Protein AF-0000000079718178 (afdb_homodimer)

Structure (mmCIF, N/CA/C/O backbone):
data_AF-0000000079718178-model_v1
#
loop_
_entity.id
_entity.type
_entity.pdbx_description
1 polymer 'Tyrosine-protein phosphatase YwqE'
#
loop_
_atom_site.group_PDB
_atom_site.id
_atom_site.type_symbol
_atom_site.label_atom_id
_atom_site.label_alt_id
_atom_site.label_comp_id
_atom_site.label_asym_id
_atom_site.label_entity_id
_atom_site.label_seq_id
_atom_site.pdbx_PDB_ins_code
_atom_site.Cartn_x
_atom_sit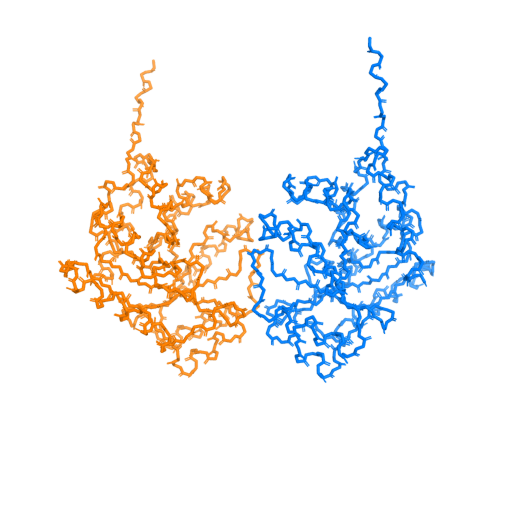e.Cartn_y
_atom_site.Cartn_z
_atom_site.occupancy
_atom_site.B_iso_or_equiv
_atom_site.auth_seq_id
_atom_site.auth_comp_id
_atom_site.auth_asym_id
_atom_site.auth_atom_id
_atom_site.pdbx_PDB_model_num
ATOM 1 N N . MET A 1 1 ? 39.031 29.297 -9.156 1 27.77 1 MET A N 1
ATOM 2 C CA . MET A 1 1 ? 37.594 29.203 -9.398 1 27.77 1 MET A CA 1
ATOM 3 C C . MET A 1 1 ? 36.812 29.203 -8.086 1 27.77 1 MET A C 1
ATOM 5 O O . MET A 1 1 ? 36.969 28.281 -7.281 1 27.77 1 MET A O 1
ATOM 9 N N . PHE A 1 2 ? 36.531 30.281 -7.508 1 37.47 2 PHE A N 1
ATOM 10 C CA . PHE A 1 2 ? 35.938 30.547 -6.203 1 37.47 2 PHE A CA 1
ATOM 11 C C . PHE A 1 2 ? 34.594 29.875 -6.086 1 37.47 2 PHE A C 1
ATOM 13 O O . PHE A 1 2 ? 33.625 30.234 -6.793 1 37.47 2 PHE A O 1
ATOM 20 N N . GLN A 1 3 ? 34.469 28.578 -5.926 1 37.62 3 GLN A N 1
ATOM 21 C CA . GLN A 1 3 ? 33.25 27.891 -5.613 1 37.62 3 GLN A CA 1
ATOM 22 C C . GLN A 1 3 ? 32.5 28.562 -4.465 1 37.62 3 GLN A C 1
ATOM 24 O O . GLN A 1 3 ? 33 28.594 -3.332 1 37.62 3 GLN A O 1
ATOM 29 N N . ILE A 1 4 ? 32.031 29.734 -4.645 1 38.03 4 ILE A N 1
ATOM 30 C CA . ILE A 1 4 ? 31.078 30.359 -3.719 1 38.03 4 ILE A CA 1
ATOM 31 C C . ILE A 1 4 ? 30.172 29.281 -3.125 1 38.03 4 ILE A C 1
ATOM 33 O O . ILE A 1 4 ? 29.375 28.656 -3.842 1 38.03 4 ILE A O 1
ATOM 37 N N . LEU A 1 5 ? 30.625 28.594 -2.213 1 51 5 LEU A N 1
ATOM 38 C CA . LEU A 1 5 ? 29.938 27.578 -1.428 1 51 5 LEU A CA 1
ATOM 39 C C . LEU A 1 5 ? 28.578 28.078 -0.967 1 51 5 LEU A C 1
ATOM 41 O O . LEU A 1 5 ? 28.484 29 -0.146 1 51 5 LEU A O 1
ATOM 45 N N . ASN A 1 6 ? 27.562 28.219 -1.848 1 55.5 6 ASN A N 1
ATOM 46 C CA . ASN A 1 6 ? 26.156 28.5 -1.559 1 55.5 6 ASN A CA 1
ATOM 47 C C . ASN A 1 6 ? 25.672 27.75 -0.323 1 55.5 6 ASN A C 1
ATOM 49 O O . ASN A 1 6 ? 25.641 26.516 -0.315 1 55.5 6 ASN A O 1
ATOM 53 N N . LYS A 1 7 ? 25.797 28.188 0.863 1 78.06 7 LYS A N 1
ATOM 54 C CA . LYS A 1 7 ? 25.531 27.625 2.182 1 78.06 7 LYS A CA 1
ATOM 55 C C . LYS A 1 7 ? 24.062 27.234 2.32 1 78.06 7 LYS A C 1
ATOM 57 O O . LYS A 1 7 ? 23.172 28.047 2.018 1 78.06 7 LYS A 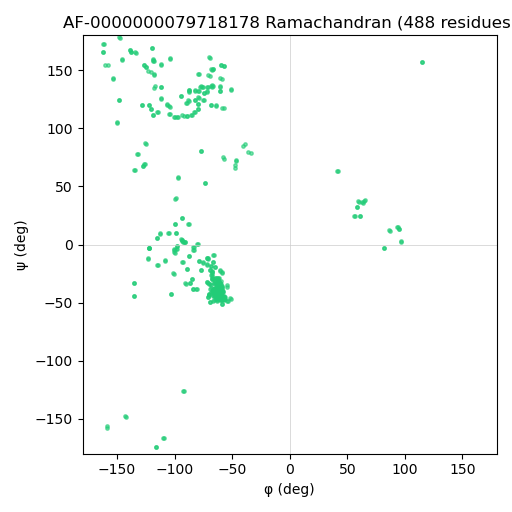O 1
ATOM 62 N N . LYS A 1 8 ? 23.672 26.094 2.506 1 88.44 8 LYS A N 1
ATOM 63 C CA . LYS A 1 8 ? 22.344 25.578 2.791 1 88.44 8 LYS A CA 1
ATOM 64 C C . LYS A 1 8 ? 21.781 26.203 4.07 1 88.44 8 LYS A C 1
ATOM 66 O O . LYS A 1 8 ? 22.531 26.625 4.949 1 88.44 8 LYS A O 1
ATOM 71 N N . LYS A 1 9 ? 20.484 26.469 4.07 1 95.31 9 LYS A N 1
ATOM 72 C CA . LYS A 1 9 ? 19.75 27.031 5.211 1 95.31 9 LYS A CA 1
ATOM 73 C C . LYS A 1 9 ? 18.781 26.016 5.805 1 95.31 9 LYS A C 1
ATOM 75 O O . LYS A 1 9 ? 18.25 25.156 5.086 1 95.31 9 LYS A O 1
ATOM 80 N N . PHE A 1 10 ? 18.484 26.219 7.117 1 97.12 10 PHE A N 1
ATOM 81 C CA . PHE A 1 10 ? 17.594 25.281 7.785 1 97.12 10 PHE A CA 1
ATOM 82 C C . PHE A 1 10 ? 16.141 25.594 7.43 1 97.12 10 PHE A C 1
ATOM 84 O O . PHE A 1 10 ? 15.695 26.734 7.531 1 97.12 10 PHE A O 1
ATOM 91 N N . LEU A 1 11 ? 15.414 24.562 7.066 1 97.69 11 LEU A N 1
ATOM 92 C CA . LEU A 1 11 ? 14 24.656 6.707 1 97.69 11 LEU A CA 1
ATOM 93 C C . LEU A 1 11 ? 13.188 25.25 7.855 1 97.69 11 LEU A C 1
ATOM 95 O O . LEU A 1 11 ? 12.312 26.094 7.633 1 97.69 11 LEU A O 1
ATOM 99 N N . VAL A 1 12 ? 13.5 24.875 9.062 1 97.06 12 VAL A N 1
ATOM 100 C CA . VAL A 1 12 ? 12.672 25.172 10.219 1 97.06 12 VAL A CA 1
ATOM 101 C C . VAL A 1 12 ? 12.68 26.688 10.477 1 97.06 12 VAL A C 1
ATOM 103 O O . VAL A 1 12 ? 11.742 27.219 11.07 1 97.06 12 VAL A O 1
ATOM 106 N N . ASP A 1 13 ? 13.711 27.406 10.055 1 96.62 13 ASP A N 1
ATOM 107 C CA . ASP A 1 13 ? 13.82 28.859 10.242 1 96.62 13 ASP A CA 1
ATOM 108 C C . ASP A 1 13 ? 12.75 29.594 9.438 1 96.62 13 ASP A C 1
ATOM 110 O O . ASP A 1 13 ? 12.516 30.781 9.656 1 96.62 13 ASP A O 1
ATOM 114 N N . TYR A 1 14 ? 12.055 28.859 8.594 1 97.12 14 TYR A N 1
ATOM 115 C CA . TYR A 1 14 ? 11.078 29.484 7.711 1 97.12 14 TYR A CA 1
ATOM 116 C C . TYR A 1 14 ? 9.672 29.016 8.031 1 97.12 14 TYR A C 1
ATOM 118 O O . TYR A 1 14 ? 8.719 29.312 7.309 1 97.12 14 TYR A O 1
ATOM 126 N N . LEU A 1 15 ? 9.531 28.25 9.062 1 97.56 15 LEU A N 1
ATOM 127 C CA . LEU A 1 15 ? 8.234 27.656 9.383 1 97.56 15 LEU A CA 1
ATOM 128 C C . LEU A 1 15 ? 7.52 28.469 10.461 1 97.56 15 LEU A C 1
ATOM 130 O O . LEU A 1 15 ? 6.465 28.062 10.945 1 97.56 15 LEU A O 1
ATOM 134 N N . GLY A 1 16 ? 8.117 29.656 10.734 1 93.12 16 GLY A N 1
ATOM 135 C CA . GLY A 1 16 ? 7.426 30.547 11.656 1 93.12 16 GLY A CA 1
ATOM 136 C C . GLY A 1 16 ? 6.09 31.031 11.133 1 93.12 16 GLY A C 1
ATOM 137 O O . GLY A 1 16 ? 6.008 31.562 10.023 1 93.12 16 GLY A O 1
ATOM 138 N N . HIS A 1 17 ? 4.98 30.781 11.766 1 90.56 17 HIS A N 1
ATOM 139 C CA . HIS A 1 17 ? 3.621 31.188 11.438 1 90.56 17 HIS A CA 1
ATOM 140 C C . HIS A 1 17 ? 3.01 30.25 10.391 1 90.56 17 HIS A C 1
ATOM 142 O O . HIS A 1 17 ? 1.906 30.5 9.898 1 90.56 17 HIS A O 1
ATOM 148 N N . PHE A 1 18 ? 3.785 29.297 9.906 1 97.69 18 PHE A N 1
ATOM 149 C CA . PHE A 1 18 ? 3.291 28.297 8.977 1 97.69 18 PHE A CA 1
ATOM 150 C C . PHE A 1 18 ? 2.02 27.641 9.508 1 97.69 18 PHE A C 1
ATOM 152 O O . PHE A 1 18 ? 1.908 27.375 10.711 1 97.69 18 PHE A O 1
ATOM 159 N N . VAL A 1 19 ? 0.992 27.5 8.656 1 98.69 19 VAL A N 1
ATOM 160 C CA . VAL A 1 19 ? -0.196 26.719 9 1 98.69 19 VAL A CA 1
ATOM 161 C C . VAL A 1 19 ? -0.034 25.297 8.5 1 98.69 19 VAL A C 1
ATOM 163 O O . VAL A 1 19 ? -0.018 25.047 7.289 1 98.69 19 VAL A O 1
ATOM 166 N N . ASP A 1 20 ? 0.101 24.359 9.375 1 98.81 20 ASP A N 1
ATOM 167 C CA . ASP A 1 20 ? 0.228 22.969 8.984 1 98.81 20 ASP A CA 1
ATOM 168 C C . ASP A 1 20 ? -1.141 22.344 8.719 1 98.81 20 ASP A C 1
ATOM 170 O O . ASP A 1 20 ? -2.008 22.344 9.594 1 98.81 20 ASP A O 1
ATOM 174 N N . ILE A 1 21 ? -1.313 21.781 7.52 1 98.88 21 ILE A N 1
ATOM 175 C CA . ILE A 1 21 ? -2.631 21.297 7.125 1 98.88 21 ILE A CA 1
ATOM 176 C C . ILE A 1 21 ? -2.604 19.766 7.004 1 98.88 21 ILE A C 1
ATOM 178 O O . ILE A 1 21 ? -3.545 19.156 6.488 1 98.88 21 ILE A O 1
ATOM 182 N N . HIS A 1 22 ? -1.56 19.094 7.422 1 98.94 22 HIS A N 1
ATOM 183 C CA . HIS A 1 22 ? -1.419 17.641 7.289 1 98.94 22 HIS A CA 1
ATOM 184 C C . HIS A 1 22 ? -0.575 17.062 8.422 1 98.94 22 HIS A C 1
ATOM 186 O O . HIS A 1 22 ? 0.638 17.281 8.469 1 98.94 22 HIS A O 1
ATOM 192 N N . ASN A 1 23 ? -1.18 16.422 9.352 1 98.88 23 ASN A N 1
ATOM 193 C CA . ASN A 1 23 ? -0.516 15.836 10.508 1 98.88 23 ASN A CA 1
ATOM 194 C C . ASN A 1 23 ? -1.399 14.797 11.195 1 98.88 23 ASN A C 1
ATOM 196 O O . ASN A 1 23 ? -2.602 14.727 10.93 1 98.88 23 ASN A O 1
ATOM 200 N N . HIS A 1 24 ? -0.825 14.062 11.992 1 98.75 24 HIS A N 1
ATOM 201 C CA . HIS A 1 24 ? -1.53 12.992 12.688 1 98.75 24 HIS A CA 1
ATOM 202 C C . HIS A 1 24 ? -1.344 13.102 14.203 1 98.75 24 HIS A C 1
ATOM 204 O O . HIS A 1 24 ? -0.814 12.188 14.836 1 98.75 24 HIS A O 1
ATOM 210 N N . ILE A 1 25 ? -1.943 14.141 14.789 1 98.44 25 ILE A N 1
ATOM 211 C CA . ILE A 1 25 ? -1.674 14.57 16.156 1 98.44 25 ILE A CA 1
ATOM 212 C C . ILE A 1 25 ? -2.777 14.062 17.078 1 98.44 25 ILE A C 1
ATOM 214 O O . ILE A 1 25 ? -2.584 13.977 18.297 1 98.44 25 ILE A O 1
ATOM 218 N N . LEU A 1 26 ? -3.98 13.82 16.516 1 98.75 26 LEU A N 1
ATOM 219 C CA . LEU A 1 26 ? -5.094 13.422 17.375 1 98.75 26 LEU A CA 1
ATOM 220 C C . LEU A 1 26 ? -4.852 12.039 17.969 1 98.75 26 LEU A C 1
ATOM 222 O O . LEU A 1 26 ? -4.398 11.133 17.281 1 98.75 26 LEU A O 1
ATOM 226 N N . PRO A 1 27 ? -5.125 11.883 19.172 1 98.81 27 PRO A N 1
ATOM 227 C CA . PRO A 1 27 ? -4.703 10.672 19.891 1 98.81 27 PRO A CA 1
ATOM 228 C C . PRO A 1 27 ? -5.602 9.477 19.609 1 98.81 27 PRO A C 1
ATOM 230 O O . PRO A 1 27 ? -6.828 9.578 19.734 1 98.81 27 PRO A O 1
ATOM 233 N N . GLY A 1 28 ? -4.969 8.398 19.188 1 97.94 28 GLY A N 1
ATOM 234 C CA . GLY A 1 28 ? -5.586 7.086 19.281 1 97.94 28 GLY A CA 1
ATOM 235 C C . GLY A 1 28 ? -6.461 6.746 18.094 1 97.94 28 GLY A C 1
ATOM 236 O O . GLY A 1 28 ? -7.184 5.746 18.109 1 97.94 28 GLY A O 1
ATOM 237 N N . ILE A 1 29 ? -6.379 7.504 17.047 1 97.31 29 ILE A N 1
ATOM 238 C CA . ILE A 1 29 ? -7.391 7.234 16.031 1 97.31 29 ILE A CA 1
ATOM 239 C C . ILE A 1 29 ? -6.715 6.883 14.703 1 97.31 29 ILE A C 1
ATOM 241 O O . ILE A 1 29 ? -7.387 6.555 13.719 1 97.31 29 ILE A O 1
ATOM 245 N N . ASP A 1 30 ? -5.355 6.922 14.633 1 96.75 30 ASP A N 1
ATOM 246 C CA . ASP A 1 30 ? -4.617 6.398 13.492 1 96.75 30 ASP A CA 1
ATOM 247 C C . ASP A 1 30 ? -3.168 6.094 13.867 1 96.75 30 ASP A C 1
ATOM 249 O O . ASP A 1 30 ? -2.879 5.738 15.008 1 96.75 30 ASP A O 1
ATOM 253 N N . ASP A 1 31 ? -2.248 6.07 12.922 1 95.12 31 ASP A N 1
ATOM 254 C CA . ASP A 1 31 ? -0.881 5.637 13.195 1 95.12 31 ASP A CA 1
ATOM 255 C C . ASP A 1 31 ? -0.016 6.809 13.656 1 95.12 31 ASP A C 1
ATOM 257 O O . ASP A 1 31 ? 1.213 6.75 13.57 1 95.12 31 ASP A O 1
ATOM 261 N N . GLY A 1 32 ? -0.642 7.895 14.078 1 97.69 32 GLY A N 1
ATOM 262 C CA . GLY A 1 32 ? 0.061 9.016 14.68 1 97.69 32 GLY A CA 1
ATOM 263 C C . GLY A 1 32 ? 0.152 8.922 16.188 1 97.69 32 GLY A C 1
ATOM 264 O O . GLY A 1 32 ? 0.647 7.926 16.719 1 97.69 32 GLY A O 1
ATOM 265 N N . ALA A 1 33 ? -0.31 9.984 16.859 1 98.56 33 ALA A N 1
ATOM 266 C CA . ALA A 1 33 ? -0.281 10.023 18.312 1 98.56 33 ALA A CA 1
ATOM 267 C C . ALA A 1 33 ? -1.119 8.891 18.906 1 98.56 33 ALA A C 1
ATOM 269 O O . ALA A 1 33 ? -2.279 8.711 18.531 1 98.56 33 ALA A O 1
ATOM 270 N N . LYS A 1 34 ? -0.584 8.164 19.859 1 97.31 34 LYS A N 1
ATOM 271 C CA . LYS A 1 34 ? -1.271 7.027 20.469 1 97.31 34 LYS A CA 1
ATOM 272 C C . LYS A 1 34 ? -2.15 7.473 21.625 1 97.31 34 LYS A C 1
ATOM 274 O O . LYS A 1 34 ? -3.17 6.848 21.922 1 97.31 34 LYS A O 1
ATOM 279 N N . ASN A 1 35 ? -1.659 8.508 22.281 1 98.12 35 ASN A N 1
ATOM 280 C CA . ASN A 1 35 ? -2.336 9.047 23.453 1 98.12 35 ASN A CA 1
ATOM 281 C C . ASN A 1 35 ? -2.133 10.555 23.562 1 98.12 35 ASN A C 1
ATOM 283 O O . ASN A 1 35 ? -1.449 11.164 22.734 1 98.12 35 ASN A O 1
ATOM 287 N N . ILE A 1 36 ? -2.756 11.086 24.562 1 98.44 36 ILE A N 1
ATOM 288 C CA . ILE A 1 36 ? -2.762 12.531 24.75 1 98.44 36 ILE A CA 1
ATOM 289 C C . ILE A 1 36 ? -1.335 13.031 24.984 1 98.44 36 ILE A C 1
ATOM 291 O O . ILE A 1 36 ? -0.977 14.125 24.547 1 98.44 36 ILE A O 1
ATOM 295 N N . SER A 1 37 ? -0.537 12.234 25.641 1 98.5 37 SER A N 1
ATOM 296 C CA . SER A 1 37 ? 0.852 12.617 25.875 1 98.5 37 SER A CA 1
ATOM 297 C C . SER A 1 37 ? 1.617 12.75 24.562 1 98.5 37 SER A C 1
ATOM 299 O O . SER A 1 37 ? 2.361 13.711 24.359 1 98.5 37 SER A O 1
ATOM 301 N N . ASP A 1 38 ? 1.425 11.766 23.672 1 98.62 38 ASP A N 1
ATOM 302 C CA . ASP A 1 38 ? 2.029 11.828 22.344 1 98.62 38 ASP A CA 1
ATOM 303 C C . ASP A 1 38 ? 1.605 13.102 21.609 1 98.62 38 ASP A C 1
ATOM 305 O O . ASP A 1 38 ? 2.434 13.773 20.984 1 98.62 38 ASP A O 1
ATOM 309 N N . SER A 1 39 ? 0.318 13.375 21.656 1 98.75 39 SER A N 1
ATOM 310 C CA . SER A 1 39 ? -0.228 14.562 21 1 98.75 39 SER A CA 1
ATOM 311 C C . SER A 1 39 ? 0.457 15.836 21.484 1 98.75 39 SER A C 1
ATOM 313 O O . SER A 1 39 ? 0.892 16.656 20.688 1 98.75 39 SER A O 1
ATOM 315 N N . LEU A 1 40 ? 0.611 15.914 22.75 1 98.62 40 LEU A N 1
ATOM 316 C CA . LEU A 1 40 ? 1.197 17.109 23.359 1 98.62 40 LEU A CA 1
ATOM 317 C C . LEU A 1 40 ? 2.678 17.219 23 1 98.62 40 LEU A C 1
ATOM 319 O O . LEU A 1 40 ? 3.193 18.328 22.812 1 98.62 40 LEU A O 1
ATOM 323 N N . ASP A 1 41 ? 3.334 16.078 22.969 1 98.5 41 ASP A N 1
ATOM 324 C CA . ASP A 1 41 ? 4.742 16.078 22.578 1 98.5 41 ASP A CA 1
ATOM 325 C C . ASP A 1 41 ? 4.922 16.641 21.172 1 98.5 41 ASP A C 1
ATOM 327 O O . ASP A 1 41 ? 5.824 17.453 20.922 1 98.5 41 ASP A O 1
ATOM 331 N N . ILE A 1 42 ? 4.059 16.219 20.297 1 98.69 42 ILE A N 1
ATOM 332 C CA . ILE A 1 42 ? 4.133 16.688 18.922 1 98.69 42 ILE A CA 1
ATOM 333 C C . ILE A 1 42 ? 3.814 18.188 18.875 1 98.69 42 ILE A C 1
ATOM 335 O O . ILE A 1 42 ? 4.531 18.953 18.234 1 98.69 42 ILE A O 1
ATOM 339 N N . ILE A 1 43 ? 2.799 18.594 19.578 1 98.56 43 ILE A N 1
ATOM 340 C CA . ILE A 1 43 ? 2.377 19.984 19.578 1 98.56 43 ILE A CA 1
ATOM 341 C C . ILE A 1 43 ? 3.49 20.859 20.156 1 98.56 43 ILE A C 1
ATOM 343 O O . ILE A 1 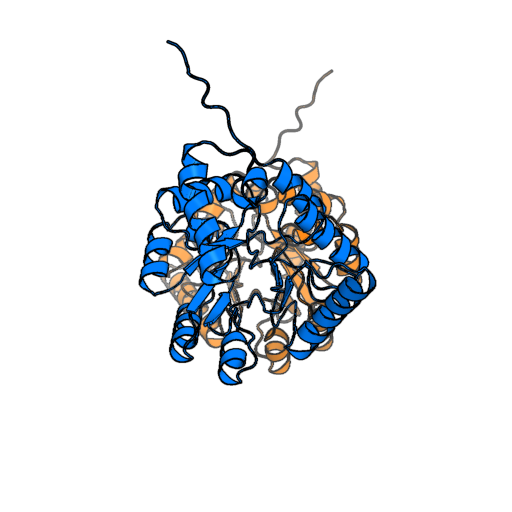43 ? 3.779 21.938 19.625 1 98.56 43 ILE A O 1
ATOM 347 N N . ASN A 1 44 ? 4.094 20.391 21.219 1 97.88 44 ASN A N 1
ATOM 348 C CA . ASN A 1 44 ? 5.223 21.125 21.797 1 97.88 44 ASN A CA 1
ATOM 349 C C . ASN A 1 44 ? 6.367 21.266 20.797 1 97.88 44 ASN A C 1
ATOM 351 O O . ASN A 1 44 ? 6.996 22.312 20.703 1 97.88 44 ASN A O 1
ATOM 355 N N . GLY A 1 45 ? 6.66 20.172 20.094 1 97.94 45 GLY A N 1
ATOM 356 C CA . GLY A 1 45 ? 7.66 20.234 19.031 1 97.94 45 GLY A CA 1
ATOM 357 C C . GLY A 1 45 ? 7.324 21.25 17.953 1 97.94 45 GLY A C 1
ATOM 358 O O . GLY A 1 45 ? 8.195 22 17.516 1 97.94 45 GLY A O 1
ATOM 359 N N . PHE A 1 46 ? 6.047 21.234 17.531 1 98.25 46 PHE A N 1
ATOM 360 C CA . PHE A 1 46 ? 5.57 22.219 16.578 1 98.25 46 PHE A CA 1
ATOM 361 C C . PHE A 1 46 ? 5.77 23.641 17.109 1 98.25 46 PHE A C 1
ATOM 363 O O . PHE A 1 46 ? 6.293 24.5 16.406 1 98.25 46 PHE A O 1
ATOM 370 N N . ASN A 1 47 ? 5.387 23.812 18.312 1 97.06 47 ASN A N 1
ATOM 371 C CA . ASN A 1 47 ? 5.512 25.125 18.953 1 97.06 47 ASN A CA 1
ATOM 372 C C . ASN A 1 47 ? 6.961 25.594 18.984 1 97.06 47 ASN A C 1
ATOM 374 O O . ASN A 1 47 ? 7.238 26.781 18.766 1 97.06 47 ASN A O 1
ATOM 378 N N . GLU A 1 48 ? 7.867 24.75 19.234 1 96.75 48 GLU A N 1
ATOM 379 C CA . GLU A 1 48 ? 9.289 25.062 19.328 1 96.75 48 GLU A CA 1
ATOM 380 C C . GLU A 1 48 ? 9.812 25.594 17.984 1 96.75 48 GLU A C 1
ATOM 382 O O . GLU A 1 48 ? 10.758 26.391 17.953 1 96.75 48 GLU A O 1
ATOM 387 N N . ILE A 1 49 ? 9.203 25.141 16.938 1 96.56 49 ILE A N 1
ATOM 388 C CA . ILE A 1 49 ? 9.719 25.562 15.641 1 96.56 49 ILE A CA 1
ATOM 389 C C . ILE A 1 49 ? 8.773 26.609 15.031 1 96.56 49 ILE A C 1
ATOM 391 O O . ILE A 1 49 ? 8.852 26.891 13.828 1 96.56 49 ILE A O 1
ATOM 395 N N . GLY A 1 50 ? 7.848 27.078 15.812 1 96.44 50 GLY A N 1
ATOM 396 C CA . GLY A 1 50 ? 7.07 28.25 15.453 1 96.44 50 GLY A CA 1
ATOM 397 C C . GLY A 1 50 ? 5.734 27.906 14.812 1 96.44 50 GLY A C 1
ATOM 398 O O . GLY A 1 50 ? 5 28.797 14.383 1 96.44 50 GLY A O 1
ATOM 399 N N . ILE A 1 51 ? 5.363 26.625 14.695 1 98 51 ILE A N 1
ATOM 400 C CA . ILE A 1 51 ? 4.074 26.234 14.141 1 98 51 ILE A CA 1
ATOM 401 C C . ILE A 1 51 ? 3.016 26.234 15.242 1 98 51 ILE A C 1
ATOM 403 O O . ILE A 1 51 ? 3.051 25.406 16.156 1 98 51 ILE A O 1
ATOM 407 N N . THR A 1 52 ? 2.078 27.203 15.133 1 97.88 52 THR A N 1
ATOM 408 C CA . THR A 1 52 ? 1.079 27.344 16.188 1 97.88 52 THR A CA 1
ATOM 409 C C . THR A 1 52 ? -0.331 27.234 15.609 1 97.88 52 THR A C 1
ATOM 411 O O . THR A 1 52 ? -1.311 27.188 16.359 1 97.88 52 THR A O 1
ATOM 414 N N . HIS A 1 53 ? -0.481 27.266 14.344 1 98.31 53 HIS A N 1
ATOM 415 C CA . HIS A 1 53 ? -1.742 27.016 13.656 1 98.31 53 HIS A CA 1
ATOM 416 C C . HIS A 1 53 ? -1.751 25.641 13 1 98.31 53 HIS A C 1
ATOM 418 O O . HIS A 1 53 ? -1.01 25.406 12.047 1 98.31 53 HIS A O 1
ATOM 424 N N . ILE A 1 54 ? -2.582 24.797 13.539 1 98.62 54 ILE A N 1
ATOM 425 C CA . ILE A 1 54 ? -2.533 23.375 13.172 1 98.62 54 ILE A CA 1
ATOM 426 C C . ILE A 1 54 ? -3.928 22.906 12.766 1 98.62 54 ILE A C 1
ATOM 428 O O . ILE A 1 54 ? -4.875 23.016 13.547 1 98.62 54 ILE A O 1
ATOM 432 N N . ILE A 1 55 ? -4.082 22.453 11.578 1 98.69 55 ILE A N 1
ATOM 433 C CA . ILE A 1 55 ? -5.281 21.734 11.148 1 98.69 55 ILE A CA 1
ATOM 434 C C . ILE A 1 55 ? -5.016 20.234 11.164 1 98.69 55 ILE A C 1
ATOM 436 O O . ILE A 1 55 ? -4.234 19.719 10.359 1 98.69 55 ILE A O 1
ATOM 440 N N . THR A 1 56 ? -5.625 19.484 12.094 1 98.75 56 THR A N 1
ATOM 441 C CA . THR A 1 56 ? -5.395 18.047 12.234 1 98.75 56 THR A CA 1
ATOM 442 C C . THR A 1 56 ? -6.152 17.281 11.164 1 98.75 56 THR A C 1
ATOM 444 O O . THR A 1 56 ? -7.305 17.594 10.859 1 98.75 56 THR A O 1
ATOM 447 N N . THR A 1 57 ? -5.48 16.312 10.586 1 98.75 57 THR A N 1
ATOM 448 C CA . THR A 1 57 ? -6.051 15.578 9.461 1 98.75 57 THR A CA 1
ATOM 449 C C . THR A 1 57 ? -5.82 14.078 9.625 1 98.75 57 THR A C 1
ATOM 451 O O . THR A 1 57 ? -5.176 13.445 8.789 1 98.75 57 THR A O 1
ATOM 454 N N . PRO A 1 58 ? -6.434 13.516 10.703 1 98.69 58 PRO A N 1
ATOM 455 C CA . PRO A 1 58 ? -6.297 12.062 10.859 1 98.69 58 PRO A CA 1
ATOM 456 C C . PRO A 1 58 ? -6.789 11.289 9.641 1 98.69 58 PRO A C 1
ATOM 458 O O . PRO A 1 58 ? -7.609 11.797 8.875 1 98.69 58 PRO A O 1
ATOM 461 N N . HIS A 1 59 ? -6.254 10.125 9.445 1 98.25 59 HIS A N 1
ATOM 462 C CA . HIS A 1 59 ? -6.676 9.25 8.359 1 98.25 59 HIS A CA 1
ATOM 463 C C . HIS A 1 59 ? -8.148 8.883 8.484 1 98.25 59 HIS A C 1
ATOM 465 O O . HIS A 1 59 ? -8.641 8.617 9.586 1 98.25 59 HIS A O 1
ATOM 471 N N . VAL A 1 60 ? -8.836 8.922 7.438 1 97.44 60 VAL A N 1
ATOM 472 C CA . VAL A 1 60 ? -10.125 8.266 7.27 1 97.44 60 VAL A CA 1
ATOM 473 C C . VAL A 1 60 ? -10.039 7.238 6.141 1 97.44 60 VAL A C 1
ATOM 475 O O . VAL A 1 60 ? -9.898 7.602 4.973 1 97.44 60 VAL A O 1
ATOM 478 N N . ASN A 1 61 ? -10.117 6.035 6.477 1 92.88 61 ASN A N 1
ATOM 479 C CA . ASN A 1 61 ? -9.977 4.848 5.641 1 92.88 61 ASN A CA 1
ATOM 480 C C . ASN A 1 61 ? -10.836 3.697 6.145 1 92.88 61 ASN A C 1
ATOM 482 O O . ASN A 1 61 ? -10.641 3.213 7.262 1 92.88 61 ASN A O 1
ATOM 486 N N . GLN A 1 62 ? -11.648 3.227 5.289 1 88.94 62 GLN A N 1
ATOM 487 C CA . GLN A 1 62 ? -12.641 2.248 5.734 1 88.94 62 GLN A CA 1
ATOM 488 C C . GLN A 1 62 ? -11.961 0.986 6.266 1 88.94 62 GLN A C 1
ATOM 490 O O . GLN A 1 62 ? -12.453 0.361 7.207 1 88.94 62 GLN A O 1
ATOM 495 N N . ASN A 1 63 ? -10.844 0.631 5.785 1 89.31 63 ASN A N 1
ATOM 496 C CA . ASN A 1 63 ? -10.273 -0.683 6.066 1 89.31 63 ASN A CA 1
ATOM 497 C C . ASN A 1 63 ? -9.203 -0.611 7.152 1 89.31 63 ASN A C 1
ATOM 499 O O . ASN A 1 63 ? -8.789 -1.64 7.691 1 89.31 63 ASN A O 1
ATOM 503 N N . TYR A 1 64 ? -8.844 0.615 7.59 1 91.25 64 TYR A N 1
ATOM 504 C CA . TYR A 1 64 ? -7.742 0.715 8.539 1 91.25 64 TYR A CA 1
ATOM 505 C C . TYR A 1 64 ? -8.078 1.673 9.672 1 91.25 64 TYR A C 1
ATOM 507 O O . TYR A 1 64 ? -7.75 1.415 10.836 1 91.25 64 TYR A O 1
ATOM 515 N N . TYR A 1 65 ? -8.641 2.773 9.266 1 94.31 65 TYR A N 1
ATOM 516 C CA . TYR A 1 65 ? -9 3.824 10.219 1 94.31 65 TYR A CA 1
ATOM 517 C C . TYR A 1 65 ? -10.422 4.312 9.977 1 94.31 65 TYR A C 1
ATOM 519 O O . TYR A 1 65 ? -10.633 5.398 9.43 1 94.31 65 TYR A O 1
ATOM 527 N N . PRO A 1 66 ? -11.375 3.484 10.453 1 93.44 66 PRO A N 1
ATOM 528 C CA . PRO A 1 66 ? -12.773 3.842 10.195 1 93.44 66 PRO A CA 1
ATOM 529 C C . PRO A 1 66 ? -13.25 5.016 11.055 1 93.44 66 PRO A C 1
ATOM 531 O O . PRO A 1 66 ? -14.305 4.938 11.68 1 93.44 66 PRO A O 1
ATOM 534 N N . ASN A 1 67 ? -12.508 6.102 11.023 1 96.56 67 ASN A N 1
ATOM 535 C CA . ASN A 1 67 ? -12.828 7.301 11.789 1 96.56 67 ASN A CA 1
ATOM 536 C C . ASN A 1 67 ? -14.07 8 11.25 1 96.56 67 ASN A C 1
ATOM 538 O O . ASN A 1 67 ? -14.336 7.957 10.047 1 96.56 67 ASN A O 1
ATOM 542 N N . THR A 1 68 ? -14.82 8.562 12.102 1 95.19 68 THR A N 1
ATOM 543 C CA . THR A 1 68 ? -16 9.367 11.781 1 95.19 68 THR A CA 1
ATOM 544 C C . THR A 1 68 ? -15.836 10.797 12.297 1 95.19 68 THR A C 1
ATOM 546 O O . THR A 1 68 ? -14.891 11.094 13.031 1 95.19 68 THR A O 1
ATOM 549 N N . ALA A 1 69 ? -16.75 11.656 11.852 1 93 69 ALA A N 1
ATOM 550 C CA . ALA A 1 69 ? -16.734 13.016 12.383 1 93 69 ALA A CA 1
ATOM 551 C C . ALA A 1 69 ? -16.797 13.016 13.906 1 93 69 ALA A C 1
ATOM 553 O O . ALA A 1 69 ? -16.094 13.805 14.555 1 93 69 ALA A O 1
ATOM 554 N N . GLU A 1 70 ? -17.531 12.062 14.398 1 95.62 70 GLU A N 1
ATOM 555 C CA . GLU A 1 70 ? -17.703 11.984 15.852 1 95.62 70 GLU A CA 1
ATOM 556 C C . GLU A 1 70 ? -16.406 11.57 16.531 1 95.62 70 GLU A C 1
ATOM 558 O O . GLU A 1 70 ? -16 12.188 17.516 1 95.62 70 GLU A O 1
ATOM 563 N N . SER A 1 71 ? -15.773 10.5 16.047 1 97.31 71 SER A N 1
ATOM 564 C CA . SER A 1 71 ? -14.539 10.039 16.672 1 97.31 71 SER A CA 1
ATOM 565 C C . SER A 1 71 ? -13.43 11.086 16.547 1 97.31 71 SER A C 1
ATOM 567 O O . SER A 1 71 ? -12.641 11.266 17.469 1 97.31 71 SER A O 1
ATOM 569 N N . ILE A 1 72 ? -13.398 11.781 15.477 1 97.81 72 ILE A N 1
ATOM 570 C CA . ILE A 1 72 ? -12.383 12.805 15.234 1 97.81 72 ILE A CA 1
ATOM 571 C C . ILE A 1 72 ? -12.625 14 16.156 1 97.81 72 ILE A C 1
ATOM 573 O O . ILE A 1 72 ? -11.695 14.516 16.766 1 97.81 72 ILE A O 1
ATOM 577 N N . HIS A 1 73 ? -13.875 14.391 16.266 1 96.88 73 HIS A N 1
ATOM 578 C CA . HIS A 1 73 ? -14.227 15.508 17.141 1 96.88 73 HIS A CA 1
ATOM 579 C C . HIS A 1 73 ? -13.891 15.188 18.594 1 96.88 73 HIS A C 1
ATOM 581 O O . HIS A 1 73 ? -13.398 16.047 19.328 1 96.88 73 HIS A O 1
ATOM 587 N N . SER A 1 74 ? -14.203 13.984 18.969 1 98.19 74 SER A N 1
ATOM 588 C CA . SER A 1 74 ? -13.906 13.562 20.328 1 98.19 74 SER A CA 1
ATOM 589 C C . SER A 1 74 ? -12.406 13.648 20.609 1 98.19 74 SER A C 1
ATOM 591 O O . SER A 1 74 ? -11.992 14.172 21.656 1 98.19 74 SER A O 1
ATOM 593 N N . ALA A 1 75 ? -11.609 13.125 19.719 1 98.56 75 ALA A N 1
ATOM 594 C CA . ALA A 1 75 ? -10.156 13.172 19.875 1 98.56 75 ALA A CA 1
ATOM 595 C C . ALA A 1 75 ? -9.648 14.609 19.859 1 98.56 75 ALA A C 1
ATOM 597 O O . ALA A 1 75 ? -8.773 14.969 20.656 1 98.56 75 ALA A O 1
ATOM 598 N N . HIS A 1 76 ? -10.219 15.414 19.016 1 98.56 76 HIS A N 1
ATOM 599 C CA . HIS A 1 76 ? -9.875 16.828 18.922 1 98.56 76 HIS A CA 1
ATOM 600 C C . HIS A 1 76 ? -10.148 17.547 20.25 1 98.56 76 HIS A C 1
ATOM 602 O O . HIS A 1 76 ? -9.305 18.297 20.734 1 98.56 76 HIS A O 1
ATOM 608 N N . ASN A 1 77 ? -11.297 17.297 20.781 1 98.44 77 ASN A N 1
ATOM 609 C CA . ASN A 1 77 ? -11.695 17.953 22.031 1 98.44 77 ASN A CA 1
ATOM 610 C C . ASN A 1 77 ? -10.781 17.562 23.188 1 98.44 77 ASN A C 1
ATOM 612 O O . ASN A 1 77 ? -10.492 18.375 24.062 1 98.44 77 ASN A O 1
ATOM 616 N N . GLN A 1 78 ? -10.383 16.312 23.141 1 98.56 78 GLN A N 1
ATOM 617 C CA . GLN A 1 78 ? -9.445 15.867 24.156 1 98.56 78 GLN A CA 1
ATOM 618 C C . GLN A 1 78 ? -8.172 16.719 24.141 1 98.56 78 GLN A C 1
ATOM 620 O O . GLN A 1 78 ? -7.695 17.156 25.188 1 98.56 78 GLN A O 1
ATOM 625 N N . VAL A 1 79 ? -7.68 16.938 22.984 1 98.75 79 VAL A N 1
ATOM 626 C CA . VAL A 1 79 ? -6.445 17.703 22.844 1 98.75 79 VAL A CA 1
ATOM 627 C C . VAL A 1 79 ? -6.703 19.172 23.172 1 98.75 79 VAL A C 1
ATOM 629 O O . VAL A 1 79 ? -5.926 19.797 23.906 1 98.75 79 VAL A O 1
ATOM 632 N N . GLN A 1 80 ? -7.789 19.688 22.641 1 98.25 80 GLN A N 1
ATOM 633 C CA . GLN A 1 80 ? -8.141 21.078 22.875 1 98.25 80 GLN A CA 1
ATOM 634 C C . GLN A 1 80 ? -8.281 21.375 24.375 1 98.25 80 GLN A C 1
ATOM 636 O O . GLN A 1 80 ? -7.793 22.406 24.859 1 98.25 80 GLN A O 1
ATOM 641 N N . ASN A 1 81 ? -8.984 20.531 25.047 1 98.25 81 ASN A N 1
ATOM 642 C CA . ASN A 1 81 ? -9.18 20.719 26.484 1 98.25 81 ASN A CA 1
ATOM 643 C C . ASN A 1 81 ? -7.855 20.688 27.234 1 98.25 81 ASN A C 1
ATOM 645 O O . ASN A 1 81 ? -7.656 21.469 28.172 1 98.25 81 ASN A O 1
ATOM 649 N N . LYS A 1 82 ? -6.992 19.781 26.812 1 98.12 82 LYS A N 1
ATOM 650 C CA . LYS A 1 82 ? -5.691 19.688 27.469 1 98.12 82 LYS A CA 1
ATOM 651 C C . LYS A 1 82 ? -4.863 20.953 27.203 1 98.12 82 LYS A C 1
ATOM 653 O O . LYS A 1 82 ? -4.129 21.406 28.094 1 98.12 82 LYS A O 1
ATOM 658 N N . LEU A 1 83 ? -4.945 21.484 26.031 1 97.94 83 LEU A N 1
ATOM 659 C CA . LEU A 1 83 ? -4.254 22.734 25.703 1 97.94 83 LEU A CA 1
ATOM 660 C C . LEU A 1 83 ? -4.738 23.875 26.594 1 97.94 83 LEU A C 1
ATOM 662 O O . LEU A 1 83 ? -3.936 24.672 27.062 1 97.94 83 LEU A O 1
ATOM 666 N N . LEU A 1 84 ? -6.02 23.906 26.781 1 97 84 LEU A N 1
ATOM 667 C CA . LEU A 1 84 ? -6.605 24.938 27.641 1 97 84 LEU A CA 1
ATOM 668 C C . LEU A 1 84 ? -6.121 24.766 29.078 1 97 84 LEU A C 1
ATOM 670 O O . LEU A 1 84 ? -5.766 25.75 29.734 1 97 84 LEU A O 1
ATOM 674 N N . ASP A 1 85 ? -6.09 23.547 29.516 1 97.62 85 ASP A N 1
ATOM 675 C CA . ASP A 1 85 ? -5.637 23.234 30.859 1 97.62 85 ASP A CA 1
ATOM 676 C C . ASP A 1 85 ? -4.199 23.719 31.078 1 97.62 85 ASP A C 1
ATOM 678 O O . ASP A 1 85 ? -3.838 24.125 32.188 1 97.62 85 ASP A O 1
ATOM 682 N N . LEU A 1 86 ? -3.418 23.625 30.031 1 97.25 86 LEU A N 1
ATOM 683 C CA . LEU A 1 86 ? -1.995 23.938 30.141 1 97.25 86 LEU A CA 1
ATOM 684 C C . LEU A 1 86 ? -1.727 25.391 29.766 1 97.25 86 LEU A C 1
ATOM 686 O O . LEU A 1 86 ? -0.57 25.797 29.641 1 97.25 86 LEU A O 1
ATOM 690 N N . ASP A 1 87 ? -2.768 26.141 29.484 1 96.56 87 ASP A N 1
ATOM 691 C CA . ASP A 1 87 ? -2.715 27.562 29.141 1 96.56 87 ASP A CA 1
ATOM 692 C C . ASP A 1 87 ? -1.944 27.797 27.844 1 96.56 87 ASP A C 1
ATOM 694 O O . ASP A 1 87 ? -1.147 28.734 27.75 1 96.56 87 ASP A O 1
ATOM 698 N N . LEU A 1 88 ? -2.086 26.891 26.922 1 96.81 88 LEU A N 1
ATOM 699 C CA . LEU A 1 88 ? -1.506 27.016 25.594 1 96.81 88 LEU A CA 1
ATOM 700 C C . LEU A 1 88 ? -2.531 27.562 24.594 1 96.81 88 LEU A C 1
ATOM 702 O O . LEU A 1 88 ? -2.725 26.984 23.531 1 96.81 88 LEU A O 1
ATOM 706 N N . LYS A 1 89 ? -3.039 28.703 24.906 1 95.31 89 LYS A N 1
ATOM 707 C CA . LYS A 1 89 ? -4.152 29.297 24.172 1 95.31 89 LYS A CA 1
ATOM 708 C C . LYS A 1 89 ? -3.691 29.859 22.828 1 95.31 89 LYS A C 1
ATOM 710 O O . LYS A 1 89 ? -4.508 30.109 21.953 1 95.31 89 LYS A O 1
ATOM 715 N N . HIS A 1 90 ? -2.387 30 22.719 1 96.56 90 HIS A N 1
ATOM 716 C CA . HIS A 1 90 ? -1.865 30.578 21.484 1 96.56 90 HIS A CA 1
ATOM 717 C C . HIS A 1 90 ? -1.827 29.547 20.375 1 96.56 90 HIS A C 1
ATOM 719 O O . HIS A 1 90 ? -1.632 29.891 19.203 1 96.56 90 HIS A O 1
ATOM 725 N N . ILE A 1 91 ? -1.969 28.297 20.719 1 97.75 91 ILE A N 1
ATOM 726 C CA . ILE A 1 91 ? -2.012 27.234 19.734 1 97.75 91 ILE A CA 1
ATOM 727 C C . ILE A 1 91 ? -3.428 27.094 19.172 1 97.75 91 ILE A C 1
ATOM 729 O O . ILE A 1 91 ? -4.371 26.828 19.922 1 97.75 91 ILE A O 1
ATOM 733 N N . ALA A 1 92 ? -3.586 27.375 17.938 1 97.75 92 ALA A N 1
ATOM 734 C CA . ALA A 1 92 ? -4.859 27.188 17.25 1 97.75 92 ALA A CA 1
ATOM 735 C C . ALA A 1 92 ? -4.961 25.781 16.656 1 97.75 92 ALA A C 1
ATOM 737 O O . ALA A 1 92 ? -4.129 25.391 15.844 1 97.75 92 ALA A O 1
ATOM 738 N N . LEU A 1 93 ? -5.988 25.016 17.047 1 98.12 93 LEU A N 1
ATOM 739 C CA . LEU A 1 93 ? -6.184 23.625 16.625 1 98.12 93 LEU A CA 1
ATOM 740 C C . LEU A 1 93 ? -7.539 23.453 15.945 1 98.12 93 LEU A C 1
ATOM 742 O O . LEU A 1 93 ? -8.57 23.812 16.516 1 98.12 93 LEU A O 1
ATOM 746 N N . GLU A 1 94 ? -7.512 23.047 14.758 1 97.38 94 GLU A N 1
ATOM 747 C CA . GLU A 1 94 ? -8.727 22.688 14.023 1 97.38 94 GLU A CA 1
ATOM 748 C C . GLU A 1 94 ? -8.711 21.234 13.594 1 97.38 94 GLU A C 1
ATOM 750 O O . GLU A 1 94 ? -7.652 20.594 13.562 1 97.38 94 GLU A O 1
ATOM 755 N N . SER A 1 95 ? -9.891 20.688 13.336 1 96.75 95 SER A N 1
ATOM 756 C CA . SER A 1 95 ? -9.938 19.281 12.938 1 96.75 95 SER A CA 1
ATOM 757 C C . SER A 1 95 ? -10.492 19.125 11.523 1 96.75 95 SER A C 1
ATOM 759 O O . SER A 1 95 ? -11.43 19.844 11.141 1 96.75 95 SER A O 1
ATOM 761 N N . SER A 1 96 ? -9.93 18.344 10.766 1 98.06 96 SER A N 1
ATOM 762 C CA . SER A 1 96 ? -10.328 17.812 9.461 1 98.06 96 SER A CA 1
ATOM 763 C C . SER A 1 96 ? -9.906 16.359 9.289 1 98.06 96 SER A C 1
ATOM 765 O O . SER A 1 96 ? -9.969 15.578 10.234 1 98.06 96 SER A O 1
ATOM 767 N N . SER A 1 97 ? -9.578 15.992 8.008 1 98.5 97 SER A N 1
ATOM 768 C CA . SER A 1 97 ? -9.172 14.602 7.793 1 98.5 97 SER A CA 1
ATOM 769 C C . SER A 1 97 ? -8.391 14.461 6.492 1 98.5 97 SER A C 1
ATOM 771 O O . SER A 1 97 ? -8.445 15.336 5.625 1 98.5 97 SER A O 1
ATOM 773 N N . GLU A 1 98 ? -7.602 13.492 6.48 1 98.75 98 GLU A N 1
ATOM 774 C CA . GLU A 1 98 ? -7.031 12.961 5.246 1 98.75 98 GLU A CA 1
ATOM 775 C C . GLU A 1 98 ? -7.816 11.75 4.758 1 98.75 98 GLU A C 1
ATOM 777 O O . GLU A 1 98 ? -7.723 10.664 5.344 1 98.75 98 GLU A O 1
ATOM 782 N N . TYR A 1 99 ? -8.508 11.906 3.695 1 98.5 99 TYR A N 1
ATOM 783 C CA . TYR A 1 99 ? -9.414 10.859 3.246 1 98.5 99 TYR A CA 1
ATOM 784 C C . TYR A 1 99 ? -8.742 9.953 2.223 1 98.5 99 TYR A C 1
ATOM 786 O O . TYR A 1 99 ? -8.211 10.43 1.216 1 98.5 99 TYR A O 1
ATOM 794 N N . MET A 1 100 ? -8.812 8.68 2.492 1 97.44 100 MET A N 1
ATOM 795 C CA . MET A 1 100 ? -8.422 7.699 1.483 1 97.44 100 MET A CA 1
ATOM 796 C C . MET A 1 100 ? -9.484 7.586 0.396 1 97.44 100 MET A C 1
ATOM 798 O O . MET A 1 100 ? -10.672 7.457 0.693 1 97.44 100 MET A O 1
ATOM 802 N N . ILE A 1 101 ? -9.023 7.672 -0.823 1 96.88 101 ILE A N 1
ATOM 803 C CA . ILE A 1 101 ? -9.945 7.367 -1.915 1 96.88 101 ILE A CA 1
ATOM 804 C C . ILE A 1 101 ? -10.117 5.855 -2.039 1 96.88 101 ILE A C 1
ATOM 806 O O . ILE A 1 101 ? -9.477 5.219 -2.885 1 96.88 101 ILE A O 1
ATOM 810 N N . ASP A 1 102 ? -10.93 5.348 -1.198 1 94.12 102 ASP A N 1
ATOM 811 C CA . ASP A 1 102 ? -11.273 3.928 -1.211 1 94.12 102 ASP A CA 1
ATOM 812 C C . ASP A 1 102 ? -12.711 3.713 -1.681 1 94.12 102 ASP A C 1
ATOM 814 O O . ASP A 1 102 ? -13.328 4.621 -2.24 1 94.12 102 ASP A O 1
ATOM 818 N N . SER A 1 103 ? -13.25 2.533 -1.497 1 90.69 103 SER A N 1
ATOM 819 C CA . SER A 1 103 ? -14.555 2.18 -2.045 1 90.69 103 SER A CA 1
ATOM 820 C C . SER A 1 103 ? -15.68 2.9 -1.308 1 90.69 103 SER A C 1
ATOM 822 O O . SER A 1 103 ? -16.797 3.008 -1.819 1 90.69 103 SER A O 1
ATOM 824 N N . ASN A 1 104 ? -15.375 3.41 -0.142 1 92.69 104 ASN A N 1
ATOM 825 C CA . ASN A 1 104 ? -16.422 4.047 0.662 1 92.69 104 ASN A CA 1
ATOM 826 C C . ASN A 1 104 ? -16.359 5.566 0.546 1 92.69 104 ASN A C 1
ATOM 828 O O . ASN A 1 104 ? -17.219 6.266 1.085 1 92.69 104 ASN A O 1
ATOM 832 N N . PHE A 1 105 ? -15.406 6.141 -0.135 1 96.38 105 PHE A N 1
ATOM 833 C CA . PHE A 1 105 ? -15.125 7.574 -0.129 1 96.38 105 PHE A CA 1
ATOM 834 C C . PHE A 1 105 ? -16.312 8.359 -0.693 1 96.38 105 PHE A C 1
ATOM 836 O O . PHE A 1 105 ? -16.766 9.32 -0.08 1 96.38 105 PHE A O 1
ATOM 843 N N . GLU A 1 106 ? -16.812 7.91 -1.848 1 96.06 106 GLU A N 1
ATOM 844 C CA . GLU A 1 106 ? -17.922 8.625 -2.475 1 96.06 106 GLU A CA 1
ATOM 845 C C . GLU A 1 106 ? -19.172 8.578 -1.604 1 96.06 106 GLU A C 1
ATOM 847 O O . GLU A 1 106 ? -19.969 9.523 -1.583 1 96.06 106 GLU A O 1
ATOM 852 N N . ASN A 1 107 ? -19.297 7.457 -0.902 1 94.94 107 ASN A N 1
ATOM 853 C CA . ASN A 1 107 ? -20.422 7.359 0.019 1 94.94 107 ASN A CA 1
ATOM 854 C C . ASN A 1 107 ? -20.344 8.414 1.12 1 94.94 107 ASN A C 1
ATOM 856 O O . ASN A 1 107 ? -21.359 9 1.504 1 94.94 107 ASN A O 1
ATOM 860 N N . LEU A 1 108 ? -19.188 8.633 1.629 1 95.44 108 LEU A N 1
ATOM 861 C CA . LEU A 1 108 ? -18.984 9.68 2.629 1 95.44 108 LEU A CA 1
ATOM 862 C C . LEU A 1 108 ? -19.359 11.047 2.076 1 95.44 108 LEU A C 1
ATOM 864 O O . LEU A 1 108 ? -20.016 11.836 2.764 1 95.44 108 LEU A O 1
ATOM 868 N N . LEU A 1 109 ? -19 11.32 0.842 1 96.25 109 LEU A N 1
ATOM 869 C CA . LEU A 1 109 ? -19.312 12.586 0.192 1 96.25 109 LEU A CA 1
ATOM 870 C C . LEU A 1 109 ? -20.812 12.75 0.021 1 96.25 109 LEU A C 1
ATOM 872 O O . LEU A 1 109 ? -21.375 13.812 0.334 1 96.25 109 LEU A O 1
ATOM 876 N N . ASP A 1 110 ? -21.453 11.672 -0.365 1 96.56 110 ASP A N 1
ATOM 877 C CA . ASP A 1 110 ? -22.891 11.719 -0.64 1 96.56 110 ASP A CA 1
ATOM 878 C C . ASP A 1 110 ? -23.688 11.953 0.641 1 96.56 110 ASP A C 1
ATOM 880 O O . ASP A 1 110 ? -24.703 12.648 0.627 1 96.56 110 ASP A O 1
ATOM 884 N N . GLN A 1 111 ? -23.172 11.398 1.654 1 95.38 111 GLN A N 1
ATOM 885 C CA . GLN A 1 111 ? -23.891 11.477 2.92 1 95.38 111 GLN A CA 1
ATOM 886 C C . GLN A 1 111 ? -23.438 12.68 3.742 1 95.38 111 GLN A C 1
ATOM 888 O O . GLN A 1 111 ? -23.859 12.852 4.887 1 95.38 111 GLN A O 1
ATOM 893 N N . LYS A 1 112 ? -22.547 13.477 3.211 1 93.31 112 LYS A N 1
ATOM 894 C CA . LYS A 1 112 ? -22.031 14.68 3.852 1 93.31 112 LYS A CA 1
ATOM 895 C C . LYS A 1 112 ? -21.344 14.352 5.18 1 93.31 112 LYS A C 1
ATOM 897 O O . LYS A 1 112 ? -21.531 15.07 6.164 1 93.31 112 LYS A O 1
ATOM 902 N N . LEU A 1 113 ? -20.688 13.234 5.148 1 94.31 113 LEU A N 1
ATOM 903 C CA . LEU A 1 113 ? -19.953 12.789 6.328 1 94.31 113 LEU A CA 1
ATOM 904 C C . LEU A 1 113 ? -18.469 13.109 6.195 1 94.31 113 LEU A C 1
ATOM 906 O O . LEU A 1 113 ? -17.609 12.281 6.508 1 94.31 113 LEU A O 1
ATOM 910 N N . ILE A 1 114 ? -18.172 14.305 5.633 1 95.06 114 ILE A N 1
ATOM 911 C CA . ILE A 1 114 ? -16.797 14.75 5.441 1 95.06 114 ILE A CA 1
ATOM 912 C C . ILE A 1 114 ? -16.547 16.031 6.242 1 95.06 114 ILE A C 1
ATOM 914 O O . ILE A 1 114 ? -17.5 16.719 6.625 1 95.06 114 ILE A O 1
ATOM 918 N N . ALA A 1 115 ? -15.305 16.328 6.543 1 95.62 115 ALA A N 1
ATOM 919 C CA . ALA A 1 115 ? -14.875 17.531 7.238 1 95.62 115 ALA A CA 1
ATOM 920 C C . ALA A 1 115 ? -13.82 18.297 6.43 1 95.62 115 ALA A C 1
ATOM 922 O O . ALA A 1 115 ? -12.625 18.141 6.656 1 95.62 115 ALA A O 1
ATOM 923 N N . PRO A 1 116 ? -14.281 19.141 5.559 1 96.5 116 PRO A N 1
ATOM 924 C CA . PRO A 1 116 ? -13.344 19.875 4.707 1 96.5 116 PRO A CA 1
ATOM 925 C C . PRO A 1 116 ? -12.5 20.875 5.484 1 96.5 116 PRO A C 1
ATOM 927 O O . PRO A 1 116 ? -12.945 21.406 6.508 1 96.5 116 PRO A O 1
ATOM 930 N N . ILE A 1 117 ? -11.312 21.141 5.031 1 97.62 117 ILE A N 1
ATOM 931 C CA . ILE A 1 117 ? -10.469 22.219 5.551 1 97.62 117 ILE A CA 1
ATOM 932 C C . ILE A 1 117 ? -11.07 23.578 5.184 1 97.62 117 ILE A C 1
ATOM 934 O O . ILE A 1 117 ? -11.312 23.844 4.008 1 97.62 117 ILE A O 1
ATOM 938 N N . ARG A 1 118 ? -11.391 24.375 6.184 1 95.69 118 ARG A N 1
ATOM 939 C CA . ARG A 1 118 ? -11.977 25.703 6 1 95.69 118 ARG A CA 1
ATOM 940 C C . ARG A 1 118 ? -13.258 25.625 5.184 1 95.69 118 ARG A C 1
ATOM 942 O O . ARG A 1 118 ? -13.586 26.562 4.441 1 95.69 118 ARG A O 1
ATOM 949 N N . ASN A 1 119 ? -13.883 24.484 5.219 1 94.69 119 ASN A N 1
ATOM 950 C CA . ASN A 1 119 ? -15.133 24.234 4.516 1 94.69 119 ASN A CA 1
ATOM 951 C C . ASN A 1 119 ? -14.977 24.406 3.008 1 94.69 119 ASN A C 1
ATOM 953 O O . ASN A 1 119 ? -15.953 24.688 2.307 1 94.69 119 ASN A O 1
ATOM 957 N N . LYS A 1 120 ? -13.734 24.25 2.512 1 97.56 120 LYS A N 1
ATOM 958 C CA . LYS A 1 120 ? -13.5 24.531 1.097 1 97.56 120 LYS A CA 1
ATOM 959 C C . LYS A 1 120 ? -12.641 23.438 0.462 1 97.56 120 LYS A C 1
ATOM 961 O O . LYS A 1 120 ? -12.766 23.141 -0.729 1 97.56 120 LYS A O 1
ATOM 966 N N . PHE A 1 121 ? -11.75 22.891 1.243 1 98.62 121 PHE A N 1
ATOM 967 C CA . PHE A 1 121 ? -10.766 21.969 0.676 1 98.62 121 PHE A CA 1
ATOM 968 C C . PHE A 1 121 ? -10.906 20.578 1.28 1 98.62 121 PHE A C 1
ATOM 970 O O . PHE A 1 121 ? -11.242 20.438 2.457 1 98.62 121 PHE A O 1
ATOM 977 N N . LEU A 1 122 ? -10.641 19.578 0.487 1 98.56 122 LEU A N 1
ATOM 978 C CA . LEU A 1 122 ? -10.602 18.203 0.958 1 98.56 122 LEU A CA 1
ATOM 979 C C . LEU A 1 122 ? -9.227 17.578 0.713 1 98.56 122 LEU A C 1
ATOM 981 O O . LEU A 1 122 ? -8.789 17.484 -0.433 1 98.56 122 LEU A O 1
ATOM 985 N N . LEU A 1 123 ? -8.555 17.219 1.821 1 98.88 123 LEU A N 1
ATOM 986 C CA . LEU A 1 123 ? -7.289 16.5 1.71 1 98.88 123 LEU A CA 1
ATOM 987 C C . LEU A 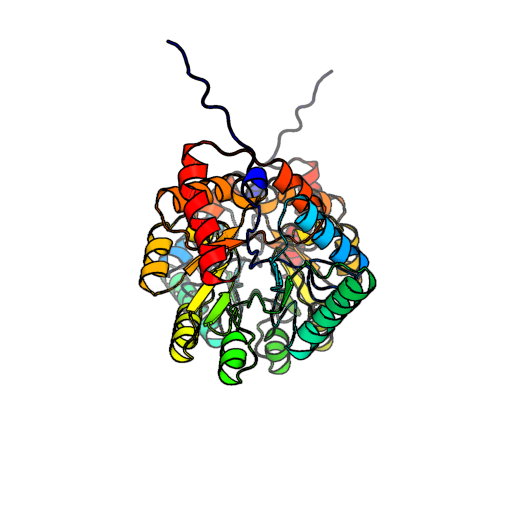1 123 ? -7.527 15.016 1.438 1 98.88 123 LEU A C 1
ATOM 989 O O . LEU A 1 123 ? -8.203 14.336 2.217 1 98.88 123 LEU A O 1
ATOM 993 N N . VAL A 1 124 ? -6.977 14.523 0.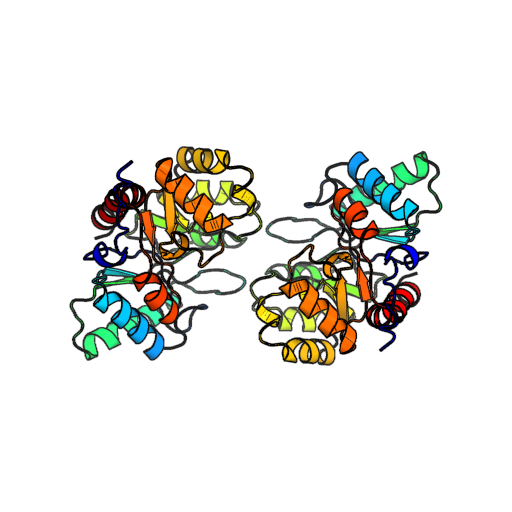29 1 98.81 124 VAL A N 1
ATOM 994 C CA . VAL A 1 124 ? -7.227 13.133 -0.091 1 98.81 124 VAL A CA 1
ATOM 995 C C . VAL A 1 124 ? -5.898 12.422 -0.345 1 98.81 124 VAL A C 1
ATOM 997 O O . VAL A 1 124 ? -4.883 13.07 -0.611 1 98.81 124 VAL A O 1
ATOM 1000 N N . GLU A 1 125 ? -5.961 11.18 -0.175 1 98.31 125 GLU A N 1
ATOM 1001 C CA . GLU A 1 125 ? -4.805 10.336 -0.45 1 98.31 125 GLU A CA 1
ATOM 1002 C C . GLU A 1 125 ? -5.219 9.055 -1.169 1 98.31 125 GLU A C 1
ATOM 1004 O O . GLU A 1 125 ? -6.41 8.773 -1.315 1 98.31 125 GLU A O 1
ATOM 1009 N N . MET A 1 126 ? -4.242 8.375 -1.709 1 95.81 126 MET A N 1
ATOM 1010 C CA . MET A 1 126 ? -4.391 7.074 -2.354 1 95.81 126 MET A CA 1
ATOM 1011 C C . MET A 1 126 ? -3.236 6.148 -1.984 1 95.81 126 MET A C 1
ATOM 1013 O O . MET A 1 126 ? -2.277 6.574 -1.336 1 95.81 126 MET A O 1
ATOM 1017 N N . PRO A 1 127 ? -3.385 4.93 -2.289 1 92.06 127 PRO A N 1
ATOM 1018 C CA . PRO A 1 127 ? -2.24 4.055 -2.02 1 92.06 127 PRO A CA 1
ATOM 1019 C C . PRO A 1 127 ? -0.985 4.477 -2.777 1 92.06 127 PRO A C 1
ATOM 1021 O O . PRO A 1 127 ? -1.078 5.004 -3.891 1 92.06 127 PRO A O 1
ATOM 1024 N N . PHE A 1 128 ? 0.127 4.113 -2.223 1 92.38 128 PHE A N 1
ATOM 1025 C CA . PHE A 1 128 ? 1.387 4.629 -2.744 1 92.38 128 PHE A CA 1
ATOM 1026 C C . PHE A 1 128 ? 1.773 3.912 -4.031 1 92.38 128 PHE A C 1
ATOM 1028 O O . PHE A 1 128 ? 2.545 4.441 -4.836 1 92.38 128 PHE A O 1
ATOM 1035 N N . LEU A 1 129 ? 1.188 2.674 -4.199 1 88.12 129 LEU A N 1
ATOM 1036 C CA . LEU A 1 129 ? 1.75 1.829 -5.25 1 88.12 129 LEU A CA 1
ATOM 1037 C C . LEU A 1 129 ? 0.793 1.722 -6.43 1 88.12 129 LEU A C 1
ATOM 1039 O O . LEU A 1 129 ? 1.186 1.284 -7.516 1 88.12 129 LEU A O 1
ATOM 1043 N N . GLN A 1 130 ? -0.426 2.146 -6.184 1 89.06 130 GLN A N 1
ATOM 1044 C CA . GLN A 1 130 ? -1.401 1.979 -7.254 1 89.06 130 GLN A CA 1
ATOM 1045 C C . GLN A 1 130 ? -2.518 3.014 -7.152 1 89.06 130 GLN A C 1
ATOM 1047 O O . GLN A 1 130 ? -2.99 3.314 -6.055 1 89.06 130 GLN A O 1
ATOM 1052 N N . ILE A 1 131 ? -2.98 3.484 -8.305 1 93.19 131 ILE A N 1
ATOM 1053 C CA . ILE A 1 131 ? -4.082 4.441 -8.352 1 93.19 131 ILE A CA 1
ATOM 1054 C C . ILE A 1 131 ? -5.414 3.703 -8.242 1 93.19 131 ILE A C 1
ATOM 1056 O O . ILE A 1 131 ? -5.609 2.664 -8.875 1 93.19 131 ILE A O 1
ATOM 1060 N N . PRO A 1 132 ? -6.305 4.152 -7.402 1 94.75 132 PRO A N 1
ATOM 1061 C CA . PRO A 1 132 ? -7.617 3.512 -7.336 1 94.75 132 PRO A CA 1
ATOM 1062 C C . PRO A 1 132 ? -8.438 3.703 -8.609 1 94.75 132 PRO A C 1
ATOM 1064 O O . PRO A 1 132 ? -8.352 4.754 -9.25 1 94.75 132 PRO A O 1
ATOM 1067 N N . ILE A 1 133 ? -9.312 2.715 -8.867 1 92.94 133 ILE A N 1
ATOM 1068 C CA . ILE A 1 133 ? -10.062 2.732 -10.117 1 92.94 133 ILE A CA 1
ATOM 1069 C C . ILE A 1 133 ? -11.078 3.877 -10.094 1 92.94 133 ILE A C 1
ATOM 1071 O O . ILE A 1 133 ? -11.484 4.371 -11.148 1 92.94 133 ILE A O 1
ATOM 1075 N N . ASN A 1 134 ? -11.406 4.305 -8.891 1 95.69 134 ASN A N 1
ATOM 1076 C CA . ASN A 1 134 ? -12.422 5.348 -8.781 1 95.69 134 ASN A CA 1
ATOM 1077 C C . ASN A 1 134 ? -11.797 6.723 -8.57 1 95.69 134 ASN A C 1
ATOM 1079 O O . ASN A 1 134 ? -12.477 7.66 -8.148 1 95.69 134 ASN A O 1
ATOM 1083 N N . PHE A 1 135 ? -10.531 6.93 -8.844 1 97.31 135 PHE A N 1
ATOM 1084 C CA . PHE A 1 135 ? -9.844 8.18 -8.57 1 97.31 135 PHE A CA 1
ATOM 1085 C C . PHE A 1 135 ? -10.516 9.344 -9.289 1 97.31 135 PHE A C 1
ATOM 1087 O O . PHE A 1 135 ? -10.883 10.344 -8.664 1 97.31 135 PHE A O 1
ATOM 1094 N N . ASP A 1 136 ? -10.719 9.156 -10.609 1 97.19 136 ASP A N 1
ATOM 1095 C CA . ASP A 1 136 ? -11.297 10.234 -11.398 1 97.19 136 ASP A CA 1
ATOM 1096 C C . ASP A 1 136 ? -12.719 10.547 -10.945 1 97.19 136 ASP A C 1
ATOM 1098 O O . ASP A 1 136 ? -13.102 11.711 -10.844 1 97.19 136 ASP A O 1
ATOM 1102 N N . GLN A 1 137 ? -13.43 9.531 -10.695 1 97.25 137 GLN A N 1
ATOM 1103 C CA . GLN A 1 137 ? -14.797 9.711 -10.211 1 97.25 137 GLN A CA 1
ATOM 1104 C C . GLN A 1 137 ? -14.812 10.438 -8.867 1 97.25 137 GLN A C 1
ATOM 1106 O O . GLN A 1 137 ? -15.664 11.297 -8.633 1 97.25 137 GLN A O 1
ATOM 1111 N N . ALA A 1 138 ? -13.914 10.016 -8.016 1 97.81 138 ALA A N 1
ATOM 1112 C CA . ALA A 1 138 ? -13.812 10.641 -6.699 1 97.81 138 ALA A CA 1
ATOM 1113 C C . ALA A 1 138 ? -13.508 12.133 -6.82 1 97.81 138 ALA A C 1
ATOM 1115 O O . ALA A 1 138 ? -14.164 12.961 -6.184 1 97.81 138 ALA A O 1
ATOM 1116 N N . ILE A 1 139 ? -12.562 12.484 -7.664 1 98.12 139 ILE A N 1
ATOM 1117 C CA . ILE A 1 139 ? -12.156 13.867 -7.867 1 98.12 139 ILE A CA 1
ATOM 1118 C C . ILE A 1 139 ? -13.328 14.672 -8.43 1 98.12 139 ILE A C 1
ATOM 1120 O O . ILE A 1 139 ? -13.617 15.773 -7.969 1 98.12 139 ILE A O 1
ATOM 1124 N N . PHE A 1 140 ? -14.008 14.102 -9.359 1 97.31 140 PHE A N 1
ATOM 1125 C CA . PHE A 1 140 ? -15.164 14.734 -9.969 1 97.31 140 PHE A CA 1
ATOM 1126 C C . PHE A 1 140 ? -16.25 15 -8.93 1 97.31 140 PHE A C 1
ATOM 1128 O O . PHE A 1 140 ? -16.828 16.078 -8.891 1 97.31 140 PHE A O 1
ATOM 1135 N N . LYS A 1 141 ? -16.469 14.039 -8.148 1 97.75 141 LYS A N 1
ATOM 1136 C CA . LYS A 1 141 ? -17.516 14.148 -7.137 1 97.75 141 LYS A CA 1
ATOM 1137 C C . LYS A 1 141 ? -17.172 15.234 -6.113 1 97.75 141 LYS A C 1
ATOM 1139 O O . LYS A 1 141 ? -18.062 15.953 -5.648 1 97.75 141 LYS A O 1
ATOM 1144 N N . ILE A 1 142 ? -15.914 15.336 -5.711 1 98.12 142 ILE A N 1
ATOM 1145 C CA . ILE A 1 142 ? -15.484 16.391 -4.809 1 98.12 142 ILE A CA 1
ATOM 1146 C C . ILE A 1 142 ? -15.883 17.75 -5.379 1 98.12 142 ILE A C 1
ATOM 1148 O O . ILE A 1 142 ? -16.484 18.578 -4.684 1 98.12 142 ILE A O 1
ATOM 1152 N N . ALA A 1 143 ? -15.578 17.953 -6.645 1 96.31 143 ALA A N 1
ATOM 1153 C CA . ALA A 1 143 ? -15.852 19.219 -7.32 1 96.31 143 ALA A CA 1
ATOM 1154 C C . ALA A 1 143 ? -17.344 19.484 -7.395 1 96.31 143 ALA A C 1
ATOM 1156 O O . ALA A 1 143 ? -17.797 20.609 -7.164 1 96.31 143 ALA A O 1
ATOM 1157 N N . THR A 1 144 ? -18.109 18.5 -7.676 1 96.12 144 THR A N 1
ATOM 1158 C CA . THR A 1 144 ? -19.547 18.672 -7.84 1 96.12 144 THR A CA 1
ATOM 1159 C C . THR A 1 144 ? -20.203 19.016 -6.512 1 96.12 144 THR A C 1
ATOM 1161 O O . THR A 1 144 ? -21.281 19.625 -6.484 1 96.12 144 THR A O 1
ATOM 1164 N N . LYS A 1 145 ? -19.578 18.594 -5.449 1 96.88 145 LYS A N 1
ATOM 1165 C CA . LYS A 1 145 ? -20.094 18.922 -4.121 1 96.88 145 LYS A CA 1
ATOM 1166 C C . LYS A 1 145 ? -19.625 20.297 -3.678 1 96.88 145 LYS A C 1
ATOM 1168 O O . LYS A 1 145 ? -19.984 20.766 -2.598 1 96.88 145 LYS A O 1
ATOM 1173 N N . GLY A 1 146 ? -18.766 20.953 -4.488 1 96.75 146 GLY A N 1
ATOM 1174 C CA . GLY A 1 146 ? -18.359 22.328 -4.238 1 96.75 146 GLY A CA 1
ATOM 1175 C C . GLY A 1 146 ? -17.062 22.438 -3.463 1 96.75 146 GLY A C 1
ATOM 1176 O O . GLY A 1 146 ? -16.734 23.5 -2.924 1 96.75 146 GLY A O 1
ATOM 1177 N N . TYR A 1 147 ? -16.312 21.328 -3.34 1 98 147 TYR A N 1
ATOM 1178 C CA . TYR A 1 147 ? -15.039 21.344 -2.627 1 98 147 TYR A CA 1
ATOM 1179 C C . TYR A 1 147 ? -13.867 21.328 -3.602 1 98 147 TYR A C 1
ATOM 1181 O O . TYR A 1 147 ? -14.039 21.016 -4.781 1 98 147 TYR A O 1
ATOM 1189 N N . ASN A 1 148 ? -12.727 21.734 -3.145 1 98.44 148 ASN A N 1
ATOM 1190 C CA . ASN A 1 148 ? -11.461 21.688 -3.871 1 98.44 148 ASN A CA 1
ATOM 1191 C C . ASN A 1 148 ? -10.57 20.547 -3.379 1 98.44 148 ASN A C 1
ATOM 1193 O O . ASN A 1 148 ? -10.156 20.531 -2.219 1 98.44 148 ASN A O 1
ATOM 1197 N N . PRO A 1 149 ? -10.25 19.625 -4.211 1 98.75 149 PRO A N 1
ATOM 1198 C CA . PRO A 1 149 ? -9.406 18.531 -3.764 1 98.75 149 PRO A CA 1
ATOM 1199 C C . PRO A 1 149 ? -7.938 18.922 -3.619 1 98.75 149 PRO A C 1
ATOM 1201 O O . PRO A 1 149 ? -7.398 19.625 -4.473 1 98.75 149 PRO A O 1
ATOM 1204 N N . ILE A 1 150 ? -7.312 18.516 -2.529 1 98.94 150 ILE A N 1
ATOM 1205 C CA . ILE A 1 150 ? -5.871 18.578 -2.312 1 98.94 150 ILE A CA 1
ATOM 1206 C C . ILE A 1 150 ? -5.301 17.156 -2.209 1 98.94 150 ILE A C 1
ATOM 1208 O O . ILE A 1 150 ? -5.652 16.406 -1.299 1 98.94 150 ILE A O 1
ATOM 1212 N N . LEU A 1 151 ? -4.492 16.766 -3.162 1 98.88 151 LEU A N 1
ATOM 1213 C CA . LEU A 1 151 ? -3.828 15.461 -3.102 1 98.88 151 LEU A CA 1
ATOM 1214 C C . LEU A 1 151 ? -2.621 15.508 -2.172 1 98.88 151 LEU A C 1
ATOM 1216 O O . LEU A 1 151 ? -1.663 16.234 -2.432 1 98.88 151 LEU A O 1
ATOM 1220 N N . ALA A 1 152 ? -2.691 14.742 -1.127 1 98.88 152 ALA A N 1
ATOM 1221 C CA . ALA A 1 152 ? -1.597 14.68 -0.162 1 98.88 152 ALA A CA 1
ATOM 1222 C C . ALA A 1 152 ? -0.367 14.008 -0.773 1 98.88 152 ALA A C 1
ATOM 1224 O O . ALA A 1 152 ? -0.485 13.023 -1.502 1 98.88 152 ALA A O 1
ATOM 1225 N N . HIS A 1 153 ? 0.783 14.555 -0.543 1 98.88 153 HIS A N 1
ATOM 1226 C CA . HIS A 1 153 ? 2.123 14.039 -0.79 1 98.88 153 HIS A CA 1
ATOM 1227 C C . HIS A 1 153 ? 2.199 13.328 -2.137 1 98.88 153 HIS A C 1
ATOM 1229 O O . HIS A 1 153 ? 2.572 12.156 -2.207 1 98.88 153 HIS A O 1
ATOM 1235 N N . PRO A 1 154 ? 1.979 14.102 -3.219 1 98.88 154 PRO A N 1
ATOM 1236 C CA . PRO A 1 154 ? 2.043 13.492 -4.551 1 98.88 154 PRO A CA 1
ATOM 1237 C C . PRO A 1 154 ? 3.4 12.859 -4.844 1 98.88 154 PRO A C 1
ATOM 1239 O O . PRO A 1 154 ? 3.48 11.891 -5.605 1 98.88 154 PRO A O 1
ATOM 1242 N N . GLU A 1 155 ? 4.434 13.305 -4.184 1 98.81 155 GLU A N 1
ATOM 1243 C CA . GLU A 1 155 ? 5.793 12.836 -4.426 1 98.81 155 GLU A CA 1
ATOM 1244 C C . GLU A 1 155 ? 5.984 11.414 -3.902 1 98.81 155 GLU A C 1
ATOM 1246 O O . GLU A 1 155 ? 6.969 10.75 -4.23 1 98.81 155 GLU A O 1
ATOM 1251 N N . ARG A 1 156 ? 5.012 10.984 -3.141 1 98 156 ARG A N 1
ATOM 1252 C CA . ARG A 1 156 ? 5.18 9.68 -2.512 1 98 156 ARG A CA 1
ATOM 1253 C C . ARG A 1 156 ? 4.469 8.586 -3.309 1 98 156 ARG A C 1
ATOM 1255 O O . ARG A 1 156 ? 4.547 7.406 -2.965 1 98 156 ARG A O 1
ATOM 1262 N N . TYR A 1 157 ? 3.799 8.953 -4.395 1 97.44 157 TYR A N 1
ATOM 1263 C CA . TYR A 1 157 ? 3.127 7.961 -5.227 1 97.44 157 TYR A CA 1
ATOM 1264 C C . TYR A 1 157 ? 4.062 7.438 -6.309 1 97.44 157 TYR A C 1
ATOM 1266 O O . TYR A 1 157 ? 4.266 8.094 -7.336 1 97.44 157 TYR A O 1
ATOM 1274 N N . PHE A 1 158 ? 4.441 6.219 -6.16 1 93.25 158 PHE A N 1
ATOM 1275 C CA . PHE A 1 158 ? 5.508 5.656 -6.98 1 93.25 158 PHE A CA 1
ATOM 1276 C C . PHE A 1 158 ? 5.043 5.469 -8.422 1 93.25 158 PHE A C 1
ATOM 1278 O O . PHE A 1 158 ? 5.832 5.629 -9.352 1 93.25 158 PHE A O 1
ATOM 1285 N N . PHE A 1 159 ? 3.818 5.164 -8.578 1 90.56 159 PHE A N 1
ATOM 1286 C CA . PHE A 1 159 ? 3.289 4.922 -9.914 1 90.56 159 PHE A CA 1
ATOM 1287 C C . PHE A 1 159 ? 3.307 6.199 -10.742 1 90.56 159 PHE A C 1
ATOM 1289 O O . PHE A 1 159 ? 3.209 6.148 -11.969 1 90.56 159 PHE A O 1
ATOM 1296 N N . LEU A 1 160 ? 3.482 7.312 -10.125 1 96.56 160 LEU A N 1
ATOM 1297 C CA . LEU A 1 160 ? 3.502 8.586 -10.836 1 96.56 160 LEU A CA 1
ATOM 1298 C C . LEU A 1 160 ? 4.914 8.93 -11.289 1 96.56 160 LEU A C 1
ATOM 1300 O O . LEU A 1 160 ? 5.098 9.773 -12.172 1 96.56 160 LEU A O 1
ATOM 1304 N N . HIS A 1 161 ? 5.898 8.344 -10.656 1 96.31 161 HIS A N 1
ATOM 1305 C CA . HIS A 1 161 ? 7.281 8.734 -10.906 1 96.31 161 HIS A CA 1
ATOM 1306 C C . HIS A 1 161 ? 7.684 8.461 -12.352 1 96.31 161 HIS A C 1
ATOM 1308 O O . HIS A 1 161 ? 8.414 9.25 -12.953 1 96.31 161 HIS A O 1
ATOM 1314 N N . SER A 1 162 ? 7.113 7.367 -12.898 1 92.69 162 SER A N 1
ATOM 1315 C CA . SER A 1 162 ? 7.453 6.996 -14.266 1 92.69 162 SER A CA 1
ATOM 1316 C C . SER A 1 162 ? 6.543 7.699 -15.266 1 92.69 162 SER A C 1
ATOM 1318 O O . SER A 1 162 ? 6.77 7.625 -16.484 1 92.69 162 SER A O 1
ATOM 1320 N N . ASN A 1 163 ? 5.559 8.312 -14.789 1 94.5 163 ASN A N 1
ATOM 1321 C CA . ASN A 1 163 ? 4.633 9.078 -15.617 1 94.5 163 ASN A CA 1
ATOM 1322 C C . ASN A 1 163 ? 4.461 10.5 -15.094 1 94.5 163 ASN A C 1
ATOM 1324 O O . ASN A 1 163 ? 3.348 10.914 -14.766 1 94.5 163 ASN A O 1
ATOM 1328 N N . TYR A 1 164 ? 5.512 11.25 -15.203 1 96.56 164 TYR A N 1
ATOM 1329 C CA . TYR A 1 164 ? 5.609 12.562 -14.586 1 96.56 164 TYR A CA 1
ATOM 1330 C C . TYR A 1 164 ? 4.559 13.516 -15.156 1 96.56 164 TYR A C 1
ATOM 1332 O O . TYR A 1 164 ? 4.086 14.414 -14.461 1 96.56 164 TYR A O 1
ATOM 1340 N N . LYS A 1 165 ? 4.137 13.336 -16.391 1 96.81 165 LYS A N 1
ATOM 1341 C CA . LYS A 1 165 ? 3.148 14.195 -17.031 1 96.81 165 LYS A CA 1
ATOM 1342 C C . LYS A 1 165 ? 1.821 14.164 -16.281 1 96.81 165 LYS A C 1
ATOM 1344 O O . LYS A 1 165 ? 1.033 15.109 -16.359 1 96.81 165 LYS A O 1
ATOM 1349 N N . LYS A 1 166 ? 1.601 13.109 -15.523 1 97.38 166 LYS A N 1
ATOM 1350 C CA . LYS A 1 166 ? 0.35 12.938 -14.797 1 97.38 166 LYS A CA 1
ATOM 1351 C C . LYS A 1 166 ? 0.179 14.031 -13.734 1 97.38 166 LYS A C 1
ATOM 1353 O O . LYS A 1 166 ? -0.944 14.43 -13.422 1 97.38 166 LYS A O 1
ATOM 1358 N N . TYR A 1 167 ? 1.255 14.539 -13.219 1 98.12 167 TYR A N 1
ATOM 1359 C CA . TYR A 1 167 ? 1.158 15.633 -12.25 1 98.12 167 TYR A CA 1
ATOM 1360 C C . TYR A 1 167 ? 0.515 16.859 -12.883 1 98.12 167 TYR A C 1
ATOM 1362 O O . TYR A 1 167 ? -0.345 17.5 -12.273 1 98.12 167 TYR A O 1
ATOM 1370 N N . HIS A 1 168 ? 0.979 17.141 -14.062 1 97.19 168 HIS A N 1
ATOM 1371 C CA . HIS A 1 168 ? 0.388 18.266 -14.789 1 97.19 168 HIS A CA 1
ATOM 1372 C C . HIS A 1 168 ? -1.085 18 -15.086 1 97.19 168 HIS A C 1
ATOM 1374 O O . HIS A 1 168 ? -1.915 18.906 -14.961 1 97.19 168 HIS A O 1
ATOM 1380 N N . ASP A 1 169 ? -1.372 16.781 -15.453 1 97.44 169 ASP A N 1
ATOM 1381 C CA . ASP A 1 169 ? -2.756 16.391 -15.719 1 97.44 169 ASP A CA 1
ATOM 1382 C C . ASP A 1 169 ? -3.633 16.609 -14.492 1 97.44 169 ASP A C 1
ATOM 1384 O O . ASP A 1 169 ? -4.762 17.094 -14.602 1 97.44 169 ASP A O 1
ATOM 1388 N N . TYR A 1 170 ? -3.123 16.203 -13.305 1 98 170 TYR A N 1
ATOM 1389 C CA . TYR A 1 170 ? -3.859 16.391 -12.062 1 98 170 TYR A CA 1
ATOM 1390 C C . TYR A 1 170 ? -4.164 17.859 -11.82 1 98 170 TYR A C 1
ATOM 1392 O O . TYR A 1 170 ? -5.289 18.219 -11.469 1 98 170 TYR A O 1
ATOM 1400 N N . LYS A 1 171 ? -3.275 18.719 -12.07 1 97.38 171 LYS A N 1
ATOM 1401 C CA . LYS A 1 171 ? -3.449 20.156 -11.867 1 97.38 171 LYS A CA 1
ATOM 1402 C C . LYS A 1 171 ? -4.492 20.719 -12.82 1 97.38 171 LYS A C 1
ATOM 1404 O O . LYS A 1 171 ? -5.324 21.547 -12.43 1 97.38 171 LYS A O 1
ATOM 1409 N N . THR A 1 172 ? -4.422 20.25 -14.016 1 96.06 172 THR A N 1
ATOM 1410 C CA . THR A 1 172 ? -5.367 20.75 -15.016 1 96.06 172 THR A CA 1
ATOM 1411 C C . THR A 1 172 ? -6.789 20.297 -14.68 1 96.06 172 THR A C 1
ATOM 1413 O O . THR A 1 172 ? -7.758 20.938 -15.102 1 96.06 172 THR A O 1
ATOM 1416 N N . LYS A 1 173 ? -6.898 19.25 -13.922 1 95.88 173 LYS A N 1
ATOM 1417 C CA . LYS A 1 173 ? -8.195 18.75 -13.484 1 95.88 173 LYS A CA 1
ATOM 1418 C C . LYS A 1 173 ? -8.688 19.5 -12.242 1 95.88 173 LYS A C 1
ATOM 1420 O O . LYS A 1 173 ? -9.742 19.172 -11.695 1 95.88 173 LYS A O 1
ATOM 1425 N N . GLY A 1 174 ? -7.895 20.391 -11.758 1 96.94 174 GLY A N 1
ATOM 1426 C CA . GLY A 1 174 ? -8.305 21.203 -10.625 1 96.94 174 GLY A CA 1
ATOM 1427 C C . GLY A 1 174 ? -7.867 20.641 -9.289 1 96.94 174 GLY A C 1
ATOM 1428 O O . GLY A 1 174 ? -8.352 21.047 -8.234 1 96.94 174 GLY A O 1
ATOM 1429 N N . ILE A 1 175 ? -6.934 19.688 -9.328 1 98.62 175 ILE A N 1
ATOM 1430 C CA . ILE A 1 175 ? -6.426 19.078 -8.102 1 98.62 175 ILE A CA 1
ATOM 1431 C C . ILE A 1 175 ? -5.246 19.891 -7.578 1 98.62 175 ILE A C 1
ATOM 1433 O O . ILE A 1 175 ? -4.262 20.109 -8.297 1 98.62 175 ILE A O 1
ATOM 1437 N N . PHE A 1 176 ? -5.316 20.359 -6.309 1 98.88 176 PHE A N 1
ATOM 1438 C CA . PHE A 1 176 ? -4.168 20.969 -5.648 1 98.88 176 PHE A CA 1
ATOM 1439 C C . PHE A 1 176 ? -3.213 19.906 -5.133 1 98.88 176 PHE A C 1
ATOM 1441 O O . PHE A 1 176 ? -3.641 18.797 -4.773 1 98.88 176 PHE A O 1
ATOM 1448 N N . LEU A 1 177 ? -1.934 20.203 -5.152 1 98.94 177 LEU A N 1
ATOM 1449 C CA . LEU A 1 177 ? -0.926 19.25 -4.695 1 98.94 177 LEU A CA 1
ATOM 1450 C C . LEU A 1 177 ? -0.269 19.734 -3.406 1 98.94 177 LEU A C 1
ATOM 1452 O O . LEU A 1 177 ? 0.216 20.859 -3.338 1 98.94 177 LEU A O 1
ATOM 1456 N N . GLN A 1 178 ? -0.278 18.922 -2.365 1 98.94 178 GLN A N 1
ATOM 1457 C CA . GLN A 1 178 ? 0.35 19.219 -1.082 1 98.94 178 GLN A CA 1
ATOM 1458 C C . GLN A 1 178 ? 1.625 18.406 -0.89 1 98.94 178 GLN A C 1
ATOM 1460 O O . GLN A 1 178 ? 1.586 17.172 -0.889 1 98.94 178 GLN A O 1
ATOM 1465 N N . LEU A 1 179 ? 2.734 19.047 -0.718 1 98.94 179 LEU A N 1
ATOM 1466 C CA . LEU A 1 179 ? 4.051 18.453 -0.511 1 98.94 179 LEU A CA 1
ATOM 1467 C C . LEU A 1 179 ? 4.297 18.188 0.969 1 98.94 179 LEU A C 1
ATOM 1469 O O . LEU A 1 179 ? 4.004 19.031 1.817 1 98.94 179 LEU A O 1
ATOM 1473 N N . ASN A 1 180 ? 4.777 16.922 1.287 1 98.94 180 ASN A N 1
ATOM 1474 C CA . ASN A 1 180 ? 5.297 16.688 2.631 1 98.94 180 ASN A CA 1
ATOM 1475 C C . ASN A 1 180 ? 6.645 17.375 2.836 1 98.94 180 ASN A C 1
ATOM 1477 O O . ASN A 1 180 ? 7.578 17.156 2.061 1 98.94 180 ASN A O 1
ATOM 1481 N N . LEU A 1 181 ? 6.805 18.078 3.9 1 98.88 181 LEU A N 1
ATOM 1482 C CA . LEU A 1 181 ? 8.047 18.797 4.141 1 98.88 181 LEU A CA 1
ATOM 1483 C C . LEU A 1 181 ? 9.211 17.828 4.344 1 98.88 181 LEU A C 1
ATOM 1485 O O . LEU A 1 181 ? 10.328 18.094 3.906 1 98.88 181 LEU A O 1
ATOM 1489 N N . LEU A 1 182 ? 8.945 16.688 4.918 1 98.62 182 LEU A N 1
ATOM 1490 C CA . LEU A 1 182 ? 10 15.703 5.148 1 98.62 182 LEU A CA 1
ATOM 1491 C C . LEU A 1 182 ? 10.5 15.125 3.832 1 98.62 182 LEU A C 1
ATOM 1493 O O . LEU A 1 182 ? 11.578 14.531 3.783 1 98.62 182 LEU A O 1
ATOM 1497 N N . SER A 1 183 ? 9.742 15.258 2.758 1 98.69 183 SER A N 1
ATOM 1498 C CA . SER A 1 183 ? 10.148 14.75 1.453 1 98.69 183 SER A CA 1
ATOM 1499 C C . SER A 1 183 ? 11.289 15.578 0.867 1 98.69 183 SER A C 1
ATOM 1501 O O . SER A 1 183 ? 11.914 15.172 -0.115 1 98.69 183 SER A O 1
ATOM 1503 N N . LEU A 1 184 ? 11.578 16.75 1.444 1 98.44 184 LEU A N 1
ATOM 1504 C CA . LEU A 1 184 ? 12.703 17.562 1.005 1 98.44 184 LEU A CA 1
ATOM 1505 C C . LEU A 1 184 ? 14.016 17.047 1.576 1 98.44 184 LEU A C 1
ATOM 1507 O O . LEU A 1 184 ? 15.086 17.609 1.322 1 98.44 184 LEU A O 1
ATOM 1511 N N . SER A 1 185 ? 13.914 15.953 2.352 1 97.44 185 SER A N 1
ATOM 1512 C CA . SER A 1 185 ? 15.023 15.094 2.738 1 97.44 185 SER A CA 1
ATOM 1513 C C . SER A 1 185 ? 14.852 13.68 2.178 1 97.44 185 SER A C 1
ATOM 1515 O O . SER A 1 185 ? 13.93 13.43 1.405 1 97.44 185 SER A O 1
ATOM 1517 N N . ASN A 1 186 ? 15.742 12.789 2.568 1 95.81 186 ASN A N 1
ATOM 1518 C CA . ASN A 1 186 ? 15.656 11.422 2.057 1 95.81 186 ASN A CA 1
ATOM 1519 C C . ASN A 1 186 ? 14.859 10.516 2.998 1 95.81 186 ASN A C 1
ATOM 1521 O O . ASN A 1 186 ? 15.023 9.297 2.975 1 95.81 186 ASN A O 1
ATOM 1525 N N . TYR A 1 187 ? 14.023 11.219 3.781 1 96.06 187 TYR A N 1
ATOM 1526 C CA . TYR A 1 187 ? 13.289 10.453 4.785 1 96.06 187 TYR A CA 1
ATOM 1527 C C . TYR A 1 187 ? 12.477 9.344 4.137 1 96.06 187 TYR A C 1
ATOM 1529 O O . TYR A 1 187 ? 12.477 8.203 4.617 1 96.06 187 TYR A O 1
ATOM 1537 N N . TYR A 1 188 ? 11.758 9.609 3.039 1 95.12 188 TYR A N 1
ATOM 1538 C CA . TYR A 1 188 ? 10.898 8.641 2.375 1 95.12 188 TYR A CA 1
ATOM 1539 C C . TYR A 1 188 ? 11.641 7.93 1.25 1 95.12 188 TYR A C 1
ATOM 1541 O O . TYR A 1 188 ? 11.039 7.207 0.457 1 95.12 188 TYR A O 1
ATOM 1549 N N . GLY A 1 189 ? 12.922 8.242 1.134 1 93.44 189 GLY A N 1
ATOM 1550 C CA . GLY A 1 189 ? 13.727 7.652 0.074 1 93.44 189 GLY A CA 1
ATOM 1551 C C . GLY A 1 189 ? 14.227 8.68 -0.929 1 93.44 189 GLY A C 1
ATOM 1552 O O . GLY A 1 189 ? 13.57 9.688 -1.169 1 93.44 189 GLY A O 1
ATOM 1553 N N . LYS A 1 190 ? 15.312 8.32 -1.599 1 95 190 LYS A N 1
ATOM 1554 C CA . LYS A 1 190 ? 16 9.227 -2.514 1 95 190 LYS A CA 1
ATOM 1555 C C . LYS A 1 190 ? 15.117 9.578 -3.707 1 95 190 LYS A C 1
ATOM 1557 O O . LYS A 1 190 ? 15.086 10.734 -4.145 1 95 190 LYS A O 1
ATOM 1562 N N . GLN A 1 191 ? 14.414 8.586 -4.164 1 95.38 191 GLN A N 1
ATOM 1563 C CA . GLN A 1 191 ? 13.562 8.82 -5.328 1 95.38 191 GLN A CA 1
ATOM 1564 C C . GLN A 1 191 ? 12.43 9.789 -5.004 1 95.38 191 GLN A C 1
ATOM 1566 O O . GLN A 1 191 ? 12.086 10.648 -5.816 1 95.38 191 GLN A O 1
ATOM 1571 N N . VAL A 1 192 ? 11.867 9.695 -3.854 1 97.81 192 VAL A N 1
ATOM 1572 C CA . VAL A 1 192 ? 10.797 10.578 -3.41 1 97.81 192 VAL A CA 1
ATOM 1573 C C . VAL A 1 192 ? 11.328 12.008 -3.297 1 97.81 192 VAL A C 1
ATOM 1575 O O . VAL A 1 192 ? 10.672 12.953 -3.742 1 97.81 192 VAL A O 1
ATOM 1578 N N . SER A 1 193 ? 12.539 12.141 -2.703 1 98.31 193 SER A N 1
ATOM 1579 C CA . SER A 1 193 ? 13.148 13.453 -2.57 1 98.31 193 SER A CA 1
ATOM 1580 C C . SER A 1 193 ? 13.398 14.086 -3.936 1 98.31 193 SER A C 1
ATOM 1582 O O . SER A 1 193 ? 13.18 15.289 -4.117 1 98.31 193 SER A O 1
ATOM 1584 N N . LYS A 1 194 ? 13.82 13.297 -4.895 1 98.19 194 LYS A N 1
ATOM 1585 C CA . LYS A 1 194 ? 14.062 13.781 -6.246 1 98.19 194 LYS A CA 1
ATOM 1586 C C . LYS A 1 194 ? 12.781 14.289 -6.891 1 98.19 194 LYS A C 1
ATOM 1588 O O . LYS A 1 194 ? 12.766 15.367 -7.5 1 98.19 194 LYS A O 1
ATOM 1593 N N . ILE A 1 195 ? 11.766 13.531 -6.711 1 98.69 195 ILE A N 1
ATOM 1594 C CA . ILE A 1 195 ? 10.484 13.906 -7.301 1 98.69 195 ILE A CA 1
ATOM 1595 C C . ILE A 1 195 ? 9.945 15.156 -6.605 1 98.69 195 ILE A C 1
ATOM 1597 O O . ILE A 1 195 ? 9.406 16.047 -7.258 1 98.69 195 ILE A O 1
ATOM 1601 N N . ALA A 1 196 ? 10.078 15.25 -5.273 1 98.75 196 ALA A N 1
ATOM 1602 C CA . ALA A 1 196 ? 9.664 16.422 -4.52 1 98.75 196 ALA A CA 1
ATOM 1603 C C . ALA A 1 196 ? 10.344 17.688 -5.047 1 98.75 196 ALA A C 1
ATOM 1605 O O . ALA A 1 196 ? 9.68 18.703 -5.297 1 98.75 196 ALA A O 1
ATOM 1606 N N . GLN A 1 197 ? 11.617 17.594 -5.25 1 98.44 197 GLN A N 1
ATOM 1607 C CA . GLN A 1 197 ? 12.383 18.719 -5.766 1 98.44 197 GLN A CA 1
ATOM 1608 C C . GLN A 1 197 ? 11.93 19.094 -7.172 1 98.44 197 GLN A C 1
ATOM 1610 O O . GLN A 1 197 ? 11.766 20.281 -7.477 1 98.44 197 GLN A O 1
ATOM 1615 N N . LYS A 1 198 ? 11.758 18.094 -7.957 1 98.44 198 LYS A N 1
ATOM 1616 C CA . LYS A 1 198 ? 11.344 18.344 -9.336 1 98.44 198 LYS A CA 1
ATOM 1617 C C . LYS A 1 198 ? 9.977 19.031 -9.383 1 98.44 198 LYS A C 1
ATOM 1619 O O . LYS A 1 198 ? 9.789 20 -10.125 1 98.44 198 LYS A O 1
ATOM 1624 N N . LEU A 1 199 ? 9.062 18.516 -8.586 1 98.75 199 LEU A N 1
ATOM 1625 C CA . LEU A 1 199 ? 7.73 19.109 -8.531 1 98.75 199 LEU A CA 1
ATOM 1626 C C . LEU A 1 199 ? 7.805 20.562 -8.078 1 98.75 199 LEU A C 1
ATOM 1628 O O . LEU A 1 199 ? 7.082 21.422 -8.602 1 98.75 199 LEU A O 1
ATOM 1632 N N . LEU A 1 200 ? 8.672 20.875 -7.113 1 98.31 200 LEU A N 1
ATOM 1633 C CA . LEU A 1 200 ? 8.875 22.234 -6.625 1 98.31 200 LEU A CA 1
ATOM 1634 C C . LEU A 1 200 ? 9.43 23.125 -7.727 1 98.31 200 LEU A C 1
ATOM 1636 O O . LEU A 1 200 ? 8.906 24.219 -7.965 1 98.31 200 LEU A O 1
ATOM 1640 N N . MET A 1 201 ? 10.438 22.625 -8.422 1 97.94 201 MET A N 1
ATOM 1641 C CA . MET A 1 201 ? 11.109 23.422 -9.453 1 97.94 201 MET A CA 1
ATOM 1642 C C . MET A 1 201 ? 10.18 23.672 -10.633 1 97.94 201 MET A C 1
ATOM 1644 O O . MET A 1 201 ? 10.25 24.719 -11.266 1 97.94 201 MET A O 1
ATOM 1648 N N . ASP A 1 202 ? 9.297 22.766 -10.836 1 97.81 202 ASP A N 1
ATOM 1649 C CA . ASP A 1 202 ? 8.391 22.875 -11.969 1 97.81 202 ASP A CA 1
ATOM 1650 C C . ASP A 1 202 ? 7.113 23.609 -11.586 1 97.81 202 ASP A C 1
ATOM 1652 O O . ASP A 1 202 ? 6.164 23.656 -12.375 1 97.81 202 ASP A O 1
ATOM 1656 N N . ASN A 1 203 ? 7.039 24.062 -10.359 1 97.88 203 ASN A N 1
ATOM 1657 C CA . ASN A 1 203 ? 5.941 24.875 -9.859 1 97.88 203 ASN A CA 1
ATOM 1658 C C . ASN A 1 203 ? 4.625 24.094 -9.852 1 97.88 203 ASN A C 1
ATOM 1660 O O . ASN A 1 203 ? 3.576 24.641 -10.195 1 97.88 203 ASN A O 1
ATOM 1664 N N . HIS A 1 204 ? 4.715 22.797 -9.5 1 98.5 204 HIS A N 1
ATOM 1665 C CA . HIS A 1 204 ? 3.52 21.969 -9.453 1 98.5 204 HIS A CA 1
ATOM 1666 C C . HIS A 1 204 ? 2.916 21.938 -8.055 1 98.5 204 HIS A C 1
ATOM 1668 O O . HIS A 1 204 ? 1.754 21.578 -7.879 1 98.5 204 HIS A O 1
ATOM 1674 N N . ILE A 1 205 ? 3.633 22.359 -7.02 1 98.88 205 ILE A N 1
ATOM 1675 C CA . ILE A 1 205 ? 3.195 22.234 -5.633 1 98.88 205 ILE A CA 1
ATOM 1676 C C . ILE A 1 205 ? 2.357 23.453 -5.254 1 98.88 205 ILE A C 1
ATOM 1678 O O . ILE A 1 205 ? 2.75 24.594 -5.516 1 98.88 205 ILE A O 1
ATOM 1682 N N . ASP A 1 206 ? 1.207 23.219 -4.633 1 98.88 206 ASP A N 1
ATOM 1683 C CA . ASP A 1 206 ? 0.324 24.312 -4.227 1 98.88 206 ASP A CA 1
ATOM 1684 C C . ASP A 1 206 ? 0.44 24.578 -2.729 1 98.88 206 ASP A C 1
ATOM 1686 O O . ASP A 1 206 ? 0.435 25.734 -2.299 1 98.88 206 ASP A O 1
ATOM 1690 N N . PHE A 1 207 ? 0.491 23.562 -1.962 1 98.94 207 PHE A N 1
ATOM 1691 C CA . PHE A 1 207 ? 0.54 23.656 -0.508 1 98.94 207 PHE A CA 1
ATOM 1692 C C . PHE A 1 207 ? 1.602 22.734 0.066 1 98.94 207 PHE A C 1
ATOM 1694 O O . PHE A 1 207 ? 2.105 21.844 -0.632 1 98.94 207 PHE A O 1
ATOM 1701 N N . ALA A 1 208 ? 1.96 22.938 1.316 1 98.88 208 ALA A N 1
ATOM 1702 C CA . ALA A 1 208 ? 2.861 22.062 2.057 1 98.88 208 ALA A CA 1
ATOM 1703 C C . ALA A 1 208 ? 2.215 21.578 3.352 1 98.88 208 ALA A C 1
ATOM 1705 O O . ALA A 1 208 ? 1.256 22.172 3.838 1 98.88 208 ALA A O 1
ATOM 1706 N N . GLY A 1 209 ? 2.564 20.484 3.84 1 98.88 209 GLY A N 1
ATOM 1707 C CA . GLY A 1 209 ? 2.201 19.906 5.125 1 98.88 209 GLY A CA 1
ATOM 1708 C C . GLY A 1 209 ? 3.312 19.078 5.746 1 98.88 209 GLY A C 1
ATOM 1709 O O . GLY A 1 209 ? 4.246 18.672 5.059 1 98.88 209 GLY A O 1
ATOM 1710 N N . THR A 1 210 ? 3.24 18.891 6.996 1 98.75 210 THR A N 1
ATOM 1711 C CA . THR A 1 210 ? 4.32 18.172 7.652 1 98.75 210 THR A CA 1
ATOM 1712 C C . THR A 1 210 ? 4.105 16.672 7.539 1 98.75 210 THR A C 1
ATOM 1714 O O . THR A 1 210 ? 5.066 15.906 7.379 1 98.75 210 THR A O 1
ATOM 1717 N N . ASP A 1 211 ? 2.846 16.25 7.656 1 98.81 211 ASP A N 1
ATOM 1718 C CA . ASP A 1 211 ? 2.475 14.844 7.723 1 98.81 211 ASP A CA 1
ATOM 1719 C C . ASP A 1 211 ? 3.16 14.148 8.898 1 98.81 211 ASP A C 1
ATOM 1721 O O . ASP A 1 211 ? 3.537 12.977 8.805 1 98.81 211 ASP A O 1
ATOM 1725 N N . ILE A 1 212 ? 3.383 14.867 9.945 1 98.62 212 ILE A N 1
ATOM 1726 C CA . ILE A 1 212 ? 4.09 14.359 11.117 1 98.62 212 ILE A CA 1
ATOM 1727 C C . ILE A 1 212 ? 3.209 13.359 11.867 1 98.62 212 ILE A C 1
ATOM 1729 O O . ILE A 1 212 ? 2.021 13.609 12.078 1 98.62 212 ILE A O 1
ATOM 1733 N N . HIS A 1 213 ? 3.818 12.258 12.25 1 98.31 213 HIS A N 1
ATOM 1734 C CA . HIS A 1 213 ? 3.123 11.203 12.977 1 98.31 213 HIS A CA 1
ATOM 1735 C C . HIS A 1 213 ? 3.672 11.055 14.391 1 98.31 213 HIS A C 1
ATOM 1737 O O . HIS A 1 213 ? 3.027 10.453 15.25 1 98.31 213 HIS A O 1
ATOM 1743 N N . ASN A 1 214 ? 4.875 11.617 14.578 1 97.38 214 ASN A N 1
ATOM 1744 C CA . ASN A 1 214 ? 5.527 11.445 15.875 1 97.38 214 ASN A CA 1
ATOM 1745 C C . ASN A 1 214 ? 6.633 12.477 16.078 1 97.38 214 ASN A C 1
ATOM 1747 O O . ASN A 1 214 ? 7.012 13.188 15.148 1 97.38 214 ASN A O 1
ATOM 1751 N N . VAL A 1 215 ? 7.164 12.477 17.297 1 97.38 215 VAL A N 1
ATOM 1752 C CA . VAL A 1 215 ? 8.094 13.523 17.703 1 97.38 215 VAL A CA 1
ATOM 1753 C C . VAL A 1 215 ? 9.43 13.328 16.984 1 97.38 215 VAL A C 1
ATOM 1755 O O . VAL A 1 215 ? 10.125 14.305 16.656 1 97.38 215 VAL A O 1
ATOM 1758 N N . LYS A 1 216 ? 9.805 12.109 16.703 1 97 216 LYS A N 1
ATOM 1759 C CA . LYS A 1 216 ? 11.062 11.844 16.016 1 97 216 LYS A CA 1
ATOM 1760 C C . LYS A 1 216 ? 11.086 12.523 14.648 1 97 216 LYS A C 1
ATOM 1762 O O . LYS A 1 216 ? 12.125 13.008 14.203 1 97 216 LYS A O 1
ATOM 1767 N N . GLN A 1 217 ? 9.969 12.539 14.055 1 98 217 GLN A N 1
ATOM 1768 C CA . GLN A 1 217 ? 9.859 13.172 12.742 1 98 217 GLN A CA 1
ATOM 1769 C C . GLN A 1 217 ? 10.047 14.68 12.844 1 98 217 GLN A C 1
ATOM 1771 O O . GLN A 1 217 ? 10.523 15.32 11.898 1 98 217 GLN A O 1
ATOM 1776 N N . ILE A 1 218 ? 9.68 15.258 13.953 1 97.56 218 ILE A N 1
ATOM 1777 C CA . ILE A 1 218 ? 9.914 16.688 14.172 1 97.56 218 ILE A CA 1
ATOM 1778 C C . ILE A 1 218 ? 11.422 16.953 14.242 1 97.56 218 ILE A C 1
ATOM 1780 O O . ILE A 1 218 ? 11.906 17.922 13.672 1 97.56 218 ILE A O 1
ATOM 1784 N N . GLU A 1 219 ? 12.109 16.094 14.938 1 97.06 219 GLU A N 1
ATOM 1785 C CA . GLU A 1 219 ? 13.555 16.234 15.031 1 97.06 219 GLU A CA 1
ATOM 1786 C C . GLU A 1 219 ? 14.211 16.156 13.656 1 97.06 219 GLU A C 1
ATOM 1788 O O . GLU A 1 219 ? 15.141 16.906 13.367 1 97.06 219 GLU A O 1
ATOM 1793 N N . LEU A 1 220 ? 13.734 15.273 12.844 1 97.62 220 LEU A N 1
ATOM 1794 C CA . LEU A 1 220 ? 14.25 15.156 11.484 1 97.62 220 LEU A CA 1
ATOM 1795 C C . LEU A 1 220 ? 13.953 16.406 10.672 1 97.62 220 LEU A C 1
ATOM 1797 O O . LEU A 1 220 ? 14.773 16.859 9.875 1 97.62 220 LEU A O 1
ATOM 1801 N N . LEU A 1 221 ? 12.781 16.906 10.93 1 97.69 221 LEU A N 1
ATOM 1802 C CA . LEU A 1 221 ? 12.391 18.141 10.258 1 97.69 221 LEU A CA 1
ATOM 1803 C C . LEU A 1 221 ? 13.344 19.281 10.609 1 97.69 221 LEU A C 1
ATOM 1805 O O . LEU A 1 221 ? 13.711 20.078 9.742 1 97.69 221 LEU A O 1
ATOM 1809 N N . LYS A 1 222 ? 13.781 19.375 11.82 1 97.06 222 LYS A N 1
ATOM 1810 C CA . LYS A 1 222 ? 14.68 20.422 12.312 1 97.06 222 LYS A CA 1
ATOM 1811 C C . LYS A 1 222 ? 16.047 20.328 11.641 1 97.06 222 LYS A C 1
ATOM 1813 O O . LYS A 1 222 ? 16.75 21.344 11.531 1 97.06 222 LYS A O 1
ATOM 1818 N N . ASP A 1 223 ? 16.344 19.156 11.07 1 97.12 223 ASP A N 1
ATOM 1819 C CA . ASP A 1 223 ? 17.672 18.922 10.539 1 97.12 223 ASP A CA 1
ATOM 1820 C C . ASP A 1 223 ? 17.719 19.156 9.023 1 97.12 223 ASP A C 1
ATOM 1822 O O . ASP A 1 223 ? 18.781 19.109 8.414 1 97.12 223 ASP A O 1
ATOM 1826 N N . ILE A 1 224 ? 16.625 19.438 8.445 1 97.94 224 ILE A N 1
ATOM 1827 C CA . ILE A 1 224 ? 16.578 19.578 6.992 1 97.94 224 ILE A CA 1
ATOM 1828 C C . ILE A 1 224 ? 17.219 20.906 6.586 1 97.94 224 ILE A C 1
ATOM 1830 O O . ILE A 1 224 ? 16.828 21.969 7.078 1 97.94 224 ILE A O 1
ATOM 1834 N N . LYS A 1 225 ? 18.203 20.875 5.723 1 97.75 225 LYS A N 1
ATOM 1835 C CA . LYS A 1 225 ? 18.844 22.031 5.109 1 97.75 225 LYS A CA 1
ATOM 1836 C C . LYS A 1 225 ? 18.547 22.109 3.617 1 97.75 225 LYS A C 1
ATOM 1838 O O . LYS A 1 225 ? 18.562 21.078 2.926 1 97.75 225 LYS A O 1
ATOM 1843 N N . LEU A 1 226 ? 18.234 23.266 3.154 1 97.75 226 LEU A N 1
ATOM 1844 C CA . LEU A 1 226 ? 17.828 23.438 1.765 1 97.75 226 LEU A CA 1
ATOM 1845 C C . LEU A 1 226 ? 18.734 24.453 1.061 1 97.75 226 LEU A C 1
ATOM 1847 O O . LEU A 1 226 ? 19.234 25.375 1.688 1 97.75 226 LEU A O 1
ATOM 1851 N N . SER A 1 227 ? 18.922 24.266 -0.225 1 96.5 227 SER A N 1
ATOM 1852 C CA . SER A 1 227 ? 19.609 25.25 -1.049 1 96.5 227 SER A CA 1
ATOM 1853 C C . SER A 1 227 ? 18.766 26.516 -1.217 1 96.5 227 SER A C 1
ATOM 1855 O O . SER A 1 227 ? 17.562 26.5 -0.991 1 96.5 227 SER A O 1
ATOM 1857 N N . ASN A 1 228 ? 19.469 27.562 -1.591 1 95.81 228 ASN A N 1
ATOM 1858 C CA . ASN A 1 228 ? 18.75 28.812 -1.861 1 95.81 228 ASN A CA 1
ATOM 1859 C C . ASN A 1 228 ? 17.719 28.641 -2.971 1 95.81 228 ASN A C 1
ATOM 1861 O O . ASN A 1 228 ? 16.641 29.219 -2.908 1 95.81 228 ASN A O 1
ATOM 1865 N N . GLY A 1 229 ? 18.062 27.875 -3.934 1 96.19 229 GLY A N 1
ATOM 1866 C CA . GLY A 1 229 ? 17.141 27.609 -5.02 1 96.19 229 GLY A CA 1
ATOM 1867 C C . GLY A 1 229 ? 15.852 26.938 -4.562 1 96.19 229 GLY A C 1
ATOM 1868 O O . GLY A 1 229 ? 14.758 27.344 -4.949 1 96.19 229 GLY A O 1
ATOM 1869 N N . THR A 1 230 ? 16 25.938 -3.746 1 97.44 230 THR A N 1
ATOM 1870 C CA . THR A 1 230 ? 14.844 25.219 -3.219 1 97.44 230 THR A CA 1
ATOM 1871 C C . THR A 1 230 ? 14.008 26.125 -2.32 1 97.44 230 THR A C 1
ATOM 1873 O O . THR A 1 230 ? 12.773 26.141 -2.412 1 97.44 230 THR A O 1
ATOM 1876 N N . LEU A 1 231 ? 14.688 26.906 -1.512 1 97.44 231 LEU A N 1
ATOM 1877 C CA . LEU A 1 231 ? 14 27.797 -0.592 1 97.44 231 LEU A CA 1
ATOM 1878 C C . LEU A 1 231 ? 13.203 28.859 -1.355 1 97.44 231 LEU A C 1
ATOM 1880 O O . LEU A 1 231 ? 12.086 29.203 -0.961 1 97.44 231 LEU A O 1
ATOM 1884 N N . ASN A 1 232 ? 13.773 29.312 -2.361 1 97.5 232 ASN A N 1
ATOM 1885 C CA . ASN A 1 232 ? 13.109 30.328 -3.172 1 97.5 232 ASN A CA 1
ATOM 1886 C C . ASN A 1 232 ? 11.797 29.797 -3.75 1 97.5 232 ASN A C 1
ATOM 1888 O O . ASN A 1 232 ? 10.844 30.562 -3.924 1 97.5 232 ASN A O 1
ATOM 1892 N N . LYS A 1 233 ? 11.75 28.516 -4.008 1 98.44 233 LYS A N 1
ATOM 1893 C CA . LYS A 1 233 ? 10.539 27.906 -4.535 1 98.44 233 LYS A CA 1
ATOM 1894 C C . LYS A 1 233 ? 9.57 27.547 -3.414 1 98.44 233 LYS A C 1
ATOM 1896 O O . LYS A 1 233 ? 8.352 27.578 -3.607 1 98.44 233 LYS A O 1
ATOM 1901 N N . LEU A 1 234 ? 10.078 27.25 -2.27 1 98.5 234 LEU A N 1
ATOM 1902 C CA . LEU A 1 234 ? 9.281 26.734 -1.16 1 98.5 234 LEU A CA 1
ATOM 1903 C C . LEU A 1 234 ? 8.578 27.875 -0.43 1 98.5 234 LEU A C 1
ATOM 1905 O O . LEU A 1 234 ? 7.422 27.734 -0.023 1 98.5 234 LEU A O 1
ATOM 1909 N N . ILE A 1 235 ? 9.195 29.047 -0.245 1 98.19 235 ILE A N 1
ATOM 1910 C CA . ILE A 1 235 ? 8.719 30.141 0.591 1 98.19 235 ILE A CA 1
ATOM 1911 C C . ILE A 1 235 ? 7.355 30.625 0.085 1 98.19 235 ILE A C 1
ATOM 1913 O O . ILE A 1 235 ? 6.418 30.781 0.868 1 98.19 235 ILE A O 1
ATOM 1917 N N . PRO A 1 236 ? 7.18 30.781 -1.236 1 98.5 236 PRO A N 1
ATOM 1918 C CA . PRO A 1 236 ? 5.852 31.172 -1.712 1 98.5 236 PRO A CA 1
ATOM 1919 C C . PRO A 1 236 ? 4.773 30.156 -1.358 1 98.5 236 PRO A C 1
ATOM 1921 O O . PRO A 1 236 ? 3.617 30.531 -1.131 1 98.5 236 PRO A O 1
ATOM 1924 N N . ILE A 1 237 ? 5.105 28.906 -1.328 1 98.75 237 ILE A N 1
ATOM 1925 C CA . ILE A 1 237 ? 4.16 27.844 -0.994 1 98.75 237 ILE A CA 1
ATOM 1926 C C . ILE A 1 237 ? 3.791 27.922 0.485 1 98.75 237 ILE A C 1
ATOM 1928 O O . ILE A 1 237 ? 2.615 27.828 0.846 1 98.75 237 ILE A O 1
ATOM 1932 N N . LEU A 1 238 ? 4.789 28.156 1.353 1 98.62 238 LEU A N 1
ATOM 1933 C CA . LEU A 1 238 ? 4.543 28.328 2.779 1 98.62 238 LEU A CA 1
ATOM 1934 C C . LEU A 1 238 ? 3.633 29.531 3.033 1 98.62 238 LEU A C 1
ATOM 1936 O O . LEU A 1 238 ? 2.719 29.453 3.857 1 98.62 238 LEU A O 1
ATOM 1940 N N . ASN A 1 239 ? 3.881 30.609 2.312 1 98.38 239 ASN A N 1
ATOM 1941 C CA . ASN A 1 239 ? 3.049 31.797 2.432 1 98.38 239 ASN A CA 1
ATOM 1942 C C . ASN A 1 239 ? 1.62 31.531 1.968 1 98.38 239 ASN A C 1
ATOM 1944 O O . ASN A 1 239 ? 0.667 32.031 2.561 1 98.38 239 ASN A O 1
ATOM 1948 N N . ARG A 1 240 ? 1.478 30.766 0.961 1 98.56 240 ARG A N 1
ATOM 1949 C CA . ARG A 1 240 ? 0.151 30.422 0.454 1 98.56 240 ARG A CA 1
ATOM 1950 C C . ARG A 1 240 ? -0.639 29.625 1.479 1 98.56 240 ARG A C 1
ATOM 1952 O O . ARG A 1 240 ? -1.857 29.781 1.591 1 98.56 240 ARG A O 1
ATOM 1959 N N . ASN A 1 241 ? 0.071 28.688 2.189 1 98.75 241 ASN A N 1
ATOM 1960 C CA . ASN A 1 241 ? -0.597 28.016 3.301 1 98.75 241 ASN A CA 1
ATOM 1961 C C . ASN A 1 241 ? -1.231 29.016 4.262 1 98.75 241 ASN A C 1
ATOM 1963 O O . ASN A 1 241 ? -2.396 28.875 4.633 1 98.75 241 ASN A O 1
ATOM 1967 N N . VAL A 1 242 ? -0.489 30.031 4.613 1 98.25 242 VAL A N 1
ATOM 1968 C CA . VAL A 1 242 ? -0.946 31.031 5.57 1 98.25 242 VAL A CA 1
ATOM 1969 C C . VAL A 1 242 ? -2.104 31.828 4.973 1 98.25 242 VAL A C 1
ATOM 1971 O O . VAL A 1 242 ? -3.154 31.969 5.602 1 98.25 242 VAL A O 1
ATOM 1974 N N . GLU A 1 243 ? -1.936 32.281 3.779 1 98.12 243 GLU A N 1
ATOM 1975 C CA . GLU A 1 243 ? -2.949 33.094 3.115 1 98.12 243 GLU A CA 1
ATOM 1976 C C . GLU A 1 243 ? -4.258 32.312 2.961 1 98.12 243 GLU A C 1
ATOM 1978 O O . GLU A 1 243 ? -5.34 32.906 3.084 1 98.12 243 GLU A O 1
ATOM 1983 N N . THR A 1 244 ? -4.129 31.047 2.771 1 98.25 244 THR A N 1
ATOM 1984 C CA . THR A 1 244 ? -5.301 30.25 2.422 1 98.25 244 THR A CA 1
ATOM 1985 C C . THR A 1 244 ? -5.973 29.703 3.676 1 98.25 244 THR A C 1
ATOM 1987 O O . THR A 1 244 ? -7.199 29.594 3.729 1 98.25 244 THR A O 1
ATOM 1990 N N . PHE A 1 245 ? -5.16 29.375 4.766 1 97.94 245 PHE A N 1
ATOM 1991 C CA . PHE A 1 245 ? -5.73 28.531 5.809 1 97.94 245 PHE A CA 1
ATOM 1992 C C . PHE A 1 245 ? -5.68 29.234 7.16 1 97.94 245 PHE A C 1
ATOM 1994 O O . PHE A 1 245 ? -6.188 28.719 8.156 1 97.94 245 PHE A O 1
ATOM 2001 N N . TYR A 1 246 ? -5.113 30.406 7.254 1 93.75 246 TYR A N 1
ATOM 2002 C CA . TYR A 1 246 ? -5.07 31.109 8.531 1 93.75 246 TYR A CA 1
ATOM 2003 C C . TYR A 1 246 ? -6.449 31.641 8.914 1 93.75 246 TYR A C 1
ATOM 2005 O O . TYR A 1 246 ? -7.191 32.125 8.055 1 93.75 246 TYR A O 1
ATOM 2013 N N . MET B 1 1 ? 44.25 -21.969 4.617 1 28.12 1 MET B N 1
ATOM 2014 C CA . MET B 1 1 ? 42.844 -22.047 4.996 1 28.12 1 MET B CA 1
ATOM 2015 C C . MET B 1 1 ? 41.938 -22.156 3.76 1 28.12 1 MET B C 1
ATOM 2017 O O . MET B 1 1 ? 41.875 -21.234 2.949 1 28.12 1 MET B O 1
ATOM 2021 N N . PHE B 1 2 ? 41.781 -23.312 3.186 1 37.62 2 PHE B N 1
ATOM 2022 C CA . PHE B 1 2 ? 41.125 -23.672 1.946 1 37.62 2 PHE B CA 1
ATOM 2023 C C . PHE B 1 2 ? 39.656 -23.219 1.977 1 37.62 2 PHE B C 1
ATOM 2025 O O . PHE B 1 2 ? 38.875 -23.719 2.775 1 37.62 2 PHE B O 1
ATOM 2032 N N . GLN B 1 3 ? 39.344 -21.953 1.83 1 38.03 3 GLN B N 1
ATOM 2033 C CA . GLN B 1 3 ? 37.969 -21.484 1.645 1 38.03 3 GLN B CA 1
ATOM 2034 C C . GLN B 1 3 ? 37.25 -22.297 0.583 1 38.03 3 GLN B C 1
ATOM 2036 O O . GLN B 1 3 ? 37.594 -22.266 -0.594 1 38.03 3 GLN B O 1
ATOM 2041 N N . ILE B 1 4 ? 36.969 -23.5 0.823 1 38.88 4 ILE B N 1
ATOM 2042 C CA . ILE B 1 4 ? 36.062 -24.297 0.007 1 38.88 4 ILE B CA 1
ATOM 2043 C C . ILE B 1 4 ? 34.906 -23.406 -0.499 1 38.88 4 ILE B C 1
ATOM 2045 O O . ILE B 1 4 ? 34.094 -22.906 0.29 1 38.88 4 ILE B O 1
ATOM 2049 N N . LEU B 1 5 ? 35.156 -22.688 -1.462 1 50.91 5 LEU B N 1
ATOM 2050 C CA . LEU B 1 5 ? 34.219 -21.828 -2.182 1 50.91 5 LEU B CA 1
ATOM 2051 C C . LEU B 1 5 ? 32.938 -22.562 -2.488 1 50.91 5 LEU B C 1
ATOM 2053 O O . LEU B 1 5 ? 32.938 -23.5 -3.285 1 50.91 5 LEU B O 1
ATOM 2057 N N . ASN B 1 6 ? 32.031 -22.844 -1.505 1 55.59 6 ASN B N 1
ATOM 2058 C CA . ASN B 1 6 ? 30.688 -23.375 -1.642 1 55.59 6 ASN B CA 1
ATOM 2059 C C . ASN B 1 6 ? 29.953 -22.75 -2.826 1 55.59 6 ASN B C 1
ATOM 2061 O O . ASN B 1 6 ? 29.703 -21.547 -2.836 1 55.59 6 ASN B O 1
ATOM 2065 N N . LYS B 1 7 ? 30.062 -23.172 -4.008 1 78.19 7 LYS B N 1
ATOM 2066 C CA . LYS B 1 7 ? 29.562 -22.703 -5.293 1 78.19 7 LYS B CA 1
ATOM 2067 C C . LYS B 1 7 ? 28.047 -22.578 -5.289 1 78.19 7 LYS B C 1
ATOM 2069 O O . LYS B 1 7 ? 27.344 -23.516 -4.898 1 78.19 7 LYS B O 1
ATOM 2074 N N . LYS B 1 8 ? 27.438 -21.5 -5.445 1 88.44 8 LYS B N 1
ATOM 2075 C CA . LYS B 1 8 ? 26.016 -21.234 -5.594 1 88.44 8 LYS B CA 1
ATOM 2076 C C . LYS B 1 8 ? 25.453 -21.938 -6.82 1 88.44 8 LYS B C 1
ATOM 2078 O O . LYS B 1 8 ? 26.172 -22.234 -7.77 1 88.44 8 LYS B O 1
ATOM 2083 N N . LYS B 1 9 ? 24.219 -22.422 -6.703 1 95.25 9 LYS B N 1
ATOM 2084 C CA . LYS B 1 9 ? 23.5 -23.109 -7.773 1 95.25 9 LYS B CA 1
ATOM 2085 C C . LYS B 1 9 ? 22.328 -22.266 -8.266 1 95.25 9 LYS B C 1
ATOM 2087 O O . LYS B 1 9 ? 21.719 -21.516 -7.492 1 95.25 9 LYS B O 1
ATOM 2092 N N . PHE B 1 10 ? 21.938 -22.531 -9.539 1 97.06 10 PHE B N 1
ATOM 2093 C CA . PHE B 1 10 ? 20.828 -21.781 -10.109 1 97.06 10 PHE B CA 1
ATOM 2094 C C . PHE B 1 10 ? 19.5 -22.328 -9.617 1 97.06 10 PHE B C 1
ATOM 2096 O O . PHE B 1 10 ? 19.25 -23.531 -9.688 1 97.06 10 PHE B O 1
ATOM 2103 N N . LEU B 1 11 ? 18.641 -21.422 -9.188 1 97.62 11 LEU B N 1
ATOM 2104 C CA . LEU B 1 11 ? 17.312 -21.766 -8.695 1 97.62 11 LEU B CA 1
ATOM 2105 C C . LEU B 1 11 ? 16.516 -22.5 -9.758 1 97.62 11 LEU B C 1
ATOM 2107 O O . LEU B 1 11 ? 15.828 -23.484 -9.461 1 97.62 11 LEU B O 1
ATOM 2111 N N . VAL B 1 12 ? 16.641 -22.078 -10.992 1 97 12 VAL B N 1
ATOM 2112 C CA . VAL B 1 12 ? 15.758 -22.547 -12.062 1 97 12 VAL B CA 1
ATOM 2113 C C . VAL B 1 12 ? 16.016 -24.031 -12.336 1 97 12 VAL B C 1
ATOM 2115 O O . VAL B 1 12 ? 15.133 -24.734 -12.844 1 97 12 VAL B O 1
ATOM 2118 N N . ASP B 1 13 ? 17.188 -24.547 -12.008 1 96.56 13 ASP B N 1
ATOM 2119 C CA . ASP B 1 13 ? 17.531 -25.953 -12.219 1 96.56 13 ASP B CA 1
ATOM 2120 C C . ASP B 1 13 ? 16.688 -26.859 -11.32 1 96.56 13 ASP B C 1
ATOM 2122 O O . ASP B 1 13 ? 16.641 -28.078 -11.523 1 96.56 13 ASP B O 1
ATOM 2126 N N . TYR B 1 14 ? 15.961 -26.25 -10.414 1 97.06 14 TYR B N 1
ATOM 2127 C CA . TYR B 1 14 ? 15.195 -27.031 -9.445 1 97.06 14 TYR B CA 1
ATOM 2128 C C . TYR B 1 14 ? 13.703 -26.812 -9.625 1 97.06 14 TYR B C 1
ATOM 2130 O O . TYR B 1 14 ? 12.898 -27.281 -8.812 1 97.06 14 TYR B O 1
ATOM 2138 N N . LEU B 1 15 ? 13.336 -26.109 -10.617 1 97.5 15 LEU B N 1
ATOM 2139 C CA . LEU B 1 15 ? 11.93 -25.75 -10.805 1 97.5 15 LEU B CA 1
ATOM 2140 C C . LEU B 1 15 ? 11.266 -26.672 -11.82 1 97.5 15 LEU B C 1
ATOM 2142 O O . LEU B 1 15 ? 10.109 -26.453 -12.195 1 97.5 15 LEU B O 1
ATOM 2146 N N . GLY B 1 16 ? 12.031 -27.734 -12.164 1 92.94 16 GLY B N 1
ATOM 2147 C CA . GLY B 1 16 ? 11.422 -28.734 -13.023 1 92.94 16 GLY B CA 1
ATOM 2148 C C . GLY B 1 16 ? 10.242 -29.438 -12.383 1 92.94 16 GLY B C 1
ATOM 2149 O O . GLY B 1 16 ? 10.359 -29.969 -11.273 1 92.94 16 GLY B O 1
ATOM 2150 N N . HIS B 1 17 ? 9.055 -29.391 -12.898 1 90.5 17 HIS B N 1
ATOM 2151 C CA . HIS B 1 17 ? 7.824 -30.016 -12.438 1 90.5 17 HIS B CA 1
ATOM 2152 C C . HIS B 1 17 ? 7.16 -29.203 -11.336 1 90.5 17 HIS B C 1
ATOM 2154 O O . HIS B 1 17 ? 6.164 -29.625 -10.75 1 90.5 17 HIS B O 1
ATOM 2160 N N . PHE B 1 18 ? 7.801 -28.125 -10.922 1 97.62 18 PHE B N 1
ATOM 2161 C CA . PHE B 1 18 ? 7.234 -27.219 -9.945 1 97.62 18 PHE B CA 1
ATOM 2162 C C . PHE B 1 18 ? 5.824 -26.797 -10.344 1 97.62 18 PHE B C 1
ATOM 2164 O O . PHE B 1 18 ? 5.551 -26.562 -11.523 1 97.62 18 PHE B O 1
ATOM 2171 N N . VAL B 1 19 ? 4.879 -26.844 -9.398 1 98.69 19 VAL B N 1
ATOM 2172 C CA . VAL B 1 19 ? 3.547 -26.281 -9.609 1 98.69 19 VAL B CA 1
ATOM 2173 C C . VAL B 1 19 ? 3.504 -24.828 -9.117 1 98.69 19 VAL B C 1
ATOM 2175 O O . VAL B 1 19 ? 3.6 -24.578 -7.918 1 98.69 19 VAL B O 1
ATOM 2178 N N . ASP B 1 20 ? 3.395 -23.906 -10 1 98.81 20 ASP B N 1
ATOM 2179 C CA . ASP B 1 20 ? 3.316 -22.5 -9.609 1 98.81 20 ASP B CA 1
ATOM 2180 C C . ASP B 1 20 ? 1.892 -22.125 -9.211 1 98.81 20 ASP B C 1
ATOM 2182 O O . ASP B 1 20 ? 0.958 -22.266 -10 1 98.81 20 ASP B O 1
ATOM 2186 N N . ILE B 1 21 ? 1.735 -21.594 -7.992 1 98.88 21 ILE B N 1
ATOM 2187 C CA . ILE B 1 21 ? 0.397 -21.328 -7.473 1 98.88 21 ILE B CA 1
ATOM 2188 C C . ILE B 1 21 ? 0.17 -19.828 -7.344 1 98.88 21 ILE B C 1
ATOM 2190 O O . ILE B 1 21 ? -0.809 -19.391 -6.734 1 98.88 21 ILE B O 1
ATOM 2194 N N . HIS B 1 22 ? 1.042 -18.984 -7.855 1 98.94 22 HIS B N 1
ATOM 2195 C CA . HIS B 1 22 ? 0.941 -17.531 -7.723 1 98.94 22 HIS B CA 1
ATOM 2196 C C . HIS B 1 22 ? 1.56 -16.828 -8.922 1 98.94 22 HIS B C 1
ATOM 2198 O O . HIS B 1 22 ? 2.781 -16.828 -9.094 1 98.94 22 HIS B O 1
ATOM 2204 N N . ASN B 1 23 ? 0.764 -16.312 -9.789 1 98.88 23 ASN B N 1
ATOM 2205 C CA . ASN B 1 23 ? 1.201 -15.625 -11 1 98.88 23 ASN B CA 1
ATOM 2206 C C . ASN B 1 23 ? 0.089 -14.758 -11.586 1 98.88 23 ASN B C 1
ATOM 2208 O O . ASN B 1 23 ? -1.076 -14.898 -11.211 1 98.88 23 ASN B O 1
ATOM 2212 N N . HIS B 1 24 ? 0.443 -13.945 -12.43 1 98.75 24 HIS B N 1
ATOM 2213 C CA . HIS B 1 24 ? -0.502 -13.016 -13.047 1 98.75 24 HIS B CA 1
ATOM 2214 C C . HIS B 1 24 ? -0.443 -13.109 -14.57 1 98.75 24 HIS B C 1
ATOM 2216 O O . HIS B 1 24 ? -0.134 -12.117 -15.242 1 98.75 24 HIS B O 1
ATOM 2222 N N . ILE B 1 25 ? -0.906 -14.234 -15.109 1 98.44 25 ILE B N 1
ATOM 2223 C CA . ILE B 1 25 ? -0.698 -14.617 -16.5 1 98.44 25 ILE B CA 1
ATOM 2224 C C . ILE B 1 25 ? -1.959 -14.328 -17.312 1 98.44 25 ILE B C 1
ATOM 2226 O O . ILE B 1 25 ? -1.905 -14.219 -18.531 1 98.44 25 ILE B O 1
ATOM 2230 N N . LEU B 1 26 ? -3.127 -14.297 -16.625 1 98.75 26 LEU B N 1
ATOM 2231 C CA . LEU B 1 26 ? -4.371 -14.102 -17.359 1 98.75 26 LEU B CA 1
ATOM 2232 C C . LEU B 1 26 ? -4.434 -12.703 -17.969 1 98.75 26 LEU B C 1
ATOM 2234 O O . LEU B 1 26 ? -4.086 -11.727 -17.312 1 98.75 26 LEU B O 1
ATOM 2238 N N . PRO B 1 27 ? -4.844 -12.594 -19.141 1 98.81 27 PRO B N 1
ATOM 2239 C CA . PRO B 1 27 ? -4.711 -11.336 -19.875 1 98.81 27 PRO B CA 1
ATOM 2240 C C . PRO B 1 27 ? -5.777 -10.312 -19.5 1 98.81 27 PRO B C 1
ATOM 2242 O O . PRO B 1 27 ? -6.973 -10.633 -19.5 1 98.81 27 PRO B O 1
ATOM 2245 N N . GLY B 1 28 ? -5.316 -9.141 -19.141 1 97.94 28 GLY B N 1
ATOM 2246 C CA . GLY B 1 28 ? -6.16 -7.961 -19.172 1 97.94 28 GLY B CA 1
ATOM 2247 C C . GLY B 1 28 ? -6.961 -7.766 -17.891 1 97.94 28 GLY B C 1
ATOM 2248 O O . GLY B 1 28 ? -7.84 -6.906 -17.828 1 97.94 28 GLY B O 1
ATOM 2249 N N . ILE B 1 29 ? -6.641 -8.492 -16.859 1 97.25 29 ILE B N 1
ATOM 2250 C CA . ILE B 1 29 ? -7.582 -8.391 -15.742 1 97.25 29 ILE B CA 1
ATOM 2251 C C . ILE B 1 29 ? -6.848 -7.914 -14.484 1 97.25 29 ILE B C 1
ATOM 2253 O O . ILE B 1 29 ? -7.469 -7.695 -13.445 1 97.25 29 ILE B O 1
ATOM 2257 N N . ASP B 1 30 ? -5.508 -7.727 -14.555 1 96.69 30 ASP B N 1
ATOM 2258 C CA . ASP B 1 30 ? -4.762 -7.078 -13.477 1 96.69 30 ASP B CA 1
ATOM 2259 C C . ASP B 1 30 ? -3.43 -6.527 -13.992 1 96.69 30 ASP B C 1
ATOM 2261 O O . ASP B 1 30 ? -3.318 -6.137 -15.156 1 96.69 30 ASP B O 1
ATOM 2265 N N . ASP B 1 31 ? -2.449 -6.32 -13.141 1 95.12 31 ASP B N 1
ATOM 2266 C CA . ASP B 1 31 ? -1.213 -5.656 -13.539 1 95.12 31 ASP B CA 1
ATOM 2267 C C . ASP B 1 31 ? -0.202 -6.66 -14.086 1 95.12 31 ASP B C 1
ATOM 2269 O O . ASP B 1 31 ? 1 -6.387 -14.117 1 95.12 31 ASP B O 1
ATOM 2273 N N . GLY B 1 32 ? -0.663 -7.848 -14.469 1 97.69 32 GLY B N 1
ATOM 2274 C CA . GLY B 1 32 ? 0.165 -8.836 -15.141 1 97.69 32 GLY B CA 1
ATOM 2275 C C . GLY B 1 32 ? 0.09 -8.734 -16.656 1 97.69 32 GLY B C 1
ATOM 2276 O O . GLY B 1 32 ? 0.346 -7.676 -17.234 1 97.69 32 GLY B O 1
ATOM 2277 N N . ALA B 1 33 ? -0.234 -9.867 -17.281 1 98.56 33 ALA B N 1
ATOM 2278 C CA . ALA B 1 33 ? -0.339 -9.914 -18.734 1 98.56 33 ALA B CA 1
ATOM 2279 C C . ALA B 1 33 ? -1.415 -8.953 -19.234 1 98.56 33 ALA B C 1
ATOM 2281 O O . ALA B 1 33 ? -2.547 -8.969 -18.75 1 98.56 33 ALA B O 1
ATOM 2282 N N . LYS B 1 34 ? -1.114 -8.156 -20.219 1 97.31 34 LYS B N 1
ATOM 2283 C CA . LYS B 1 34 ? -2.043 -7.16 -20.75 1 97.31 34 LYS B CA 1
ATOM 2284 C C . LYS B 1 34 ? -2.943 -7.766 -21.828 1 97.31 34 LYS B C 1
ATOM 2286 O O . LYS B 1 34 ? -4.078 -7.328 -22.016 1 97.31 34 LYS B O 1
ATOM 2291 N N . ASN B 1 35 ? -2.346 -8.703 -22.531 1 98.12 35 ASN B N 1
ATOM 2292 C CA . ASN B 1 35 ? -3.033 -9.359 -23.625 1 98.12 35 ASN B CA 1
ATOM 2293 C C . ASN B 1 35 ? -2.58 -10.812 -23.781 1 98.12 35 ASN B C 1
ATOM 2295 O O . ASN B 1 35 ? -1.721 -11.281 -23.031 1 98.12 35 ASN B O 1
ATOM 2299 N N . ILE B 1 36 ? -3.193 -11.453 -24.734 1 98.44 36 ILE B N 1
ATOM 2300 C CA . ILE B 1 36 ? -2.963 -12.875 -24.938 1 98.44 36 ILE B CA 1
ATOM 2301 C C . ILE B 1 36 ? -1.5 -13.117 -25.297 1 98.44 36 ILE B C 1
ATOM 2303 O O . ILE B 1 36 ? -0.916 -14.133 -24.906 1 98.44 36 ILE B O 1
ATOM 2307 N N . SER B 1 37 ? -0.915 -12.195 -26.031 1 98.5 37 SER B N 1
ATOM 2308 C CA . SER B 1 37 ? 0.49 -12.336 -26.391 1 98.5 37 SER B CA 1
ATOM 2309 C C . SER B 1 37 ? 1.39 -12.32 -25.172 1 98.5 37 SER B C 1
ATOM 2311 O O . SER B 1 37 ? 2.303 -13.133 -25.047 1 98.5 37 SER B O 1
ATOM 2313 N N . ASP B 1 38 ? 1.116 -11.375 -24.25 1 98.62 38 ASP B N 1
ATOM 2314 C CA . ASP B 1 38 ? 1.85 -11.32 -22.984 1 98.62 38 ASP B CA 1
ATOM 2315 C C . ASP B 1 38 ? 1.727 -12.641 -22.219 1 98.62 38 ASP B C 1
ATOM 2317 O O . ASP B 1 38 ? 2.715 -13.156 -21.688 1 98.62 38 ASP B O 1
ATOM 2321 N N . SER B 1 39 ? 0.509 -13.141 -22.156 1 98.75 39 SER B N 1
ATOM 2322 C CA . SER B 1 39 ? 0.244 -14.391 -21.453 1 98.75 39 SER B CA 1
ATOM 2323 C C . SER B 1 39 ? 1.089 -15.531 -22.016 1 98.75 39 SER B C 1
ATOM 2325 O O . SER B 1 39 ? 1.738 -16.266 -21.266 1 98.75 39 SER B O 1
ATOM 2327 N N . LEU B 1 40 ? 1.133 -15.602 -23.281 1 98.62 40 LEU B N 1
ATOM 2328 C CA . LEU B 1 40 ? 1.858 -16.672 -23.953 1 98.62 40 LEU B CA 1
ATOM 2329 C C . LEU B 1 40 ? 3.363 -16.531 -23.75 1 98.62 40 LEU B C 1
ATOM 2331 O O . LEU B 1 40 ? 4.078 -17.516 -23.609 1 98.62 40 LEU B O 1
ATOM 2335 N N . ASP B 1 41 ? 3.807 -15.281 -23.766 1 98.5 41 ASP B N 1
ATOM 2336 C CA . ASP B 1 41 ? 5.227 -15.039 -23.5 1 98.5 41 ASP B CA 1
ATOM 2337 C C . ASP B 1 41 ? 5.633 -15.547 -22.125 1 98.5 41 ASP B C 1
ATOM 2339 O O . ASP B 1 41 ? 6.68 -16.188 -21.984 1 98.5 41 ASP B O 1
ATOM 2343 N N . ILE B 1 42 ? 4.805 -15.273 -21.172 1 98.69 42 ILE B N 1
ATOM 2344 C CA . ILE B 1 42 ? 5.09 -15.719 -19.812 1 98.69 42 ILE B CA 1
ATOM 2345 C C . ILE B 1 42 ? 5.043 -17.25 -19.75 1 98.69 42 ILE B C 1
ATOM 2347 O O . ILE B 1 42 ? 5.941 -17.875 -19.203 1 98.69 42 ILE B O 1
ATOM 2351 N N . ILE B 1 43 ? 4.051 -17.828 -20.359 1 98.56 43 ILE B N 1
ATOM 2352 C CA . ILE B 1 43 ? 3.879 -19.281 -20.328 1 98.56 43 ILE B CA 1
ATOM 2353 C C . ILE B 1 43 ? 5.062 -19.953 -21.031 1 98.56 43 ILE B C 1
ATOM 2355 O O . ILE B 1 43 ? 5.582 -20.969 -20.547 1 98.56 43 ILE B O 1
ATOM 2359 N N . ASN B 1 44 ? 5.465 -19.391 -22.141 1 97.81 44 ASN B N 1
ATOM 2360 C CA . ASN B 1 44 ? 6.641 -19.922 -22.828 1 97.81 44 ASN B CA 1
ATOM 2361 C C . ASN B 1 44 ? 7.883 -19.844 -21.938 1 97.81 44 ASN B C 1
ATOM 2363 O O . ASN B 1 44 ? 8.688 -20.781 -21.922 1 97.81 44 ASN B O 1
ATOM 2367 N N . GLY B 1 45 ? 8.055 -18.719 -21.266 1 97.88 45 GLY B N 1
ATOM 2368 C CA . GLY B 1 45 ? 9.148 -18.594 -20.312 1 97.88 45 GLY B CA 1
ATOM 2369 C C . GLY B 1 45 ? 9.094 -19.641 -19.219 1 97.88 45 GLY B C 1
ATOM 2370 O O . GLY B 1 45 ? 10.117 -20.234 -18.859 1 97.88 45 GLY B O 1
ATOM 2371 N N . PHE B 1 46 ? 7.887 -19.859 -18.672 1 98.19 46 PHE B N 1
ATOM 2372 C CA . PHE B 1 46 ? 7.684 -20.906 -17.672 1 98.19 46 PHE B CA 1
ATOM 2373 C C . PHE B 1 46 ? 8.07 -22.266 -18.234 1 98.19 46 PHE B C 1
ATOM 2375 O O . PHE B 1 46 ? 8.805 -23.016 -17.594 1 98.19 46 PHE B O 1
ATOM 2382 N N . ASN B 1 47 ? 7.609 -22.516 -19.406 1 97 47 ASN B N 1
ATOM 2383 C CA . ASN B 1 47 ? 7.895 -23.781 -20.062 1 97 47 ASN B CA 1
ATOM 2384 C C . ASN B 1 47 ? 9.398 -24 -20.234 1 97 47 ASN B C 1
ATOM 2386 O O . ASN B 1 47 ? 9.891 -25.109 -20.062 1 97 47 ASN B O 1
ATOM 2390 N N . GLU B 1 48 ? 10.109 -23.016 -20.578 1 96.69 48 GLU B N 1
ATOM 2391 C CA . GLU B 1 48 ? 11.547 -23.078 -20.797 1 96.69 48 GLU B CA 1
ATOM 2392 C C . GLU B 1 48 ? 12.281 -23.484 -19.516 1 96.69 48 GLU B C 1
ATOM 2394 O O . GLU B 1 48 ? 13.352 -24.109 -19.578 1 96.69 48 GLU B O 1
ATOM 2399 N N . ILE B 1 49 ? 11.711 -23.156 -18.406 1 96.5 49 ILE B N 1
ATOM 2400 C CA . ILE B 1 49 ? 12.406 -23.469 -17.172 1 96.5 49 ILE B CA 1
ATOM 2401 C C . ILE B 1 49 ? 11.727 -24.656 -16.484 1 96.5 49 ILE B C 1
ATOM 2403 O O . ILE B 1 49 ? 11.961 -24.906 -15.305 1 96.5 49 ILE B O 1
ATOM 2407 N N . GLY B 1 50 ? 10.82 -25.281 -17.188 1 96.31 50 GLY B N 1
ATOM 2408 C CA . GLY B 1 50 ? 10.297 -26.578 -16.75 1 96.31 50 GLY B CA 1
ATOM 2409 C C . GLY B 1 50 ? 8.992 -26.453 -15.992 1 96.31 50 GLY B C 1
ATOM 2410 O O . GLY B 1 50 ? 8.469 -27.453 -15.492 1 96.31 50 GLY B O 1
ATOM 2411 N N . ILE B 1 51 ? 8.422 -25.266 -15.82 1 97.94 51 ILE B N 1
ATOM 2412 C CA . ILE B 1 51 ? 7.141 -25.094 -15.141 1 97.94 51 ILE B CA 1
ATOM 2413 C C . ILE B 1 51 ? 6 -25.297 -16.141 1 97.94 51 ILE B C 1
ATOM 2415 O O . ILE B 1 51 ? 5.805 -24.469 -17.031 1 97.94 51 ILE B O 1
ATOM 2419 N N . THR B 1 52 ? 5.266 -26.406 -15.938 1 97.81 52 THR B N 1
ATOM 2420 C CA . THR B 1 52 ? 4.207 -26.719 -16.891 1 97.81 52 THR B CA 1
ATOM 2421 C C . THR B 1 52 ? 2.861 -26.844 -16.188 1 97.81 52 THR B C 1
ATOM 2423 O O . THR B 1 52 ? 1.822 -26.984 -16.844 1 97.81 52 THR B O 1
ATOM 2426 N N . HIS B 1 53 ? 2.848 -26.906 -14.914 1 98.31 53 HIS B N 1
ATOM 2427 C CA . HIS B 1 53 ? 1.632 -26.875 -14.102 1 98.31 53 HIS B CA 1
ATOM 2428 C C . HIS B 1 53 ? 1.447 -25.516 -13.438 1 98.31 53 HIS B C 1
ATOM 2430 O O . HIS B 1 53 ? 2.227 -25.141 -12.562 1 98.31 53 HIS B O 1
ATOM 2436 N N . ILE B 1 54 ? 0.428 -24.828 -13.891 1 98.62 54 ILE B N 1
ATOM 2437 C CA . ILE B 1 54 ? 0.268 -23.422 -13.516 1 98.62 54 ILE B CA 1
ATOM 2438 C C . ILE B 1 54 ? -1.143 -23.203 -12.977 1 98.62 54 ILE B C 1
ATOM 2440 O O . ILE B 1 54 ? -2.129 -23.469 -13.664 1 98.62 54 ILE B O 1
ATOM 2444 N N . ILE B 1 55 ? -1.254 -22.766 -11.773 1 98.69 55 ILE B N 1
ATOM 2445 C CA . ILE B 1 55 ? -2.512 -22.266 -11.227 1 98.69 55 ILE B CA 1
ATOM 2446 C C . ILE B 1 55 ? -2.516 -20.734 -11.25 1 98.69 55 ILE B C 1
ATOM 2448 O O . ILE B 1 55 ? -1.76 -20.094 -10.516 1 98.69 55 ILE B O 1
ATOM 2452 N N . THR B 1 56 ? -3.334 -20.125 -12.109 1 98.75 56 THR B N 1
ATOM 2453 C CA . THR B 1 56 ? -3.371 -18.672 -12.258 1 98.75 56 THR B CA 1
ATOM 2454 C C . THR B 1 56 ? -4.145 -18.031 -11.117 1 98.75 56 THR B C 1
ATOM 2456 O O . THR B 1 56 ? -5.188 -18.547 -10.695 1 98.75 56 THR B O 1
ATOM 2459 N N . THR B 1 57 ? -3.596 -16.969 -10.594 1 98.75 57 THR B N 1
ATOM 2460 C CA . THR B 1 57 ? -4.172 -16.328 -9.414 1 98.75 57 THR B CA 1
ATOM 2461 C C . THR B 1 57 ? -4.227 -14.812 -9.586 1 98.75 57 THR B C 1
ATOM 2463 O O . THR B 1 57 ? -3.619 -14.07 -8.812 1 98.75 57 THR B O 1
ATOM 2466 N N . 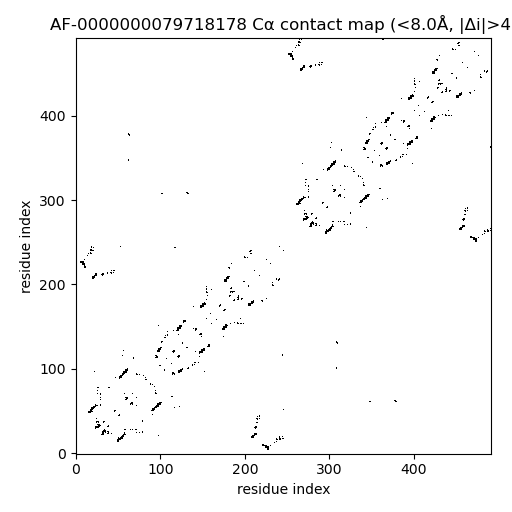PRO B 1 58 ? -5.035 -14.375 -10.594 1 98.69 58 PRO B N 1
ATOM 2467 C CA . PRO B 1 58 ? -5.172 -12.93 -10.75 1 98.69 58 PRO B CA 1
ATOM 2468 C C . PRO B 1 58 ? -5.672 -12.234 -9.484 1 98.69 58 PRO B C 1
ATOM 2470 O O . PRO B 1 58 ? -6.316 -12.867 -8.648 1 98.69 58 PRO B O 1
ATOM 2473 N N . HIS B 1 59 ? -5.336 -10.992 -9.328 1 98.25 59 HIS B N 1
ATOM 2474 C CA . HIS B 1 59 ? -5.793 -10.195 -8.203 1 98.25 59 HIS B CA 1
ATOM 2475 C C . HIS B 1 59 ? -7.312 -10.086 -8.18 1 98.25 59 HIS B C 1
ATOM 2477 O O . HIS B 1 59 ? -7.941 -9.914 -9.227 1 98.25 59 HIS B O 1
ATOM 2483 N N . VAL B 1 60 ? -7.859 -10.25 -7.074 1 97.44 60 VAL B N 1
ATOM 2484 C CA . VAL B 1 60 ? -9.227 -9.828 -6.777 1 97.44 60 VAL B CA 1
ATOM 2485 C C . VAL B 1 60 ? -9.211 -8.797 -5.652 1 97.44 60 VAL B C 1
ATOM 2487 O O . VAL B 1 60 ? -8.891 -9.117 -4.508 1 97.44 60 VAL B O 1
ATOM 2490 N N . ASN B 1 61 ? -9.523 -7.625 -5.969 1 92.88 61 ASN B N 1
ATOM 2491 C CA . ASN B 1 61 ? -9.508 -6.422 -5.141 1 92.88 61 ASN B CA 1
ATOM 2492 C C . ASN B 1 61 ? -10.602 -5.441 -5.555 1 92.88 61 ASN B C 1
ATOM 2494 O O . ASN B 1 61 ? -10.602 -4.945 -6.684 1 92.88 61 ASN B O 1
ATOM 2498 N N . GLN B 1 62 ? -11.391 -5.105 -4.621 1 88.69 62 GLN B N 1
ATOM 2499 C CA . GLN B 1 62 ? -12.57 -4.316 -4.961 1 88.69 62 GLN B CA 1
ATOM 2500 C C . GLN B 1 62 ? -12.172 -2.959 -5.539 1 88.69 62 GLN B C 1
ATOM 2502 O O . GLN B 1 62 ? -12.852 -2.434 -6.426 1 88.69 62 GLN B O 1
ATOM 2507 N N . ASN B 1 63 ? -11.094 -2.406 -5.156 1 89.19 63 ASN B N 1
ATOM 2508 C CA . ASN B 1 63 ? -10.789 -1.016 -5.477 1 89.19 63 ASN B CA 1
ATOM 2509 C C . ASN B 1 63 ? -9.844 -0.912 -6.668 1 89.19 63 ASN B C 1
ATOM 2511 O O . ASN B 1 63 ? -9.664 0.17 -7.23 1 89.19 63 ASN B O 1
ATOM 2515 N N . TYR B 1 64 ? -9.328 -2.074 -7.141 1 91.31 64 TYR B N 1
ATOM 2516 C CA . TYR B 1 64 ? -8.32 -1.988 -8.188 1 91.31 64 TYR B CA 1
ATOM 2517 C C . TYR B 1 64 ? -8.602 -3 -9.297 1 91.31 64 TYR B C 1
ATOM 2519 O O . TYR B 1 64 ? -8.43 -2.697 -10.484 1 91.31 64 TYR B O 1
ATOM 2527 N N . TYR B 1 65 ? -8.922 -4.176 -8.859 1 94.25 65 TYR B N 1
ATOM 2528 C CA . TYR B 1 65 ? -9.18 -5.281 -9.773 1 94.25 65 TYR B CA 1
ATOM 2529 C C . TYR B 1 65 ? -10.469 -6.004 -9.406 1 94.25 65 TYR B C 1
ATOM 2531 O O . TYR B 1 65 ? -10.438 -7.105 -8.852 1 94.25 65 TYR B O 1
ATOM 2539 N N . PRO B 1 66 ? -11.594 -5.348 -9.797 1 93.44 66 PRO B N 1
ATOM 2540 C CA . PRO B 1 66 ? -12.875 -5.941 -9.414 1 93.44 66 PRO B CA 1
ATOM 2541 C C . PRO B 1 66 ? -13.219 -7.184 -10.227 1 93.44 66 PRO B C 1
ATOM 2543 O O . PRO B 1 66 ? -14.328 -7.293 -10.758 1 93.44 66 PRO B O 1
ATOM 2546 N N . ASN B 1 67 ? -12.312 -8.125 -10.266 1 96.56 67 ASN B N 1
ATOM 2547 C CA . ASN B 1 67 ? -12.492 -9.367 -11.008 1 96.56 67 ASN B CA 1
ATOM 2548 C C . ASN B 1 67 ? -13.531 -10.273 -10.352 1 96.56 67 ASN B C 1
ATOM 2550 O O . ASN B 1 67 ? -13.68 -10.266 -9.133 1 96.56 67 ASN B O 1
ATOM 2554 N N . THR B 1 68 ? -14.25 -10.977 -11.141 1 95.19 68 THR B N 1
ATOM 2555 C CA . THR B 1 68 ? -15.227 -11.969 -10.719 1 95.19 68 THR B CA 1
ATOM 2556 C C . THR B 1 68 ? -14.859 -13.352 -11.258 1 95.19 68 THR B C 1
ATOM 2558 O O . THR B 1 68 ? -13.961 -13.477 -12.086 1 95.19 68 THR B O 1
ATOM 2561 N N . ALA B 1 69 ? -15.57 -14.344 -10.742 1 92.94 69 ALA B N 1
ATOM 2562 C CA . ALA B 1 69 ? -15.375 -15.688 -11.273 1 92.94 69 ALA B CA 1
ATOM 2563 C C . ALA B 1 69 ? -15.57 -15.711 -12.789 1 92.94 69 ALA B C 1
ATOM 2565 O O . ALA B 1 69 ? -14.82 -16.375 -13.508 1 92.94 69 ALA B O 1
ATOM 2566 N N . GLU B 1 70 ? -16.516 -14.906 -13.195 1 95.62 70 GLU B N 1
ATOM 2567 C CA . GLU B 1 70 ? -16.828 -14.867 -14.617 1 95.62 70 GLU B CA 1
ATOM 2568 C C . GLU B 1 70 ? -15.703 -14.242 -15.43 1 95.62 70 GLU B C 1
ATOM 2570 O O . GLU B 1 70 ? -15.289 -14.789 -16.453 1 95.62 70 GLU B O 1
ATOM 2575 N N . SER B 1 71 ? -15.227 -13.07 -15 1 97.31 71 SER B N 1
ATOM 2576 C CA . SER B 1 71 ? -14.156 -12.406 -15.734 1 97.31 71 SER B CA 1
ATOM 2577 C C . SER B 1 71 ? -12.883 -13.242 -15.734 1 97.31 71 SER B C 1
ATOM 2579 O O . SER B 1 71 ? -12.164 -13.289 -16.734 1 97.31 71 SER B O 1
ATOM 2581 N N . ILE B 1 72 ? -12.617 -13.914 -14.672 1 97.81 72 ILE B N 1
ATOM 2582 C CA . ILE B 1 72 ? -11.422 -14.742 -14.539 1 97.81 72 ILE B CA 1
ATOM 2583 C C . ILE B 1 72 ? -11.547 -15.969 -15.438 1 97.81 72 ILE B C 1
ATOM 2585 O O . ILE B 1 72 ? -10.602 -16.328 -16.156 1 97.81 72 ILE B O 1
ATOM 2589 N N . HIS B 1 73 ? -12.711 -16.578 -15.438 1 96.88 73 HIS B N 1
ATOM 2590 C CA . HIS B 1 73 ? -12.938 -17.734 -16.281 1 96.88 73 HIS B CA 1
ATOM 2591 C C . HIS B 1 73 ? -12.812 -17.391 -17.766 1 96.88 73 HIS B C 1
ATOM 2593 O O . HIS B 1 73 ? -12.25 -18.156 -18.547 1 96.88 73 HIS B O 1
ATOM 2599 N N . SER B 1 74 ? -13.359 -16.266 -18.078 1 98.19 74 SER B N 1
ATOM 2600 C CA . SER B 1 74 ? -13.266 -15.812 -19.469 1 98.19 74 SER B CA 1
ATOM 2601 C C . SER B 1 74 ? -11.812 -15.633 -19.891 1 98.19 74 SER B C 1
ATOM 2603 O O . SER B 1 74 ? -11.422 -16.094 -20.969 1 98.19 74 SER B O 1
ATOM 2605 N N . ALA B 1 75 ? -11.039 -14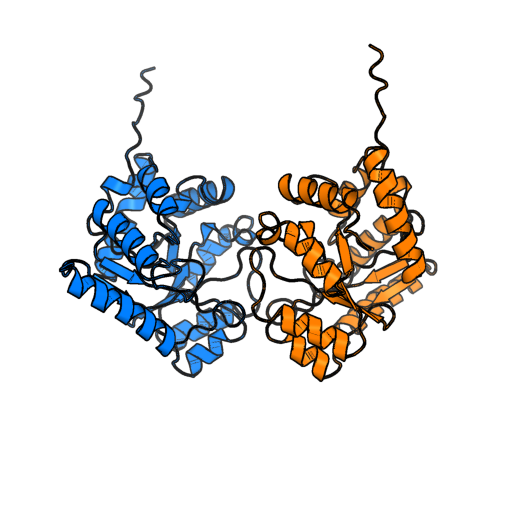.969 -19.078 1 98.56 75 ALA B N 1
ATOM 2606 C CA . ALA B 1 75 ? -9.617 -14.758 -19.375 1 98.56 75 ALA B CA 1
ATOM 2607 C C . ALA B 1 75 ? -8.875 -16.094 -19.422 1 98.56 75 ALA B C 1
ATOM 2609 O O . ALA B 1 75 ? -8.031 -16.297 -20.297 1 98.56 75 ALA B O 1
ATOM 2610 N N . HIS B 1 76 ? -9.211 -16.969 -18.516 1 98.56 76 HIS B N 1
ATOM 2611 C CA . HIS B 1 76 ? -8.617 -18.312 -18.484 1 98.56 76 HIS B CA 1
ATOM 2612 C C . HIS B 1 76 ? -8.883 -19.062 -19.781 1 98.56 76 HIS B C 1
ATOM 2614 O O . HIS B 1 76 ? -7.977 -19.672 -20.344 1 98.56 76 HIS B O 1
ATOM 2620 N N . ASN B 1 77 ? -10.109 -19.031 -20.188 1 98.5 77 ASN B N 1
ATOM 2621 C CA . ASN B 1 77 ? -10.508 -19.75 -21.391 1 98.5 77 ASN B CA 1
ATOM 2622 C C . ASN B 1 77 ? -9.789 -19.219 -22.625 1 98.5 77 ASN B C 1
ATOM 2624 O O . ASN B 1 77 ? -9.445 -19.969 -23.547 1 98.5 77 ASN B O 1
ATOM 2628 N N . GLN B 1 78 ? -9.617 -17.922 -22.625 1 98.56 78 GLN B N 1
ATOM 2629 C CA . GLN B 1 78 ? -8.867 -17.328 -23.719 1 98.56 78 GLN B CA 1
ATOM 2630 C C . GLN B 1 78 ? -7.473 -17.938 -23.828 1 98.56 78 GLN B C 1
ATOM 2632 O O . GLN B 1 78 ? -7.031 -18.297 -24.922 1 98.56 78 GLN B O 1
ATOM 2637 N N . VAL B 1 79 ? -6.836 -18.062 -22.734 1 98.75 79 VAL B N 1
ATOM 2638 C CA . VAL B 1 79 ? -5.477 -18.594 -22.719 1 98.75 79 VAL B CA 1
ATOM 2639 C C . VAL B 1 79 ? -5.504 -20.078 -23.031 1 98.75 79 VAL B C 1
ATOM 2641 O O . VAL B 1 79 ? -4.707 -20.562 -23.844 1 98.75 79 VAL B O 1
ATOM 2644 N N . GLN B 1 80 ? -6.434 -20.797 -22.406 1 98.31 80 GLN B N 1
ATOM 2645 C CA . GLN B 1 80 ? -6.555 -22.234 -22.625 1 98.31 80 GLN B CA 1
ATOM 2646 C C . GLN B 1 80 ? -6.785 -22.562 -24.094 1 98.31 80 GLN B C 1
ATOM 2648 O O . GLN B 1 80 ? -6.176 -23.484 -24.625 1 98.31 80 GLN B O 1
ATOM 2653 N N . ASN B 1 81 ? -7.688 -21.844 -24.703 1 98.25 81 ASN B N 1
ATOM 2654 C CA . ASN B 1 81 ? -7.988 -22.062 -26.109 1 98.25 81 ASN B CA 1
ATOM 2655 C C . ASN B 1 81 ? -6.766 -21.828 -26.984 1 98.25 81 ASN B C 1
ATOM 2657 O O . ASN B 1 81 ? -6.527 -22.562 -27.938 1 98.25 81 ASN B O 1
ATOM 2661 N N . LYS B 1 82 ? -6.039 -20.766 -26.625 1 98.12 82 LYS B N 1
ATOM 2662 C CA . LYS B 1 82 ? -4.844 -20.469 -27.406 1 98.12 82 LYS B CA 1
ATOM 2663 C C . LYS B 1 82 ? -3.787 -21.562 -27.25 1 98.12 82 LYS B C 1
ATOM 2665 O O . LYS B 1 82 ? -3.074 -21.891 -28.188 1 98.12 82 LYS B O 1
ATOM 2670 N N . LEU B 1 83 ? -3.66 -22.078 -26.062 1 97.94 83 LEU B N 1
ATOM 2671 C CA . LEU B 1 83 ? -2.732 -23.172 -25.812 1 97.94 83 LEU B CA 1
ATOM 2672 C C . LEU B 1 83 ? -3.094 -24.391 -26.672 1 97.94 83 LEU B C 1
ATOM 2674 O O . LEU B 1 83 ? -2.213 -25.047 -27.234 1 97.94 83 LEU B O 1
ATOM 2678 N N . LEU B 1 84 ? -4.359 -24.656 -26.734 1 97 84 LEU B N 1
ATOM 2679 C CA . LEU B 1 84 ? -4.836 -25.781 -27.547 1 97 84 LEU B CA 1
ATOM 2680 C C . LEU B 1 84 ? -4.531 -25.547 -29.016 1 97 84 LEU B C 1
ATOM 2682 O O . LEU B 1 84 ? -4.07 -26.453 -29.719 1 97 84 LEU B O 1
ATOM 2686 N N . ASP B 1 85 ? -4.758 -24.328 -29.438 1 97.62 85 ASP B N 1
ATOM 2687 C CA . ASP B 1 85 ? -4.5 -23.969 -30.828 1 97.62 85 ASP B CA 1
ATOM 2688 C C . ASP B 1 85 ? -3.031 -24.188 -31.188 1 97.62 85 ASP B C 1
ATOM 2690 O O . ASP B 1 85 ? -2.713 -24.531 -32.312 1 97.62 85 ASP B O 1
ATOM 2694 N N . LEU B 1 86 ? -2.178 -23.953 -30.219 1 97.25 86 LEU B N 1
ATOM 2695 C CA . LEU B 1 86 ? -0.74 -24 -30.469 1 97.25 86 LEU B CA 1
ATOM 2696 C C . LEU B 1 86 ? -0.189 -25.391 -30.141 1 97.25 86 LEU B C 1
ATOM 2698 O O . LEU B 1 86 ? 1.028 -25.594 -30.125 1 97.25 86 LEU B O 1
ATOM 2702 N N . ASP B 1 87 ? -1.051 -26.312 -29.766 1 96.56 87 ASP B N 1
ATOM 2703 C CA . ASP B 1 87 ? -0.721 -27.703 -29.438 1 96.56 87 ASP B CA 1
ATOM 2704 C C . ASP B 1 87 ? 0.199 -27.781 -28.234 1 96.56 87 ASP B C 1
ATOM 2706 O O . ASP B 1 87 ? 1.152 -28.562 -28.219 1 96.56 87 ASP B O 1
ATOM 2710 N N . LEU B 1 88 ? -0.005 -26.906 -27.281 1 96.81 88 LEU B N 1
ATOM 2711 C CA . LEU B 1 88 ? 0.713 -26.922 -26.016 1 96.81 88 LEU B CA 1
ATOM 2712 C C . LEU B 1 88 ? -0.105 -27.625 -24.938 1 96.81 88 LEU B C 1
ATOM 2714 O O . LEU B 1 88 ? -0.291 -27.078 -23.844 1 96.81 88 LEU B O 1
ATOM 2718 N N . LYS B 1 89 ? -0.433 -28.828 -25.203 1 95.25 89 LYS B N 1
ATOM 2719 C CA . LYS B 1 89 ? -1.35 -29.609 -24.375 1 95.25 89 LYS B CA 1
ATOM 2720 C C . LYS B 1 89 ? -0.673 -30.078 -23.078 1 95.25 89 LYS B C 1
ATOM 2722 O O . LYS B 1 89 ? -1.346 -30.469 -22.125 1 95.25 89 LYS B O 1
ATOM 2727 N N . HIS B 1 90 ? 0.635 -29.984 -23.109 1 96.44 90 HIS B N 1
ATOM 2728 C CA . HIS B 1 90 ? 1.362 -30.453 -21.922 1 96.44 90 HIS B CA 1
ATOM 2729 C C . HIS B 1 90 ? 1.328 -29.422 -20.812 1 96.44 90 HIS B C 1
ATOM 2731 O O . HIS B 1 90 ? 1.69 -29.719 -19.672 1 96.44 90 HIS B O 1
ATOM 2737 N N . ILE B 1 91 ? 0.954 -28.234 -21.125 1 97.69 91 ILE B N 1
ATOM 2738 C CA . ILE B 1 91 ? 0.819 -27.172 -20.141 1 97.69 91 ILE B CA 1
ATOM 2739 C C . ILE B 1 91 ? -0.535 -27.297 -19.438 1 97.69 91 ILE B C 1
ATOM 2741 O O . ILE B 1 91 ? -1.581 -27.188 -20.078 1 97.69 91 ILE B O 1
ATOM 2745 N N . ALA B 1 92 ? -0.52 -27.578 -18.203 1 97.69 92 ALA B N 1
ATOM 2746 C CA . ALA B 1 92 ? -1.737 -27.609 -17.391 1 97.69 92 ALA B CA 1
ATOM 2747 C C . ALA B 1 92 ? -2.027 -26.25 -16.781 1 97.69 92 ALA B C 1
ATOM 2749 O O . ALA B 1 92 ? -1.208 -25.703 -16.047 1 97.69 92 ALA B O 1
ATOM 2750 N N . LEU B 1 93 ? -3.207 -25.656 -17.062 1 98.12 93 LEU B N 1
ATOM 2751 C CA . LEU B 1 93 ? -3.6 -24.328 -16.609 1 98.12 93 LEU B CA 1
ATOM 2752 C C . LEU B 1 93 ? -4.891 -24.391 -15.797 1 98.12 93 LEU B C 1
ATOM 2754 O O . LEU B 1 93 ? -5.898 -24.922 -16.266 1 98.12 93 LEU B O 1
ATOM 2758 N N . GLU B 1 94 ? -4.82 -23.969 -14.609 1 97.38 94 GLU B N 1
ATOM 2759 C CA . GLU B 1 94 ? -5.996 -23.828 -13.758 1 97.38 94 GLU B CA 1
ATOM 2760 C C . GLU B 1 94 ? -6.195 -22.391 -13.328 1 97.38 94 GLU B C 1
ATOM 2762 O O . GLU B 1 94 ? -5.27 -21.578 -13.398 1 97.38 94 GLU B O 1
ATOM 2767 N N . SER B 1 95 ? -7.422 -22.062 -12.945 1 96.75 95 SER B N 1
ATOM 2768 C CA . SER B 1 95 ? -7.676 -20.688 -12.531 1 96.75 95 SER B CA 1
ATOM 2769 C C . SER B 1 95 ? -8.117 -20.609 -11.078 1 96.75 95 SER B C 1
ATOM 2771 O O . SER B 1 95 ? -8.867 -21.469 -10.602 1 96.75 95 SER B O 1
ATOM 2773 N N . SER B 1 96 ? -7.609 -19.75 -10.359 1 98 96 SER B N 1
ATOM 2774 C CA . SER B 1 96 ? -7.965 -19.297 -9.023 1 98 96 SER B CA 1
ATOM 2775 C C . SER B 1 96 ? -7.785 -17.781 -8.883 1 98 96 SER B C 1
ATOM 2777 O O . SER B 1 96 ? -8.07 -17.031 -9.812 1 98 96 SER B O 1
ATOM 2779 N N . SER B 1 97 ? -7.434 -17.328 -7.637 1 98.5 97 SER B N 1
ATOM 2780 C CA . SER B 1 97 ? -7.25 -15.898 -7.445 1 98.5 97 SER B CA 1
ATOM 2781 C C . SER B 1 97 ? -6.379 -15.609 -6.23 1 98.5 97 SER B C 1
ATOM 2783 O O . SER B 1 97 ? -6.191 -16.469 -5.371 1 98.5 97 SER B O 1
ATOM 2785 N N . GLU B 1 98 ? -5.781 -14.523 -6.285 1 98.69 98 GLU B N 1
ATOM 2786 C CA . GLU B 1 98 ? -5.195 -13.891 -5.109 1 98.69 98 GLU B CA 1
ATOM 2787 C C . GLU B 1 98 ? -6.129 -12.828 -4.531 1 98.69 98 GLU B C 1
ATOM 2789 O O . GLU B 1 98 ? -6.285 -11.75 -5.113 1 98.69 98 GLU B O 1
ATOM 2794 N N . TYR B 1 99 ? -6.668 -13.102 -3.412 1 98.5 99 TYR B N 1
ATOM 2795 C CA . TYR B 1 99 ? -7.699 -12.219 -2.865 1 98.5 99 TYR B CA 1
ATOM 2796 C C . TYR B 1 99 ? -7.094 -11.203 -1.903 1 98.5 99 TYR B C 1
ATOM 2798 O O . TYR B 1 99 ? -6.398 -11.578 -0.956 1 98.5 99 TYR B O 1
ATOM 2806 N N . MET B 1 100 ? -7.402 -9.969 -2.146 1 97.44 100 MET B N 1
ATOM 2807 C CA . MET B 1 100 ? -7.094 -8.93 -1.172 1 97.44 100 MET B CA 1
ATOM 2808 C C . MET B 1 100 ? -8.047 -8.992 0.013 1 97.44 100 MET B C 1
ATOM 2810 O O . MET B 1 100 ? -9.266 -9.078 -0.169 1 97.44 100 MET B O 1
ATOM 2814 N N . ILE B 1 101 ? -7.469 -8.984 1.174 1 96.81 101 ILE B N 1
ATOM 2815 C CA . ILE B 1 101 ? -8.312 -8.836 2.352 1 96.81 101 ILE B CA 1
ATOM 2816 C C . ILE B 1 101 ? -8.734 -7.371 2.504 1 96.81 101 ILE B C 1
ATOM 2818 O O . ILE B 1 101 ? -8.141 -6.629 3.287 1 96.81 101 ILE B O 1
ATOM 2822 N N . ASP B 1 102 ? -9.711 -7.023 1.754 1 94.06 102 ASP B N 1
ATOM 2823 C CA . ASP B 1 102 ? -10.289 -5.684 1.812 1 94.06 102 ASP B CA 1
ATOM 2824 C C . ASP B 1 102 ? -11.688 -5.719 2.422 1 94.06 102 ASP B C 1
ATOM 2826 O O . ASP B 1 102 ? -12.078 -6.711 3.033 1 94.06 102 ASP B O 1
ATOM 2830 N N . SER B 1 103 ? -12.438 -4.648 2.301 1 90.5 103 SER B N 1
ATOM 2831 C CA . SER B 1 103 ? -13.719 -4.52 2.979 1 90.5 103 SER B CA 1
ATOM 2832 C C . SER B 1 103 ? -14.773 -5.434 2.35 1 90.5 103 SER B C 1
ATOM 2834 O O . SER B 1 103 ? -15.797 -5.727 2.969 1 90.5 103 SER B O 1
ATOM 2836 N N . ASN B 1 104 ? -14.5 -5.887 1.153 1 92.75 104 ASN B N 1
ATOM 2837 C CA . ASN B 1 104 ? -15.484 -6.699 0.451 1 92.75 104 ASN B CA 1
ATOM 2838 C C . ASN B 1 104 ? -15.156 -8.188 0.549 1 92.75 104 ASN B C 1
ATOM 2840 O O . ASN B 1 104 ? -15.938 -9.031 0.102 1 92.75 104 ASN B O 1
ATOM 2844 N N . PHE B 1 105 ? -14.055 -8.578 1.129 1 96.38 105 PHE B N 1
ATOM 2845 C CA . PHE B 1 105 ? -13.531 -9.938 1.08 1 96.38 105 PHE B CA 1
ATOM 2846 C C . PHE B 1 105 ? -14.5 -10.914 1.748 1 96.38 105 PHE B C 1
ATOM 2848 O O . PHE B 1 105 ? -14.844 -11.945 1.174 1 96.38 105 PHE B O 1
ATOM 2855 N N . GLU B 1 106 ? -14.969 -10.547 2.947 1 96 106 GLU B N 1
ATOM 2856 C CA . GLU B 1 106 ? -15.867 -11.445 3.672 1 96 106 GLU B CA 1
ATOM 2857 C C . GLU B 1 106 ? -17.188 -11.617 2.928 1 96 106 GLU B C 1
ATOM 2859 O O . GLU B 1 106 ? -17.797 -12.695 2.977 1 96 106 GLU B O 1
ATOM 2864 N N . ASN B 1 107 ? -17.562 -10.547 2.254 1 94.94 107 ASN B N 1
ATOM 2865 C CA . ASN B 1 107 ? -18.781 -10.656 1.446 1 94.94 107 ASN B CA 1
ATOM 2866 C C . ASN B 1 107 ? -18.625 -11.688 0.333 1 94.94 107 ASN B C 1
ATOM 2868 O O . ASN B 1 107 ? -19.547 -12.445 0.047 1 94.94 107 ASN B O 1
ATOM 2872 N N . LEU B 1 108 ? -17.5 -11.711 -0.281 1 95.5 108 LEU B N 1
ATOM 2873 C CA . LEU B 1 108 ? -17.203 -12.703 -1.307 1 95.5 108 LEU B CA 1
ATOM 2874 C C . LEU B 1 108 ? -17.297 -14.117 -0.733 1 95.5 108 LEU B C 1
ATOM 2876 O O . LEU B 1 108 ? -17.859 -15.008 -1.36 1 95.5 108 LEU B O 1
ATOM 2880 N N . LEU B 1 109 ? -16.75 -14.312 0.456 1 96.31 109 LEU B N 1
ATOM 2881 C CA . LEU B 1 109 ? -16.781 -15.609 1.12 1 96.31 109 LEU B CA 1
ATOM 2882 C C . LEU B 1 109 ? -18.203 -16.031 1.433 1 96.31 109 LEU B C 1
ATOM 2884 O O . LEU B 1 109 ? -18.594 -17.172 1.163 1 96.31 109 LEU B O 1
ATOM 2888 N N . ASP B 1 110 ? -19 -15.086 1.883 1 96.56 110 ASP B N 1
ATOM 2889 C CA . ASP B 1 110 ? -20.359 -15.383 2.293 1 96.56 110 ASP B CA 1
ATOM 2890 C C . ASP B 1 110 ? -21.234 -15.758 1.093 1 96.56 110 ASP B C 1
ATOM 2892 O O . ASP B 1 110 ? -22.094 -16.641 1.194 1 96.56 110 ASP B O 1
ATOM 2896 N N . GLN B 1 111 ? -20.922 -15.125 0.045 1 95.44 111 GLN B N 1
ATOM 2897 C CA . GLN B 1 111 ? -21.734 -15.336 -1.146 1 95.44 111 GLN B CA 1
ATOM 2898 C C . GLN B 1 111 ? -21.156 -16.453 -2.02 1 95.44 111 GLN B C 1
ATOM 2900 O O . GLN B 1 111 ? -21.656 -16.703 -3.119 1 95.44 111 GLN B O 1
ATOM 2905 N N . LYS B 1 112 ? -20.094 -17.078 -1.592 1 93.31 112 LYS B N 1
ATOM 2906 C CA . LYS B 1 112 ? -19.422 -18.188 -2.287 1 93.31 112 LYS B CA 1
ATOM 2907 C C . LYS B 1 112 ? -18.953 -17.75 -3.672 1 93.31 112 LYS B C 1
ATOM 2909 O O . LYS B 1 112 ? -19.094 -18.5 -4.645 1 93.31 112 LYS B O 1
ATOM 2914 N N . LEU B 1 113 ? -18.516 -16.516 -3.693 1 94.38 113 LEU B N 1
ATOM 2915 C CA . LEU B 1 113 ? -17.984 -15.961 -4.93 1 94.38 113 LEU B CA 1
ATOM 2916 C C . LEU B 1 113 ? -16.453 -16.016 -4.941 1 94.38 113 LEU B C 1
ATOM 2918 O O . LEU B 1 113 ? -15.797 -15.031 -5.301 1 94.38 113 LEU B O 1
ATOM 2922 N N . ILE B 1 114 ? -15.898 -17.141 -4.438 1 95.06 114 ILE B N 1
ATOM 2923 C CA . ILE B 1 114 ? -14.453 -17.328 -4.387 1 95.06 114 ILE B CA 1
ATOM 2924 C C . ILE B 1 114 ? -14.07 -18.547 -5.223 1 95.06 114 ILE B C 1
ATOM 2926 O O . ILE B 1 114 ? -14.922 -19.391 -5.527 1 95.06 114 ILE B O 1
ATOM 2930 N N . ALA B 1 115 ? -12.82 -18.641 -5.633 1 95.56 115 ALA B N 1
ATOM 2931 C CA . ALA B 1 115 ? -12.258 -19.766 -6.383 1 95.56 115 ALA B CA 1
ATOM 2932 C C . ALA B 1 115 ? -11.023 -20.328 -5.68 1 95.56 115 ALA B C 1
ATOM 2934 O O . ALA B 1 115 ? -9.891 -19.969 -6.02 1 95.56 115 ALA B O 1
ATOM 2935 N N . PRO B 1 116 ? -11.25 -21.234 -4.777 1 96.44 116 PRO B N 1
ATOM 2936 C CA . PRO B 1 116 ? -10.117 -21.781 -4.023 1 96.44 116 PRO B CA 1
ATOM 2937 C C . PRO B 1 116 ? -9.195 -22.641 -4.887 1 96.44 116 PRO B C 1
ATOM 2939 O O . PRO B 1 116 ? -9.641 -23.25 -5.867 1 96.44 116 PRO B O 1
ATOM 2942 N N . ILE B 1 117 ? -7.941 -22.688 -4.551 1 97.62 117 ILE B N 1
ATOM 2943 C CA . ILE B 1 117 ? -6.98 -23.609 -5.152 1 97.62 117 ILE B CA 1
ATOM 2944 C C . ILE B 1 117 ? -7.297 -25.047 -4.738 1 97.62 117 ILE B C 1
ATOM 2946 O O . ILE B 1 117 ? -7.375 -25.344 -3.547 1 97.62 117 ILE B O 1
ATOM 2950 N N . ARG B 1 118 ? -7.566 -25.906 -5.711 1 95.62 118 ARG B N 1
ATOM 2951 C CA . ARG B 1 118 ? -7.891 -27.312 -5.484 1 95.62 118 ARG B CA 1
ATOM 2952 C C . ARG B 1 118 ? -9.086 -27.453 -4.543 1 95.62 118 ARG B C 1
ATOM 2954 O O . ARG B 1 118 ? -9.172 -28.422 -3.779 1 95.62 118 ARG B O 1
ATOM 2961 N N . ASN B 1 119 ? -9.891 -26.422 -4.512 1 94.56 119 ASN B N 1
ATOM 2962 C CA . ASN B 1 119 ? -11.094 -26.391 -3.688 1 94.56 119 ASN B CA 1
ATOM 2963 C C . ASN B 1 119 ? -10.766 -26.531 -2.205 1 94.56 119 ASN B C 1
ATOM 2965 O O . ASN B 1 119 ? -11.594 -26.984 -1.416 1 94.56 119 ASN B O 1
ATOM 2969 N N . LYS B 1 120 ? -9.523 -26.156 -1.826 1 97.5 120 LYS B N 1
ATOM 2970 C CA . LYS B 1 120 ? -9.109 -26.375 -0.443 1 97.5 120 LYS B CA 1
ATOM 2971 C C . LYS B 1 120 ? -8.391 -25.141 0.113 1 97.5 120 LYS B C 1
ATOM 2973 O O . LYS B 1 120 ? -8.453 -24.875 1.313 1 97.5 120 LYS B O 1
ATOM 2978 N N . PHE B 1 121 ? -7.691 -24.453 -0.75 1 98.62 121 PHE B N 1
ATOM 2979 C CA . PHE B 1 121 ? -6.832 -23.375 -0.276 1 98.62 121 PHE B CA 1
ATOM 2980 C C . PHE B 1 121 ? -7.273 -22.047 -0.85 1 98.62 121 PHE B C 1
ATOM 2982 O O . PHE B 1 121 ? -7.746 -21.969 -1.987 1 98.62 121 PHE B O 1
ATOM 2989 N N . LEU B 1 122 ? -7.117 -21 -0.079 1 98.56 122 LEU B N 1
ATOM 2990 C CA . LEU B 1 122 ? -7.367 -19.641 -0.539 1 98.56 122 LEU B CA 1
ATOM 2991 C C . LEU B 1 122 ? -6.109 -18.781 -0.422 1 98.56 122 LEU B C 1
ATOM 2993 O O . LEU B 1 122 ? -5.582 -18.594 0.676 1 98.56 122 LEU B O 1
ATOM 2997 N N . LEU B 1 123 ? -5.617 -18.312 -1.591 1 98.88 123 LEU B N 1
ATOM 2998 C CA . LEU B 1 123 ? -4.492 -17.391 -1.596 1 98.88 123 LEU B CA 1
ATOM 2999 C C . LEU B 1 123 ? -4.953 -15.961 -1.288 1 98.88 123 LEU B C 1
ATOM 3001 O O . LEU B 1 123 ? -5.812 -15.422 -1.988 1 98.88 123 LEU B O 1
ATOM 3005 N N . VAL B 1 124 ? -4.379 -15.383 -0.194 1 98.81 124 VAL B N 1
ATOM 3006 C CA . VAL B 1 124 ? -4.824 -14.055 0.222 1 98.81 124 VAL B CA 1
ATOM 3007 C C . VAL B 1 124 ? -3.623 -13.125 0.352 1 98.81 124 VAL B C 1
ATOM 3009 O O . VAL B 1 124 ? -2.488 -13.578 0.507 1 98.81 124 VAL B O 1
ATOM 3012 N N . GLU B 1 125 ? -3.92 -11.906 0.2 1 98.31 125 GLU B N 1
ATOM 3013 C CA . GLU B 1 125 ? -2.906 -10.867 0.367 1 98.31 125 GLU B CA 1
ATOM 3014 C C . GLU B 1 125 ? -3.463 -9.672 1.132 1 98.31 125 GLU B C 1
ATOM 3016 O O . GLU B 1 125 ? -4.664 -9.594 1.395 1 98.31 125 GLU B O 1
ATOM 3021 N N . MET B 1 126 ? -2.572 -8.836 1.581 1 95.88 126 MET B N 1
ATOM 3022 C CA . MET B 1 126 ? -2.883 -7.574 2.254 1 95.88 126 MET B CA 1
ATOM 3023 C C . MET B 1 126 ? -1.949 -6.465 1.786 1 95.88 126 MET B C 1
ATOM 3025 O O . MET B 1 126 ? -0.997 -6.719 1.045 1 95.88 126 MET B O 1
ATOM 3029 N N . PRO B 1 127 ? -2.281 -5.289 2.113 1 92 127 PRO B N 1
ATOM 3030 C CA . PRO B 1 127 ? -1.335 -4.23 1.748 1 92 127 PRO B CA 1
ATOM 3031 C C . PRO B 1 127 ? 0.041 -4.426 2.379 1 92 127 PRO B C 1
ATOM 3033 O O . PRO B 1 127 ? 0.146 -4.953 3.49 1 92 127 PRO B O 1
ATOM 3036 N N . PHE B 1 128 ? 1.02 -3.879 1.724 1 92.31 128 PHE B N 1
ATOM 3037 C CA . PHE B 1 128 ? 2.395 -4.164 2.121 1 92.31 128 PHE B CA 1
ATOM 3038 C C . PHE B 1 128 ? 2.77 -3.381 3.373 1 92.31 128 PHE B C 1
ATOM 3040 O O . PHE B 1 128 ? 3.689 -3.764 4.098 1 92.31 128 PHE B O 1
ATOM 3047 N N . LEU B 1 129 ? 1.994 -2.25 3.604 1 88.19 129 LEU B N 1
ATOM 3048 C CA . LEU B 1 129 ? 2.5 -1.312 4.602 1 88.19 129 LEU B CA 1
ATOM 3049 C C . LEU B 1 129 ? 1.656 -1.362 5.871 1 88.19 129 LEU B C 1
ATOM 3051 O O . LEU B 1 129 ? 2.07 -0.859 6.918 1 88.19 129 LEU B O 1
ATOM 3055 N N . GLN B 1 130 ? 0.506 -1.984 5.727 1 89.12 130 GLN B N 1
ATOM 3056 C CA . GLN B 1 130 ? -0.379 -1.977 6.887 1 89.12 130 GLN B CA 1
ATOM 3057 C C . GLN B 1 130 ? -1.303 -3.191 6.883 1 89.12 130 GLN B C 1
ATOM 3059 O O . GLN B 1 130 ? -1.816 -3.584 5.832 1 89.12 130 GLN B O 1
ATOM 3064 N N . ILE B 1 131 ? -1.557 -3.734 8.07 1 93.19 131 ILE B N 1
ATOM 3065 C CA . ILE B 1 131 ? -2.463 -4.867 8.219 1 93.19 131 ILE B CA 1
ATOM 3066 C C . ILE B 1 131 ? -3.906 -4.375 8.25 1 93.19 131 ILE B C 1
ATOM 3068 O O . ILE B 1 131 ? -4.219 -3.383 8.914 1 93.19 131 ILE B O 1
ATOM 3072 N N . PRO B 1 132 ? -4.785 -4.984 7.5 1 94.75 132 PRO B N 1
ATOM 3073 C CA . PRO B 1 132 ? -6.195 -4.582 7.562 1 94.75 132 PRO B CA 1
ATOM 3074 C C . PRO B 1 132 ? -6.836 -4.902 8.906 1 94.75 132 PRO B C 1
ATOM 3076 O O . PRO B 1 132 ? -6.508 -5.914 9.531 1 94.75 132 PRO B O 1
ATOM 3079 N N . ILE B 1 133 ? -7.836 -4.074 9.258 1 92.94 133 ILE B N 1
ATOM 3080 C CA . ILE B 1 133 ? -8.453 -4.211 10.57 1 92.94 133 ILE B CA 1
ATOM 3081 C C . ILE B 1 133 ? -9.25 -5.516 10.641 1 92.94 133 ILE B C 1
ATOM 3083 O O . ILE B 1 133 ? -9.461 -6.066 11.719 1 92.94 133 ILE B O 1
ATOM 3087 N N . ASN B 1 134 ? -9.617 -6.008 9.477 1 95.69 134 ASN B N 1
ATOM 3088 C CA . ASN B 1 134 ? -10.438 -7.215 9.453 1 95.69 134 ASN B CA 1
ATOM 3089 C C . ASN B 1 134 ? -9.609 -8.461 9.172 1 95.69 134 ASN B C 1
ATOM 3091 O O . ASN B 1 134 ? -10.148 -9.5 8.805 1 95.69 134 ASN B O 1
ATOM 3095 N N . PHE B 1 135 ? -8.305 -8.445 9.32 1 97.31 135 PHE B N 1
ATOM 3096 C CA . PHE B 1 135 ? -7.438 -9.555 8.961 1 97.31 135 PHE B CA 1
ATOM 3097 C C . PHE B 1 135 ? -7.824 -10.812 9.734 1 97.31 135 PHE B C 1
ATOM 3099 O O . PHE B 1 135 ? -8.07 -11.867 9.141 1 97.31 135 PHE B O 1
ATOM 3106 N N . ASP B 1 136 ? -7.926 -10.656 11.062 1 97.19 136 ASP B N 1
ATOM 3107 C CA . ASP B 1 136 ? -8.227 -11.812 11.898 1 97.19 136 ASP B CA 1
ATOM 3108 C C . ASP B 1 136 ? -9.609 -12.367 11.586 1 97.19 136 ASP B C 1
ATOM 3110 O O . ASP B 1 136 ? -9.789 -13.586 11.508 1 97.19 136 ASP B O 1
ATOM 3114 N N . GLN B 1 137 ? -10.508 -11.492 11.414 1 97.25 137 GLN B N 1
ATOM 3115 C CA . GLN B 1 137 ? -11.859 -11.906 11.07 1 97.25 137 GLN B CA 1
ATOM 3116 C C . GLN B 1 137 ? -11.883 -12.633 9.727 1 97.25 137 GLN B C 1
ATOM 3118 O O . GLN B 1 137 ? -12.586 -13.633 9.57 1 97.25 137 GLN B O 1
ATOM 3123 N N . ALA B 1 138 ? -11.156 -12.078 8.789 1 97.81 138 ALA B N 1
ATOM 3124 C CA . ALA B 1 138 ? -11.078 -12.688 7.465 1 97.81 138 ALA B CA 1
ATOM 3125 C C . ALA B 1 138 ? -10.508 -14.094 7.539 1 97.81 138 ALA B C 1
ATOM 3127 O O . ALA B 1 138 ? -11.062 -15.031 6.965 1 97.81 138 ALA B O 1
ATOM 3128 N N . ILE B 1 139 ? -9.438 -14.273 8.289 1 98.12 139 ILE B N 1
ATOM 3129 C CA . ILE B 1 139 ? -8.781 -15.57 8.438 1 98.12 139 ILE B CA 1
ATOM 3130 C C . ILE B 1 139 ? -9.734 -16.562 9.102 1 98.12 139 ILE B C 1
ATOM 3132 O O . ILE B 1 139 ? -9.859 -17.703 8.664 1 98.12 139 ILE B O 1
ATOM 3136 N N . PHE B 1 140 ? -10.398 -16.109 10.102 1 97.31 140 PHE B N 1
ATOM 3137 C CA . PHE B 1 140 ? -11.367 -16.922 10.812 1 97.31 140 PHE B CA 1
ATOM 3138 C C . PHE B 1 140 ? -12.484 -17.375 9.883 1 97.31 140 PHE B C 1
ATOM 3140 O O . PHE B 1 140 ? -12.867 -18.547 9.891 1 97.31 140 PHE B O 1
ATOM 3147 N N . LYS B 1 141 ? -12.953 -16.484 9.133 1 97.75 141 LYS B N 1
ATOM 3148 C CA . LYS B 1 141 ? -14.055 -16.781 8.227 1 97.75 141 LYS B CA 1
ATOM 3149 C C . LYS B 1 141 ? -13.633 -17.797 7.168 1 97.75 141 LYS B C 1
ATOM 3151 O O . LYS B 1 141 ? -14.414 -18.672 6.789 1 97.75 141 LYS B O 1
ATOM 3156 N N . ILE B 1 142 ? -12.406 -17.672 6.641 1 98.12 142 ILE B N 1
ATOM 3157 C CA . ILE B 1 142 ? -11.891 -18.656 5.691 1 98.12 142 ILE B CA 1
ATOM 3158 C C . ILE B 1 142 ? -11.984 -20.062 6.289 1 98.12 142 ILE B C 1
ATOM 3160 O O . ILE B 1 142 ? -12.492 -20.984 5.648 1 98.12 142 ILE B O 1
ATOM 3164 N N . ALA B 1 143 ? -11.523 -20.188 7.508 1 96.31 143 ALA B N 1
ATOM 3165 C CA . ALA B 1 143 ? -11.5 -21.484 8.195 1 96.31 143 ALA B CA 1
ATOM 3166 C C . ALA B 1 143 ? -12.922 -22.016 8.414 1 96.31 143 ALA B C 1
ATOM 3168 O O . ALA B 1 143 ? -13.18 -23.203 8.219 1 96.31 143 ALA B O 1
ATOM 3169 N N . THR B 1 144 ? -13.812 -21.172 8.781 1 96.12 144 THR B N 1
ATOM 3170 C CA . THR B 1 144 ? -15.172 -21.578 9.078 1 96.12 144 THR B CA 1
ATOM 3171 C C . THR B 1 144 ? -15.891 -22.047 7.816 1 96.12 144 THR B C 1
ATOM 3173 O O . THR B 1 144 ? -16.844 -22.828 7.887 1 96.12 144 THR B O 1
ATOM 3176 N N . LYS B 1 145 ? -15.453 -21.516 6.703 1 96.88 145 LYS B N 1
ATOM 3177 C CA . LYS B 1 145 ? -16.031 -21.938 5.43 1 96.88 145 LYS B CA 1
ATOM 3178 C C . LYS B 1 145 ? -15.383 -23.234 4.926 1 96.88 145 LYS B C 1
ATOM 3180 O O . LYS B 1 145 ? -15.766 -23.75 3.879 1 96.88 145 LYS B O 1
ATOM 3185 N N . GLY B 1 146 ? -14.352 -23.719 5.633 1 96.75 146 GLY B N 1
ATOM 3186 C CA . GLY B 1 146 ? -13.742 -25 5.328 1 96.75 146 GLY B CA 1
ATOM 3187 C C . GLY B 1 146 ? -12.523 -24.891 4.43 1 96.75 146 GLY B C 1
ATOM 3188 O O . GLY B 1 146 ? -12.086 -25.891 3.85 1 96.75 146 GLY B O 1
ATOM 3189 N N . TYR B 1 147 ? -11.992 -23.672 4.262 1 98 147 TYR B N 1
ATOM 3190 C CA . TYR B 1 147 ? -10.812 -23.469 3.43 1 98 147 TYR B CA 1
ATOM 3191 C C . TYR B 1 147 ? -9.57 -23.25 4.285 1 98 147 TYR B C 1
ATOM 3193 O O . TYR B 1 147 ? -9.68 -22.953 5.48 1 98 147 TYR B O 1
ATOM 3201 N N . ASN B 1 148 ? -8.422 -23.438 3.715 1 98.38 148 ASN B N 1
ATOM 3202 C CA . ASN B 1 148 ? -7.121 -23.172 4.316 1 98.38 148 ASN B CA 1
ATOM 3203 C C . ASN B 1 148 ? -6.5 -21.891 3.748 1 98.38 148 ASN B C 1
ATOM 3205 O O . ASN B 1 148 ? -6.211 -21.812 2.553 1 98.38 148 ASN B O 1
ATOM 3209 N N . PRO B 1 149 ? -6.258 -20.938 4.551 1 98.75 149 PRO B N 1
ATOM 3210 C CA . PRO B 1 149 ? -5.66 -19.703 4.035 1 98.75 149 PRO B CA 1
ATOM 3211 C C . PRO B 1 149 ? -4.168 -19.844 3.744 1 98.75 149 PRO B C 1
ATOM 3213 O O . PRO B 1 149 ? -3.436 -20.438 4.539 1 98.75 149 PRO B O 1
ATOM 3216 N N . ILE B 1 150 ? -3.75 -19.344 2.611 1 98.94 150 ILE B N 1
ATOM 3217 C CA . ILE B 1 150 ? -2.348 -19.156 2.256 1 98.94 150 ILE B CA 1
ATOM 3218 C C . ILE B 1 150 ? -2.045 -17.672 2.109 1 98.94 150 ILE B C 1
ATOM 3220 O O . ILE B 1 150 ? -2.609 -17 1.244 1 98.94 150 ILE B O 1
ATOM 3224 N N . LEU B 1 151 ? -1.223 -17.125 2.98 1 98.88 151 LEU B N 1
ATOM 3225 C CA . LEU B 1 151 ? -0.806 -15.727 2.867 1 98.88 151 LEU B CA 1
ATOM 3226 C C . LEU B 1 151 ? 0.296 -15.57 1.825 1 98.88 151 LEU B C 1
ATOM 3228 O O . LEU B 1 151 ? 1.389 -16.125 1.984 1 98.88 151 LEU B O 1
ATOM 3232 N N . ALA B 1 152 ? -0.016 -14.844 0.799 1 98.88 152 ALA B N 1
ATOM 3233 C CA . ALA B 1 152 ? 0.953 -14.586 -0.265 1 98.88 152 ALA B CA 1
ATOM 3234 C C . ALA B 1 152 ? 2.1 -13.711 0.234 1 98.88 152 ALA B C 1
ATOM 3236 O O . ALA B 1 152 ? 1.882 -12.758 0.985 1 98.88 152 ALA B O 1
ATOM 3237 N N . HIS B 1 153 ? 3.305 -14.055 -0.111 1 98.88 153 HIS B N 1
ATOM 3238 C CA . HIS B 1 153 ? 4.551 -13.312 0.014 1 98.88 153 HIS B CA 1
ATOM 3239 C C . HIS B 1 153 ? 4.633 -12.594 1.355 1 98.88 153 HIS B C 1
ATOM 3241 O O . HIS B 1 153 ? 4.801 -11.367 1.4 1 98.88 153 HIS B O 1
ATOM 3247 N N . PRO B 1 154 ? 4.652 -13.375 2.445 1 98.88 154 PRO B N 1
ATOM 3248 C CA . PRO B 1 154 ? 4.738 -12.758 3.77 1 98.88 154 PRO B CA 1
ATOM 3249 C C . PRO B 1 154 ? 5.988 -11.898 3.938 1 98.88 154 PRO B C 1
ATOM 3251 O O . PRO B 1 154 ? 5.973 -10.922 4.699 1 98.88 154 PRO B O 1
ATOM 3254 N N . GLU B 1 155 ? 7.016 -12.164 3.184 1 98.81 155 GLU B N 1
ATOM 3255 C CA . GLU B 1 155 ? 8.289 -11.461 3.297 1 98.81 155 GLU B CA 1
ATOM 3256 C C . GLU B 1 155 ? 8.18 -10.039 2.768 1 98.81 155 GLU B C 1
ATOM 3258 O O . GLU B 1 155 ? 9.07 -9.211 3.002 1 98.81 155 GLU B O 1
ATOM 3263 N N . ARG B 1 156 ? 7.078 -9.781 2.1 1 98 156 ARG B N 1
ATOM 3264 C CA . ARG B 1 156 ? 6.957 -8.469 1.468 1 98 156 ARG B CA 1
ATOM 3265 C C . ARG B 1 156 ? 6.148 -7.516 2.338 1 98 156 ARG B C 1
ATOM 3267 O O . ARG B 1 156 ? 5.992 -6.34 2 1 98 156 ARG B O 1
ATOM 3274 N N . TYR B 1 157 ? 5.664 -7.992 3.482 1 97.44 157 TYR B N 1
ATOM 3275 C CA . TYR B 1 157 ? 4.914 -7.125 4.383 1 97.44 157 TYR B CA 1
ATOM 3276 C C . TYR B 1 157 ? 5.844 -6.434 5.375 1 97.44 157 TYR B C 1
ATOM 3278 O O . TYR B 1 157 ? 6.25 -7.031 6.375 1 97.44 157 TYR B O 1
ATOM 3286 N N . PHE B 1 158 ? 5.988 -5.164 5.199 1 93.38 158 PHE B N 1
ATOM 3287 C CA . PHE B 1 158 ? 7.016 -4.418 5.918 1 93.38 158 PHE B CA 1
ATOM 3288 C C . PHE B 1 158 ? 6.664 -4.301 7.395 1 93.38 158 PHE B C 1
ATOM 3290 O O . PHE B 1 158 ? 7.551 -4.312 8.25 1 93.38 158 PHE B O 1
ATOM 3297 N N . PHE B 1 159 ? 5.418 -4.215 7.668 1 90.62 159 PHE B N 1
ATOM 3298 C CA . PHE B 1 159 ? 4.984 -4.051 9.047 1 90.62 159 PHE B CA 1
ATOM 3299 C C . PHE B 1 159 ? 5.305 -5.293 9.867 1 90.62 159 PHE B C 1
ATOM 3301 O O . PHE B 1 159 ? 5.312 -5.25 11.102 1 90.62 159 PHE B O 1
ATOM 3308 N N . LEU B 1 160 ? 5.613 -6.375 9.227 1 96.5 160 LEU B N 1
ATOM 3309 C CA . LEU B 1 160 ? 5.922 -7.617 9.93 1 96.5 160 LEU B CA 1
ATOM 3310 C C . LEU B 1 160 ? 7.41 -7.707 10.242 1 96.5 160 LEU B C 1
ATOM 3312 O O . LEU B 1 160 ? 7.824 -8.5 11.094 1 96.5 160 LEU B O 1
ATOM 3316 N N . HIS B 1 161 ? 8.219 -6.965 9.523 1 96.25 161 HIS B N 1
ATOM 3317 C CA . HIS B 1 161 ? 9.664 -7.109 9.625 1 96.25 161 HIS B CA 1
ATOM 3318 C C . HIS B 1 161 ? 10.156 -6.77 11.031 1 96.25 161 HIS B C 1
ATOM 3320 O O . HIS B 1 161 ? 11.062 -7.418 11.547 1 96.25 161 HIS B O 1
ATOM 3326 N N . SER B 1 162 ? 9.461 -5.781 11.641 1 92.88 162 SER B N 1
ATOM 3327 C CA . SER B 1 162 ? 9.859 -5.355 12.977 1 92.88 162 SER B CA 1
ATOM 3328 C C . SER B 1 162 ? 9.188 -6.199 14.055 1 92.88 162 SER B C 1
ATOM 3330 O O . SER B 1 162 ? 9.5 -6.074 15.242 1 92.88 162 SER B O 1
ATOM 3332 N N . ASN B 1 163 ? 8.281 -6.977 13.656 1 94.5 163 ASN B N 1
ATOM 3333 C CA . ASN B 1 163 ? 7.582 -7.883 14.562 1 94.5 163 ASN B CA 1
ATOM 3334 C C . ASN B 1 163 ? 7.605 -9.32 14.047 1 94.5 163 ASN B C 1
ATOM 3336 O O . ASN B 1 163 ? 6.555 -9.922 13.812 1 94.5 163 ASN B O 1
ATOM 3340 N N . TYR B 1 164 ? 8.773 -9.859 14.047 1 96.5 164 TYR B N 1
ATOM 3341 C CA . TYR B 1 164 ? 9.039 -11.148 13.414 1 96.5 164 TYR B CA 1
ATOM 3342 C C . TYR B 1 164 ? 8.227 -12.258 14.078 1 96.5 164 TYR B C 1
ATOM 3344 O O . TYR B 1 164 ? 7.852 -13.234 13.422 1 96.5 164 TYR B O 1
ATOM 3352 N N . LYS B 1 165 ? 7.902 -12.141 15.352 1 96.75 165 LYS B N 1
ATOM 3353 C CA . LYS B 1 165 ? 7.141 -13.156 16.078 1 96.75 165 LYS B CA 1
ATOM 3354 C C . LYS B 1 165 ? 5.766 -13.367 15.453 1 96.75 165 LYS B C 1
ATOM 3356 O O . LYS B 1 165 ? 5.164 -14.43 15.602 1 96.75 165 LYS B O 1
ATOM 3361 N N . LYS B 1 166 ? 5.289 -12.375 14.742 1 97.31 166 LYS B N 1
ATOM 3362 C CA . LYS B 1 166 ? 3.965 -12.43 14.133 1 97.31 166 LYS B CA 1
ATOM 3363 C C . LYS B 1 166 ? 3.887 -13.539 13.086 1 97.31 166 LYS B C 1
ATOM 3365 O O . LYS B 1 166 ? 2.826 -14.125 12.875 1 97.31 166 LYS B O 1
ATOM 3370 N N . TYR B 1 167 ? 4.988 -13.859 12.461 1 98.12 167 TYR B N 1
ATOM 3371 C CA . TYR B 1 167 ? 4.988 -14.953 11.5 1 98.12 167 TYR B CA 1
ATOM 3372 C C . TYR B 1 167 ? 4.637 -16.281 12.18 1 98.12 167 TYR B C 1
ATOM 3374 O O . TYR B 1 167 ? 3.848 -17.062 11.648 1 98.12 167 TYR B O 1
ATOM 3382 N N . HIS B 1 168 ? 5.254 -16.453 13.305 1 97.19 168 HIS B N 1
ATOM 3383 C CA . HIS B 1 168 ? 4.941 -17.656 14.07 1 97.19 168 HIS B CA 1
ATOM 3384 C C . HIS B 1 168 ? 3.48 -17.656 14.516 1 97.19 168 HIS B C 1
ATOM 3386 O O . HIS B 1 168 ? 2.814 -18.703 14.461 1 97.19 168 HIS B O 1
ATOM 3392 N N . ASP B 1 169 ? 3.016 -16.5 14.914 1 97.44 169 ASP B N 1
ATOM 3393 C CA . ASP B 1 169 ? 1.617 -16.359 15.32 1 97.44 169 ASP B CA 1
ATOM 3394 C C . ASP B 1 169 ? 0.679 -16.734 14.172 1 97.44 169 ASP B C 1
ATOM 3396 O O . ASP B 1 169 ? -0.328 -17.422 14.383 1 97.44 169 ASP B O 1
ATOM 3400 N N . TYR B 1 170 ? 0.991 -16.25 12.953 1 97.94 170 TYR B N 1
ATOM 3401 C CA . TYR B 1 170 ? 0.184 -16.578 11.781 1 97.94 170 TYR B CA 1
ATOM 3402 C C . TYR B 1 170 ? 0.122 -18.078 11.555 1 97.94 170 TYR B C 1
ATOM 3404 O O . TYR B 1 170 ? -0.952 -18.641 11.305 1 97.94 170 TYR B O 1
ATOM 3412 N N . LYS B 1 171 ? 1.169 -18.766 11.711 1 97.38 171 LYS B N 1
ATOM 3413 C CA . LYS B 1 171 ? 1.231 -20.219 11.508 1 97.38 171 LYS B CA 1
ATOM 3414 C C . LYS B 1 171 ? 0.399 -20.953 12.555 1 97.38 171 LYS B C 1
ATOM 3416 O O . LYS B 1 171 ? -0.313 -21.906 12.234 1 97.38 171 LYS B O 1
ATOM 3421 N N . THR B 1 172 ? 0.499 -20.469 13.734 1 96 172 THR B N 1
ATOM 3422 C CA . THR B 1 172 ? -0.244 -21.109 14.82 1 96 172 THR B CA 1
ATOM 3423 C C . THR B 1 172 ? -1.746 -20.922 14.625 1 96 172 THR B C 1
ATOM 3425 O O . THR B 1 172 ? -2.545 -21.719 15.125 1 96 172 THR B O 1
ATOM 3428 N N . LYS B 1 173 ? -2.107 -19.906 13.898 1 95.81 173 LYS B N 1
ATOM 3429 C CA . LYS B 1 173 ? -3.512 -19.641 13.594 1 95.81 173 LYS B CA 1
ATOM 3430 C C . LYS B 1 173 ? -3.98 -20.469 12.398 1 95.81 173 LYS B C 1
ATOM 3432 O O . LYS B 1 173 ? -5.125 -20.344 11.961 1 95.81 173 LYS B O 1
ATOM 3437 N N . GLY B 1 174 ? -3.086 -21.219 11.828 1 96.88 174 GLY B N 1
ATOM 3438 C CA . GLY B 1 174 ? -3.455 -22.109 10.727 1 96.88 174 GLY B CA 1
ATOM 3439 C C . GLY B 1 174 ? -3.252 -21.469 9.359 1 96.88 174 GLY B C 1
ATOM 3440 O O . GLY B 1 174 ? -3.754 -21.984 8.359 1 96.88 174 GLY B O 1
ATOM 3441 N N . ILE B 1 175 ? -2.518 -20.375 9.32 1 98.62 175 ILE B N 1
ATOM 3442 C CA . ILE B 1 175 ? -2.24 -19.703 8.062 1 98.62 175 ILE B CA 1
ATOM 3443 C C . ILE B 1 175 ? -0.992 -20.297 7.418 1 98.62 175 ILE B C 1
ATOM 3445 O O . ILE B 1 175 ? 0.075 -20.344 8.039 1 98.62 175 ILE B O 1
ATOM 3449 N N . PHE B 1 176 ? -1.105 -20.797 6.164 1 98.88 176 PHE B N 1
ATOM 3450 C CA . PHE B 1 176 ? 0.063 -21.188 5.391 1 98.88 176 PHE B CA 1
ATOM 3451 C C . PHE B 1 176 ? 0.76 -19.984 4.793 1 98.88 176 PHE B C 1
ATOM 3453 O O . PHE B 1 176 ? 0.115 -18.969 4.484 1 98.88 176 PHE B O 1
ATOM 3460 N N . LEU B 1 177 ? 2.068 -20.047 4.684 1 98.94 177 LEU B N 1
ATOM 3461 C CA . LEU B 1 177 ? 2.844 -18.938 4.141 1 98.94 177 LEU B CA 1
ATOM 3462 C C . LEU B 1 177 ? 3.449 -19.312 2.789 1 98.94 177 LEU B C 1
ATOM 3464 O O . LEU B 1 177 ? 4.113 -20.344 2.664 1 98.94 177 LEU B O 1
ATOM 3468 N N . GLN B 1 178 ? 3.203 -18.516 1.761 1 98.94 178 GLN B N 1
ATOM 3469 C CA . GLN B 1 178 ? 3.748 -18.719 0.422 1 98.94 178 GLN B CA 1
ATOM 3470 C C . GLN B 1 178 ? 4.84 -17.703 0.116 1 98.94 178 GLN B C 1
ATOM 3472 O O . GLN B 1 178 ? 4.586 -16.484 0.125 1 98.94 178 GLN B O 1
ATOM 3477 N N . LEU B 1 179 ? 6.02 -18.141 -0.165 1 98.94 179 LEU B N 1
ATOM 3478 C CA . LEU B 1 179 ? 7.188 -17.328 -0.492 1 98.94 179 LEU B CA 1
ATOM 3479 C C . LEU B 1 179 ? 7.238 -17.031 -1.986 1 98.94 179 LEU B C 1
ATOM 3481 O O . LEU B 1 179 ? 7.016 -17.922 -2.811 1 98.94 179 LEU B O 1
ATOM 3485 N N . ASN B 1 180 ? 7.453 -15.719 -2.336 1 98.88 180 ASN B N 1
ATOM 3486 C CA . ASN B 1 180 ? 7.793 -15.406 -3.721 1 98.88 180 ASN B CA 1
ATOM 3487 C C . ASN B 1 180 ? 9.211 -15.844 -4.062 1 98.88 180 ASN B C 1
ATOM 3489 O O . ASN B 1 180 ? 10.164 -15.469 -3.377 1 98.88 180 ASN B O 1
ATOM 3493 N N . LEU B 1 181 ? 9.383 -16.516 -5.141 1 98.88 181 LEU B N 1
ATOM 3494 C CA . LEU B 1 181 ? 10.703 -17.016 -5.508 1 98.88 181 LEU B CA 1
ATOM 3495 C C . LEU B 1 181 ? 11.656 -15.859 -5.816 1 98.88 181 LEU B C 1
ATOM 3497 O O . LEU B 1 181 ? 12.844 -15.93 -5.496 1 98.88 181 LEU B O 1
ATOM 3501 N N . LEU B 1 182 ? 11.141 -14.789 -6.352 1 98.56 182 LEU B N 1
ATOM 3502 C CA . LEU B 1 182 ? 11.977 -13.641 -6.68 1 98.56 182 LEU B CA 1
ATOM 3503 C C . LEU B 1 182 ? 12.5 -12.977 -5.414 1 98.56 182 LEU B C 1
ATOM 3505 O O . LEU B 1 182 ? 13.469 -12.203 -5.465 1 98.56 182 LEU B O 1
ATOM 3509 N N . SER B 1 183 ? 11.883 -13.227 -4.27 1 98.69 183 SER B N 1
ATOM 3510 C CA . SER B 1 183 ? 12.328 -12.641 -3.008 1 98.69 183 SER B CA 1
ATOM 3511 C C . SER B 1 183 ? 13.641 -13.258 -2.543 1 98.69 183 SER B C 1
ATOM 3513 O O . SER B 1 183 ? 14.281 -12.742 -1.624 1 98.69 183 SER B O 1
ATOM 3515 N N . LEU B 1 184 ? 14.078 -14.359 -3.162 1 98.38 184 LEU B N 1
ATOM 3516 C CA . LEU B 1 184 ? 15.367 -14.961 -2.842 1 98.38 184 LEU B CA 1
ATOM 3517 C C . LEU B 1 184 ? 16.5 -14.227 -3.535 1 98.38 184 LEU B C 1
ATOM 3519 O O . LEU B 1 184 ? 17.672 -14.602 -3.396 1 98.38 184 LEU B O 1
ATOM 3523 N N . SER B 1 185 ? 16.141 -13.188 -4.281 1 97.5 185 SER B N 1
ATOM 3524 C CA . SER B 1 185 ? 17.047 -12.141 -4.77 1 97.5 185 SER B CA 1
ATOM 3525 C C . SER B 1 185 ? 16.688 -10.781 -4.176 1 97.5 185 SER B C 1
ATOM 3527 O O . SER B 1 185 ? 15.805 -10.688 -3.318 1 97.5 185 SER B O 1
ATOM 3529 N N . ASN B 1 186 ? 17.359 -9.742 -4.633 1 95.88 186 ASN B N 1
ATOM 3530 C CA . ASN B 1 186 ? 17.094 -8.414 -4.102 1 95.88 186 ASN B CA 1
ATOM 3531 C C . ASN B 1 186 ? 16.062 -7.668 -4.953 1 95.88 186 ASN B C 1
ATOM 3533 O O . ASN B 1 186 ? 16.016 -6.438 -4.938 1 95.88 186 ASN B O 1
ATOM 3537 N N . TYR B 1 187 ? 15.281 -8.508 -5.672 1 96.06 187 TYR B N 1
ATOM 3538 C CA . TYR B 1 187 ? 14.336 -7.891 -6.594 1 96.06 187 TYR B CA 1
ATOM 3539 C C . TYR B 1 187 ? 13.406 -6.93 -5.859 1 96.06 187 TYR B C 1
ATOM 3541 O O . TYR B 1 187 ? 13.156 -5.816 -6.328 1 96.06 187 TYR B O 1
ATOM 3549 N N . TYR B 1 188 ? 12.867 -7.316 -4.691 1 95.19 188 TYR B N 1
ATOM 3550 C CA . TYR B 1 188 ? 11.922 -6.504 -3.938 1 95.19 188 TYR B CA 1
ATOM 3551 C C . TYR B 1 188 ? 12.633 -5.668 -2.883 1 95.19 188 TYR B C 1
ATOM 3553 O O . TYR B 1 188 ? 11.992 -5.059 -2.027 1 95.19 188 TYR B O 1
ATOM 3561 N N . GLY B 1 189 ? 13.953 -5.738 -2.893 1 93.44 189 GLY B N 1
ATOM 3562 C CA . GLY B 1 189 ? 14.742 -5.016 -1.909 1 93.44 189 GLY B CA 1
ATOM 3563 C C . GLY B 1 189 ? 15.508 -5.93 -0.967 1 93.44 189 GLY B C 1
ATOM 3564 O O . GLY B 1 189 ? 15.055 -7.035 -0.669 1 93.44 189 GLY B O 1
ATOM 3565 N N . LYS B 1 190 ? 16.562 -5.391 -0.402 1 95.06 190 LYS B N 1
ATOM 3566 C CA . LYS B 1 190 ? 17.484 -6.156 0.434 1 95.06 190 LYS B CA 1
ATOM 3567 C C . LYS B 1 190 ? 16.797 -6.648 1.704 1 95.06 190 LYS B C 1
ATOM 3569 O O . LYS B 1 190 ? 17 -7.781 2.133 1 95.06 190 LYS B O 1
ATOM 3574 N N . GLN B 1 191 ? 15.977 -5.789 2.23 1 95.44 191 GLN B N 1
ATOM 3575 C CA . GLN B 1 191 ? 15.297 -6.156 3.471 1 95.44 191 GLN B CA 1
ATOM 3576 C C . GLN B 1 191 ? 14.328 -7.309 3.244 1 95.44 191 GLN B C 1
ATOM 3578 O O . GLN B 1 191 ? 14.211 -8.203 4.082 1 95.44 191 GLN B O 1
ATOM 3583 N N . VAL B 1 192 ? 13.641 -7.316 2.162 1 97.81 192 VAL B N 1
ATOM 3584 C CA . VAL B 1 192 ? 12.703 -8.383 1.813 1 97.81 192 VAL B CA 1
ATOM 3585 C C . VAL B 1 192 ? 13.461 -9.695 1.641 1 97.81 192 VAL B C 1
ATOM 3587 O O . VAL B 1 192 ? 13.023 -10.742 2.141 1 97.81 192 VAL B O 1
ATOM 3590 N N . SER B 1 193 ? 14.617 -9.617 0.918 1 98.31 193 SER B N 1
ATOM 3591 C CA . SER B 1 193 ? 15.43 -10.812 0.716 1 98.31 193 SER B CA 1
ATOM 3592 C C . SER B 1 193 ? 15.922 -11.383 2.045 1 98.31 193 SER B C 1
ATOM 3594 O O . SER B 1 193 ? 15.938 -12.602 2.238 1 98.31 193 SER B O 1
ATOM 3596 N N . LYS B 1 194 ? 16.281 -10.523 2.965 1 98.12 194 LYS B N 1
ATOM 3597 C CA . LYS B 1 194 ? 16.734 -10.953 4.285 1 98.12 194 LYS B CA 1
ATOM 3598 C C . LYS B 1 194 ? 15.625 -11.672 5.047 1 98.12 194 LYS B C 1
ATOM 3600 O O . LYS B 1 194 ? 15.859 -12.727 5.641 1 98.12 194 LYS B O 1
ATOM 3605 N N . ILE B 1 195 ? 14.477 -11.094 4.98 1 98.62 195 ILE B N 1
ATOM 3606 C CA . ILE B 1 195 ? 13.344 -11.68 5.684 1 98.62 195 ILE B CA 1
ATOM 3607 C C . ILE B 1 195 ? 12.961 -13.008 5.035 1 98.62 195 ILE B C 1
ATOM 3609 O O . ILE B 1 195 ? 12.656 -13.977 5.73 1 98.62 195 ILE B O 1
ATOM 3613 N N . ALA B 1 196 ? 12.992 -13.078 3.699 1 98.75 196 ALA B N 1
ATOM 3614 C CA . ALA B 1 196 ? 12.711 -14.32 2.979 1 98.75 196 ALA B CA 1
ATOM 3615 C C . ALA B 1 196 ? 13.641 -15.438 3.428 1 98.75 196 ALA B C 1
ATOM 3617 O O . ALA B 1 196 ? 13.195 -16.547 3.732 1 98.75 196 ALA B O 1
ATOM 3618 N N . GLN B 1 197 ? 14.898 -15.133 3.498 1 98.44 197 GLN B N 1
ATOM 3619 C CA . GLN B 1 197 ? 15.898 -16.109 3.928 1 98.44 197 GLN B CA 1
ATOM 3620 C C . GLN B 1 197 ? 15.656 -16.547 5.367 1 98.44 197 GLN B C 1
ATOM 3622 O O . GLN B 1 197 ? 15.727 -17.734 5.676 1 98.44 197 GLN B O 1
ATOM 3627 N N . LYS B 1 198 ? 15.391 -15.578 6.18 1 98.44 198 LYS B N 1
ATOM 3628 C CA . LYS B 1 198 ? 15.164 -15.891 7.59 1 98.44 198 LYS B CA 1
ATOM 3629 C C . LYS B 1 198 ? 13.953 -16.797 7.762 1 98.44 198 LYS B C 1
ATOM 3631 O O . LYS B 1 198 ? 14 -17.781 8.508 1 98.44 198 LYS B O 1
ATOM 3636 N N . LEU B 1 199 ? 12.883 -16.453 7.066 1 98.75 199 LEU B N 1
ATOM 3637 C CA . LEU B 1 199 ? 11.68 -17.266 7.133 1 98.75 199 LEU B CA 1
ATOM 3638 C C . LEU B 1 199 ? 11.961 -18.688 6.664 1 98.75 199 LEU B C 1
ATOM 3640 O O . LEU B 1 199 ? 11.445 -19.656 7.242 1 98.75 199 LEU B O 1
ATOM 3644 N N . LEU B 1 200 ? 12.766 -18.828 5.609 1 98.31 200 LEU B N 1
ATOM 3645 C CA . LEU B 1 200 ? 13.148 -20.141 5.094 1 98.31 200 LEU B CA 1
ATOM 3646 C C . LEU B 1 200 ? 13.961 -20.922 6.125 1 98.31 200 LEU B C 1
ATOM 3648 O O . LEU B 1 200 ? 13.656 -22.078 6.402 1 98.31 200 LEU B O 1
ATOM 3652 N N . MET B 1 201 ? 14.93 -20.266 6.715 1 97.94 201 MET B N 1
ATOM 3653 C CA . MET B 1 201 ? 15.82 -20.906 7.672 1 97.94 201 MET B CA 1
ATOM 3654 C C . MET B 1 201 ? 15.07 -21.312 8.938 1 97.94 201 MET B C 1
ATOM 3656 O O . MET B 1 201 ? 15.383 -22.344 9.547 1 97.94 201 MET B O 1
ATOM 3660 N N . ASP B 1 202 ? 14.07 -20.578 9.234 1 97.81 202 ASP B N 1
ATOM 3661 C CA . ASP B 1 202 ? 13.312 -20.828 10.453 1 97.81 202 ASP B CA 1
ATOM 3662 C C . ASP B 1 202 ? 12.148 -21.781 10.188 1 97.81 202 ASP B C 1
ATOM 3664 O O . ASP B 1 202 ? 11.305 -21.984 11.062 1 97.81 202 ASP B O 1
ATOM 3668 N N . ASN B 1 203 ? 12.031 -22.25 8.961 1 97.88 203 ASN B N 1
ATOM 3669 C CA . ASN B 1 203 ? 11.047 -23.234 8.562 1 97.88 203 ASN B CA 1
ATOM 3670 C C . ASN B 1 203 ? 9.625 -22.703 8.688 1 97.88 203 ASN B C 1
ATOM 3672 O O . ASN B 1 203 ? 8.719 -23.422 9.125 1 97.88 203 ASN B O 1
ATOM 3676 N N . HIS B 1 204 ? 9.461 -21.406 8.352 1 98.5 204 HIS B N 1
ATOM 3677 C CA . HIS B 1 204 ? 8.141 -20.797 8.438 1 98.5 204 HIS B CA 1
ATOM 3678 C C . HIS B 1 204 ? 7.406 -20.891 7.098 1 98.5 204 HIS B C 1
ATOM 3680 O O . HIS B 1 204 ? 6.188 -20.719 7.043 1 98.5 204 HIS B O 1
ATOM 3686 N N . ILE B 1 205 ? 8.086 -21.188 6 1 98.88 205 ILE B N 1
ATOM 3687 C CA . ILE B 1 205 ? 7.5 -21.156 4.664 1 98.88 205 ILE B CA 1
ATOM 3688 C C . ILE B 1 205 ? 6.855 -22.516 4.355 1 98.88 205 ILE B C 1
ATOM 3690 O O . ILE B 1 205 ? 7.465 -23.562 4.57 1 98.88 205 ILE B O 1
ATOM 3694 N N . ASP B 1 206 ? 5.625 -22.484 3.844 1 98.88 206 ASP B N 1
ATOM 3695 C CA . ASP B 1 206 ? 4.91 -23.719 3.516 1 98.88 206 ASP B CA 1
ATOM 3696 C C . ASP B 1 206 ? 4.93 -23.969 2.012 1 98.88 206 ASP B C 1
ATOM 3698 O O . ASP B 1 206 ? 5.086 -25.109 1.576 1 98.88 206 ASP B O 1
ATOM 3702 N N . PHE B 1 207 ? 4.727 -22.953 1.25 1 98.94 207 PHE B N 1
ATOM 3703 C CA . PHE B 1 207 ? 4.652 -23.062 -0.202 1 98.94 207 PHE B CA 1
ATOM 3704 C C . PHE B 1 207 ? 5.477 -21.969 -0.868 1 98.94 207 PHE B C 1
ATOM 3706 O O . PHE B 1 207 ? 5.883 -21 -0.214 1 98.94 207 PHE B O 1
ATOM 3713 N N . ALA B 1 208 ? 5.742 -22.109 -2.148 1 98.88 208 ALA B N 1
ATOM 3714 C CA . ALA B 1 208 ? 6.398 -21.094 -2.965 1 98.88 208 ALA B CA 1
ATOM 3715 C C . ALA B 1 208 ? 5.555 -20.75 -4.184 1 98.88 208 ALA B C 1
ATOM 3717 O O . ALA B 1 208 ? 4.676 -21.516 -4.586 1 98.88 208 ALA B O 1
ATOM 3718 N N . GLY B 1 209 ? 5.66 -19.609 -4.699 1 98.88 209 GLY B N 1
ATOM 3719 C CA . GLY B 1 209 ? 5.082 -19.125 -5.938 1 98.88 209 GLY B CA 1
ATOM 3720 C C . GLY B 1 209 ? 5.965 -18.125 -6.656 1 98.88 209 GLY B C 1
ATOM 3721 O O . GLY B 1 209 ? 6.871 -17.547 -6.055 1 98.88 209 GLY B O 1
ATOM 3722 N N . THR B 1 210 ? 5.746 -17.953 -7.879 1 98.75 210 THR B N 1
ATOM 3723 C CA . THR B 1 210 ? 6.617 -17.062 -8.633 1 98.75 210 THR B CA 1
ATOM 3724 C C . THR B 1 210 ? 6.156 -15.609 -8.484 1 98.75 210 THR B C 1
ATOM 3726 O O . THR B 1 210 ? 6.984 -14.703 -8.406 1 98.75 210 THR B O 1
ATOM 3729 N N . ASP B 1 211 ? 4.848 -15.422 -8.477 1 98.81 211 ASP B N 1
ATOM 3730 C CA . ASP B 1 211 ? 4.234 -14.102 -8.5 1 98.81 211 ASP B CA 1
ATOM 3731 C C . ASP B 1 211 ? 4.672 -13.312 -9.734 1 98.81 211 ASP B C 1
ATOM 3733 O O . ASP B 1 211 ? 4.852 -12.094 -9.664 1 98.81 211 ASP B O 1
ATOM 3737 N N . ILE B 1 212 ? 4.906 -13.984 -10.805 1 98.62 212 ILE B N 1
ATOM 3738 C CA . ILE B 1 212 ? 5.398 -13.375 -12.039 1 98.62 212 ILE B CA 1
ATOM 3739 C C . ILE B 1 212 ? 4.285 -12.547 -12.68 1 98.62 212 ILE B C 1
ATOM 3741 O O . ILE B 1 212 ? 3.145 -13 -12.781 1 98.62 212 ILE B O 1
ATOM 3745 N N . HIS B 1 213 ? 4.656 -11.359 -13.117 1 98.31 213 HIS B N 1
ATOM 3746 C CA . HIS B 1 213 ? 3.721 -10.453 -13.758 1 98.31 213 HIS B CA 1
ATOM 3747 C C . HIS B 1 213 ? 4.094 -10.219 -15.219 1 98.31 213 HIS B C 1
ATOM 3749 O O . HIS B 1 213 ? 3.275 -9.742 -16.016 1 98.31 213 HIS B O 1
ATOM 3755 N N . ASN B 1 214 ? 5.352 -10.555 -15.523 1 97.31 214 ASN B N 1
ATOM 3756 C CA . ASN B 1 214 ? 5.836 -10.281 -16.875 1 97.31 214 ASN B CA 1
ATOM 3757 C C . ASN B 1 214 ? 7.074 -11.109 -17.203 1 97.31 214 ASN B C 1
ATOM 3759 O O . ASN B 1 214 ? 7.66 -11.734 -16.312 1 97.31 214 ASN B O 1
ATOM 3763 N N . VAL B 1 215 ? 7.473 -11.023 -18.453 1 97.38 215 VAL B N 1
ATOM 3764 C CA . VAL B 1 215 ? 8.531 -11.898 -18.953 1 97.38 215 VAL B CA 1
ATOM 3765 C C . VAL B 1 215 ? 9.875 -11.477 -18.375 1 97.38 215 VAL B C 1
ATOM 3767 O O . VAL B 1 215 ? 10.75 -12.312 -18.125 1 97.38 215 VAL B O 1
ATOM 3770 N N . LYS B 1 216 ? 10.062 -10.203 -18.125 1 97.06 216 LYS B N 1
ATOM 3771 C CA . LYS B 1 216 ? 11.32 -9.719 -17.547 1 97.06 216 LYS B CA 1
ATOM 3772 C C . LYS B 1 216 ? 11.594 -10.375 -16.203 1 97.06 216 LYS B C 1
ATOM 3774 O O . LYS B 1 216 ? 12.742 -10.672 -15.867 1 97.06 216 LYS B O 1
ATOM 3779 N N . GLN B 1 217 ? 10.555 -10.578 -15.5 1 98 217 GLN B N 1
ATOM 3780 C CA . GLN B 1 217 ? 10.688 -11.211 -14.188 1 98 217 GLN B CA 1
ATOM 3781 C C . GLN B 1 217 ? 11.125 -12.672 -14.32 1 98 217 GLN B C 1
ATOM 3783 O O . GLN B 1 217 ? 11.789 -13.203 -13.438 1 98 217 GLN B O 1
ATOM 3788 N N . ILE B 1 218 ? 10.75 -13.312 -15.398 1 97.56 218 ILE B N 1
ATOM 3789 C CA . ILE B 1 218 ? 11.203 -14.68 -15.648 1 97.56 218 ILE B CA 1
ATOM 3790 C C . ILE B 1 218 ? 12.719 -14.68 -15.875 1 97.56 218 ILE B C 1
ATOM 3792 O O . ILE B 1 218 ? 13.43 -15.547 -15.352 1 97.56 218 ILE B O 1
ATOM 3796 N N . GLU B 1 219 ? 13.18 -13.719 -16.625 1 97 219 GLU B N 1
ATOM 3797 C CA . GLU B 1 219 ? 14.609 -13.602 -16.859 1 97 219 GLU B CA 1
ATOM 3798 C C . GLU B 1 219 ? 15.375 -13.406 -15.555 1 97 219 GLU B C 1
ATOM 3800 O O . GLU B 1 219 ? 16.453 -13.984 -15.359 1 97 219 GLU B O 1
ATOM 3805 N N 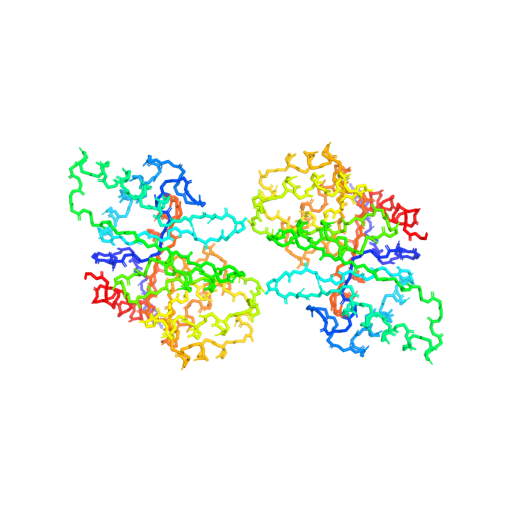. LEU B 1 220 ? 14.828 -12.609 -14.68 1 97.62 220 LEU B N 1
ATOM 3806 C CA . LEU B 1 220 ? 15.453 -12.391 -13.375 1 97.62 220 LEU B CA 1
ATOM 3807 C C . LEU B 1 220 ? 15.453 -13.672 -12.555 1 97.62 220 LEU B C 1
ATOM 3809 O O . LEU B 1 220 ? 16.422 -13.961 -11.844 1 97.62 220 LEU B O 1
ATOM 3813 N N . LEU B 1 221 ? 14.367 -14.375 -12.703 1 97.69 221 LEU B N 1
ATOM 3814 C CA . LEU B 1 221 ? 14.258 -15.648 -12.008 1 97.69 221 LEU B CA 1
ATOM 3815 C C . LEU B 1 221 ? 15.352 -16.609 -12.461 1 97.69 221 LEU B C 1
ATOM 3817 O O . LEU B 1 221 ? 15.938 -17.328 -11.641 1 97.69 221 LEU B O 1
ATOM 3821 N N . LYS B 1 222 ? 15.688 -16.641 -13.719 1 97 222 LYS B N 1
ATOM 3822 C CA . LYS B 1 222 ? 16.703 -17.516 -14.305 1 97 222 LYS B CA 1
ATOM 3823 C C . LYS B 1 222 ? 18.094 -17.188 -13.766 1 97 222 LYS B C 1
ATOM 3825 O O . LYS B 1 222 ? 18.969 -18.047 -13.734 1 97 222 LYS B O 1
ATOM 3830 N N . ASP B 1 223 ? 18.234 -15.984 -13.211 1 97.12 223 ASP B N 1
ATOM 3831 C CA . ASP B 1 223 ? 19.547 -15.508 -12.805 1 97.12 223 ASP B CA 1
ATOM 3832 C C . ASP B 1 223 ? 19.766 -15.719 -11.305 1 97.12 223 ASP B C 1
ATOM 3834 O O . ASP B 1 223 ? 20.875 -15.492 -10.797 1 97.12 223 ASP B O 1
ATOM 3838 N N . ILE B 1 224 ? 18.812 -16.188 -10.617 1 97.94 224 ILE B N 1
ATOM 3839 C CA . ILE B 1 224 ? 18.938 -16.328 -9.172 1 97.94 224 ILE B CA 1
ATOM 3840 C C . ILE B 1 224 ? 19.828 -17.516 -8.844 1 97.94 224 ILE B C 1
ATOM 3842 O O . ILE B 1 224 ? 19.594 -18.641 -9.305 1 97.94 224 ILE B O 1
ATOM 3846 N N . LYS B 1 225 ? 20.875 -17.312 -8.078 1 97.69 225 LYS B N 1
ATOM 3847 C CA . LYS B 1 225 ? 21.766 -18.344 -7.539 1 97.69 225 LYS B CA 1
ATOM 3848 C C . LYS B 1 225 ? 21.625 -18.453 -6.023 1 97.69 225 LYS B C 1
ATOM 3850 O O . LYS B 1 225 ? 21.531 -17.438 -5.328 1 97.69 225 LYS B O 1
ATOM 3855 N N . LEU B 1 226 ? 21.547 -19.641 -5.543 1 97.75 226 LEU B N 1
ATOM 3856 C CA . LEU B 1 226 ? 21.312 -19.891 -4.125 1 97.75 226 LEU B CA 1
ATOM 3857 C C . LEU B 1 226 ? 22.453 -20.703 -3.518 1 97.75 226 LEU B C 1
ATOM 3859 O O . LEU B 1 226 ? 23.047 -21.547 -4.195 1 97.75 226 LEU B O 1
ATOM 3863 N N . SER B 1 227 ? 22.734 -20.484 -2.258 1 96.5 227 SER B N 1
ATOM 3864 C CA . SER B 1 227 ? 23.672 -21.328 -1.512 1 96.5 227 SER B CA 1
ATOM 3865 C C . SER B 1 227 ? 23.078 -22.703 -1.272 1 96.5 227 SER B C 1
ATOM 3867 O O . SER B 1 227 ? 21.875 -22.906 -1.376 1 96.5 227 SER B O 1
ATOM 3869 N N . ASN B 1 228 ? 23.969 -23.609 -0.978 1 95.75 228 ASN B N 1
ATOM 3870 C CA . ASN B 1 228 ? 23.531 -24.969 -0.652 1 95.75 228 ASN B CA 1
ATOM 3871 C C . ASN B 1 228 ? 22.594 -24.969 0.555 1 95.75 228 ASN B C 1
ATOM 3873 O O . ASN B 1 228 ? 21.625 -25.719 0.592 1 95.75 228 ASN B O 1
ATOM 3877 N N . GLY B 1 229 ? 22.875 -24.141 1.487 1 96.19 229 GLY B N 1
ATOM 3878 C CA . GLY B 1 229 ? 22.031 -24.047 2.662 1 96.19 229 GLY B CA 1
ATOM 3879 C C . GLY B 1 229 ? 20.609 -23.609 2.336 1 96.19 229 GLY B C 1
ATOM 3880 O O . GLY B 1 229 ? 19.656 -24.203 2.822 1 96.19 229 GLY B O 1
ATOM 3881 N N . THR B 1 230 ? 20.5 -22.609 1.519 1 97.44 230 THR B N 1
ATOM 3882 C CA . THR B 1 230 ? 19.203 -22.094 1.114 1 97.44 230 THR B CA 1
ATOM 3883 C C . THR B 1 230 ? 18.453 -23.141 0.293 1 97.44 230 THR B C 1
ATOM 3885 O O . THR B 1 230 ? 17.25 -23.359 0.506 1 97.44 230 THR B O 1
ATOM 3888 N N . LEU B 1 231 ? 19.172 -23.797 -0.587 1 97.44 231 LEU B N 1
ATOM 3889 C CA . LEU B 1 231 ? 18.562 -24.812 -1.443 1 97.44 231 LEU B CA 1
ATOM 3890 C C . LEU B 1 231 ? 18.031 -25.969 -0.615 1 97.44 231 LEU B C 1
ATOM 3892 O O . LEU B 1 231 ? 16.953 -26.5 -0.898 1 97.44 231 LEU B O 1
ATOM 3896 N N . ASN B 1 232 ? 18.766 -26.328 0.329 1 97.5 232 ASN B N 1
ATOM 3897 C CA . ASN B 1 232 ? 18.375 -27.422 1.193 1 97.5 232 ASN B CA 1
ATOM 3898 C C . ASN B 1 232 ? 17.047 -27.141 1.898 1 97.5 232 ASN B C 1
ATOM 3900 O O . ASN B 1 232 ? 16.266 -28.047 2.152 1 97.5 232 ASN B O 1
ATOM 3904 N N . LYS B 1 233 ? 16.812 -25.875 2.164 1 98.44 233 LYS B N 1
ATOM 3905 C CA . LYS B 1 233 ? 15.57 -25.484 2.814 1 98.44 233 LYS B CA 1
ATOM 3906 C C . LYS B 1 233 ? 14.453 -25.297 1.794 1 98.44 233 LYS B C 1
ATOM 3908 O O . LYS B 1 233 ? 13.281 -25.516 2.104 1 98.44 233 LYS B O 1
ATOM 3913 N N . LEU B 1 234 ? 14.789 -24.922 0.609 1 98.5 234 LEU B N 1
ATOM 3914 C CA . LEU B 1 234 ? 13.812 -24.562 -0.415 1 98.5 234 LEU B CA 1
ATOM 3915 C C . LEU B 1 234 ? 13.25 -25.812 -1.081 1 98.5 234 LEU B C 1
ATOM 3917 O O . LEU B 1 234 ? 12.055 -25.891 -1.373 1 98.5 234 LEU B O 1
ATOM 3921 N N . ILE B 1 235 ? 14.031 -26.859 -1.33 1 98.19 235 ILE B N 1
ATOM 3922 C CA . ILE B 1 235 ? 13.672 -28.031 -2.123 1 98.19 235 ILE B CA 1
ATOM 3923 C C . ILE B 1 235 ? 12.469 -28.734 -1.493 1 98.19 235 ILE B C 1
ATOM 3925 O O . ILE B 1 235 ? 11.508 -29.078 -2.186 1 98.19 235 ILE B O 1
ATOM 3929 N N . PRO B 1 236 ? 12.461 -28.906 -0.156 1 98.5 236 PRO B N 1
ATOM 3930 C CA . PRO B 1 236 ? 11.273 -29.516 0.439 1 98.5 236 PRO B CA 1
ATOM 3931 C C . PRO B 1 236 ? 10 -28.719 0.194 1 98.5 236 PRO B C 1
ATOM 3933 O O . PRO B 1 236 ? 8.914 -29.281 0.076 1 98.5 236 PRO B O 1
ATOM 3936 N N . ILE B 1 237 ? 10.109 -27.422 0.141 1 98.75 237 ILE B N 1
ATOM 3937 C CA . ILE B 1 237 ? 8.961 -26.547 -0.095 1 98.75 237 ILE B CA 1
ATOM 3938 C C . ILE B 1 237 ? 8.477 -26.703 -1.533 1 98.75 237 ILE B C 1
ATOM 3940 O O . ILE B 1 237 ? 7.273 -26.812 -1.78 1 98.75 237 ILE B O 1
ATOM 3944 N N . LEU B 1 238 ? 9.414 -26.766 -2.498 1 98.62 238 LEU B N 1
ATOM 3945 C CA . LEU B 1 238 ? 9.07 -26.984 -3.896 1 98.62 238 LEU B CA 1
ATOM 3946 C C . LEU B 1 238 ? 8.367 -28.328 -4.07 1 98.62 238 LEU B C 1
ATOM 3948 O O . LEU B 1 238 ? 7.379 -28.422 -4.805 1 98.62 238 LEU B O 1
ATOM 3952 N N . ASN B 1 239 ? 8.859 -29.359 -3.381 1 98.38 239 ASN B N 1
ATOM 3953 C CA . ASN B 1 239 ? 8.234 -30.672 -3.428 1 98.38 239 ASN B CA 1
ATOM 3954 C C . ASN B 1 239 ? 6.832 -30.656 -2.83 1 98.38 239 ASN B C 1
ATOM 3956 O O . ASN B 1 239 ? 5.926 -31.312 -3.336 1 98.38 239 ASN B O 1
ATOM 3960 N N . ARG B 1 240 ? 6.656 -29.906 -1.809 1 98.56 240 ARG B N 1
ATOM 3961 C CA . ARG B 1 240 ? 5.344 -29.797 -1.176 1 98.56 240 ARG B CA 1
ATOM 3962 C C . ARG B 1 240 ? 4.332 -29.156 -2.115 1 98.56 240 ARG B C 1
ATOM 3964 O O . ARG B 1 240 ? 3.156 -29.516 -2.117 1 98.56 240 ARG B O 1
ATOM 3971 N N . ASN B 1 241 ? 4.801 -28.109 -2.881 1 98.75 241 ASN B N 1
ATOM 3972 C CA . ASN B 1 241 ? 3.922 -27.578 -3.918 1 98.75 241 ASN B CA 1
ATOM 3973 C C . ASN B 1 241 ? 3.385 -28.688 -4.82 1 98.75 241 ASN B C 1
ATOM 3975 O O . ASN B 1 241 ? 2.182 -28.75 -5.078 1 98.75 241 ASN B O 1
ATOM 3979 N N . VAL B 1 242 ? 4.25 -29.547 -5.258 1 98.25 242 VAL B N 1
ATOM 3980 C CA . VAL B 1 242 ? 3.885 -30.625 -6.176 1 98.25 242 VAL B CA 1
ATOM 3981 C C . VAL B 1 242 ? 2.945 -31.609 -5.48 1 98.25 242 VAL B C 1
ATOM 3983 O O . VAL B 1 242 ? 1.88 -31.938 -6.008 1 98.25 242 VAL B O 1
ATOM 3986 N N . GLU B 1 243 ? 3.301 -32 -4.309 1 98.06 243 GLU B N 1
ATOM 3987 C CA . GLU B 1 243 ? 2.514 -32.969 -3.561 1 98.06 243 GLU B CA 1
ATOM 3988 C C . GLU B 1 243 ? 1.109 -32.438 -3.273 1 98.06 243 GLU B C 1
ATOM 3990 O O . GLU B 1 243 ? 0.139 -33.219 -3.301 1 98.06 243 GLU B O 1
ATOM 3995 N N . THR B 1 244 ? 1.042 -31.188 -3.088 1 98.19 244 THR B N 1
ATOM 3996 C CA . THR B 1 244 ? -0.211 -30.594 -2.623 1 98.19 244 THR B CA 1
ATOM 3997 C C . THR B 1 244 ? -1.087 -30.188 -3.803 1 98.19 244 THR B C 1
ATOM 3999 O O . THR B 1 244 ? -2.314 -30.281 -3.734 1 98.19 244 THR B O 1
ATOM 4002 N N . PHE B 1 245 ? -0.456 -29.734 -4.961 1 97.88 245 PHE B N 1
ATOM 4003 C CA . PHE B 1 245 ? -1.258 -29 -5.938 1 97.88 245 PHE B CA 1
ATOM 4004 C C . PHE B 1 245 ? -1.214 -29.688 -7.293 1 97.88 245 PHE B C 1
ATOM 4006 O O . PHE B 1 245 ? -1.895 -29.281 -8.234 1 97.88 245 PHE B O 1
ATOM 4013 N N . TYR B 1 246 ? -0.466 -30.75 -7.461 1 93.56 246 TYR B N 1
ATOM 4014 C CA . TYR B 1 246 ? -0.412 -31.438 -8.75 1 93.56 246 TYR B CA 1
ATOM 4015 C C . TYR B 1 246 ? -1.707 -32.188 -9.016 1 93.56 246 TYR B C 1
ATOM 4017 O O . TYR B 1 246 ? -2.281 -32.812 -8.109 1 93.56 246 TYR B O 1
#

pLDDT: mean 95.59, std 9.02, range [27.77, 98.94]

Foldseek 3Di:
DPPPVQDWDAPLQQCALFAFAAAALQDCQALFHPDLVQSVLQQVLCVVSHHQHYEYAAEPDVPGGVDFPVNQVVSQVVNVVVCVVVVVVSRHYHYFHEYEPDPCLLVCLVVVRGGAQVVAEHHYEYDQEDDDPCNVVNCVSCVVSRHQYEYEAPLSRPVCLVVVCVLVVCVVSRYAYEHALLLCDCPSHPSSNVSSQVCLLVLSHQAYHNNHRGNVSSVSSRVDTGGPSSCVSVSVRSVNSSVPRD/DPPPVQDWDAPLQQCALFAFAAAALQDCQALFHPDLVQSVLQQVLCVVSRHQHYEYAAECDVVGGVDFPVNQVVSQVVNVVVCVVVVVVSRHYHYFHEYEPDPCLLVCLVVVRGGAQVVAEHHYEYDQEDDDPCNVVNCVSCVVSRHQYEYEAPLSRPVCLVVVVVLVVCVVSRYAYEHALLLCDCPSHDSSNVSSQVCLLVLSHQAYHNNHRGNVSSVSSRVDTGGPSSCVSVSVRSVNSSVPRD

Solvent-accessible surface area (backbone atoms only — not comparable to full-atom values): 25602 Å² total; per-residue (Å²): 132,84,73,76,74,80,71,61,43,55,52,41,82,69,30,60,67,28,38,36,62,28,25,23,47,50,36,57,54,54,92,26,9,66,34,67,66,48,22,48,50,35,49,51,51,35,46,76,46,36,33,36,39,38,35,32,20,44,51,30,31,85,51,71,20,72,57,43,69,64,59,49,48,52,30,44,48,55,50,52,52,52,32,54,75,69,69,43,73,78,50,44,78,45,76,37,37,29,33,36,62,53,87,58,38,61,57,32,60,75,67,64,65,69,52,42,51,91,76,39,30,38,42,30,39,63,59,44,75,46,79,41,72,54,48,66,59,47,56,50,49,40,45,74,74,67,34,38,45,27,36,51,36,61,46,60,29,57,65,41,69,85,40,59,66,50,58,57,53,41,43,75,72,58,38,38,30,25,38,39,58,50,30,75,37,58,76,78,29,64,67,28,22,51,44,38,50,48,36,44,74,68,66,59,56,52,32,52,21,54,60,40,41,49,55,69,54,49,57,54,43,59,66,36,58,36,47,67,70,55,45,66,53,44,51,61,25,47,50,42,28,32,74,72,69,107,132,85,75,74,74,79,69,60,42,55,52,42,81,68,30,59,65,27,38,37,62,30,26,23,45,50,37,59,55,53,90,27,9,66,34,66,66,48,21,48,50,37,49,52,53,33,46,74,45,35,31,36,40,38,34,32,19,43,52,30,29,84,51,70,19,73,56,43,71,65,59,49,49,52,30,44,47,55,51,52,53,51,33,55,75,69,67,44,74,78,50,44,80,44,77,38,37,30,33,37,60,53,88,58,39,61,56,32,59,74,67,65,65,70,52,41,50,93,76,39,30,38,42,30,38,64,59,46,74,49,78,43,70,53,48,66,59,47,54,50,49,40,47,76,73,67,35,41,44,26,37,52,36,60,45,60,29,56,66,41,68,85,40,59,67,50,59,57,53,42,44,75,73,57,39,40,30,25,38,39,57,49,31,75,38,60,77,80,31,64,68,27,21,50,43,36,51,50,36,45,76,68,66,59,55,52,32,51,20,54,60,41,39,46,54,70,53,50,57,53,44,59,65,35,59,36,47,66,70,55,45,66,52,44,50,61,25,48,49,43,26,30,74,72,69,106

Secondary structure (DSSP, 8-state):
--------EEGGGG-TT-EE--B--STTSSSS--SHHHHHHHHHHHHHTT--EEEE--EEBTTTB---HHHHHHHHHHHHHHHHHTT-TT-EEEE--EEE-STTHHHHHHTT----BTTTEEEEE--SS---TTHHHHHHHHHHTTPEEEEE-GGG-HHHHT-THHHHHHHHTT-EEEEEGGGGTTTT-HHHHHHHHHHHHTT---EEE--B-SHHHHHHHHT-EE-HHHHHHHHHHHHHHHHHH-/--------EEGGGG-TT-EE--B--STTSSSS--SHHHHHHHHHHHHHTT--EEEE--EEBTTTB---HHHHHHHHHHHHHHHHHTT-TT-EEEE--EEE-STTHHHHHHTT----BTTTEEEEE--SS---TTHHHHHHHHHHTT-EEEEE-GGG-HHHHT-THHHHHHHHTT-EEEEEGGGGTTTT-HHHHHHHHHHHHTT---EEE--B-SHHHHHHHHT-EE-HHHHHHHHHHHHHHHHHH-

InterPro domains:
  IPR016195 Polymerase/histidinol phosphatase-like [SSF89550] (18-234)
  IPR016667 Capsular polysaccharide synthesis, CpsB/CapC [PF19567] (18-217)
  IPR016667 Capsular polysaccharide synthesis, CpsB/CapC [PIRSF016557] (19-217)
  IPR016667 Capsular polysaccharide synthesis, CpsB/CapC [PTHR39181] (19-222)

Radius of gyration: 25.17 Å; Cα contacts (8 Å, |Δi|>4): 950; chains: 2; bounding box: 67×66×62 Å

Sequence (492 aa):
MFQILNKKKFLVDYLGHFVDIHNHILPGIDDGAKNISDSLDIINGFNEIGITHIITTPHVNQNYYPNTAESIHSAHNQVQNKLLDLDLKHIALESSSEYMIDSNFENLLDQKLIAPIRNKFLLVEMPFLQIPINFDQAIFKIATKGYNPILAHPERYFFLHSNYKKYHDYKTKGIFLQLNLLSLSNYYGKQVSKIAQKLLMDNHIDFAGTDIHNVKQIELLKDIKLSNGTLNKLIPILNRNVETFYMFQILNKKKFLVDYLGHFVDIHNHILPGIDDGAKNISDSLDIINGFNEIGITHIITTPHVNQNYYPNTAESIHSAHNQVQNKLLDLDLKHIALESSSEYMIDSNFENLLDQKLIAPIRNKFLLVEMPFLQIPINFDQAIFKIATKGYNPILAHPERYFFLHSNYKKYHDYKTKGIFLQLNLLSLSNYYGKQVSKIAQKLLMDNHIDFAGTDIHNVKQIELLKDIKLSNGTLNKLIPILNRNVETFY

Organism: NCBI:txid616991

Nearest PDB structures (foldseek):
  3qy7-assembly1_A  TM=8.764E-01  e=8.564E-18  Bacillus subtilis
  2wjd-assembly1_A  TM=8.369E-01  e=3.296E-15  Streptococcus pneumoniae
  4gyf-assembly1_A  TM=6.084E-01  e=9.859E-04  Lactococcus lactis subsp. lactis Il1403
  6jwq-assembly1_A  TM=4.186E-01  e=1.517E-02  Plasmodium falciparum
  7svq-assembly2_B  TM=3.051E-01  e=3.341E-02  Spinacia oleracea